Protein AF-A0A348B4D7-F1 (afdb_monomer)

Sequence (375 aa):
MSKKGNLAVFSLVVVVVVASLAYVELQSSSLSSGPIYTKVAPSVELQLRTLASTGYSIYDRSYDSFANFIGNGSELTYDGRPVVIFVGAEWCPYCGAEMWPLILALSRFGNISGLEYMLSSSTDVYPNVPTFTLVNVSYTSPYISLLEYEYQDRNHNPLQAVPSNVYALWEKYTSGGIPFIDVANVYIDAGSTVNPALLSGKNWTYVLNTLSNDPNSTLSREIYYTANLLTAEICRVDGNSPSSVCYQSGVQTMEAYLSHFQATNVTTYVSSTQLISNAVSIPNSAQFAIYRYLTTLHDVELASNPLAMREPTSILGQFHPTPTSIRRPISSLRFQTARGVRYSTIPTETPLLRNKRLQPPVLLSYLNIFLELTQ

Solvent-accessible surface area (backbone atoms only — not comparable to full-atom values): 22182 Å² total; per-residue (Å²): 141,74,66,70,60,57,53,51,53,50,51,50,51,50,52,52,50,52,51,49,49,50,51,48,51,62,63,72,68,61,74,62,61,71,62,65,82,33,67,58,55,72,68,53,56,51,47,48,43,53,54,34,76,45,55,45,84,42,72,61,78,92,65,62,89,52,70,40,79,70,56,93,51,77,72,37,61,42,97,89,21,41,23,38,38,41,38,36,31,43,29,37,25,38,28,20,35,36,41,55,19,50,52,26,28,51,36,66,55,31,48,72,41,63,42,19,32,31,46,12,15,76,82,48,100,34,27,29,10,44,32,62,50,66,91,69,47,49,77,50,42,97,49,45,31,81,47,78,35,40,39,22,34,46,84,68,46,81,64,40,86,70,53,70,72,57,45,52,51,42,39,71,77,44,71,69,50,58,18,30,38,33,44,20,61,39,35,39,36,68,46,45,85,27,64,30,74,82,36,36,73,49,47,46,48,57,52,53,49,38,52,73,75,35,60,82,39,71,66,26,40,37,34,30,29,47,15,27,42,55,39,17,56,49,18,69,68,46,76,40,52,57,54,89,56,37,70,30,69,21,19,45,51,34,41,55,55,58,50,53,61,58,50,57,62,47,50,56,54,50,51,58,55,56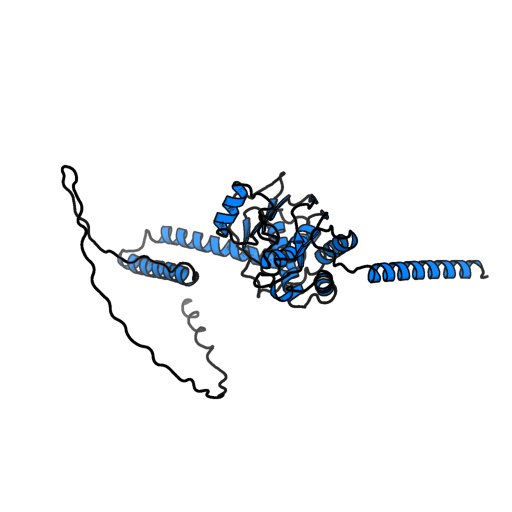,50,59,72,60,56,80,78,61,65,81,83,56,55,62,58,54,54,54,53,55,55,54,54,56,56,54,62,58,68,76,45,90,84,74,85,75,83,83,82,84,84,91,81,83,91,83,83,87,83,87,85,87,83,86,88,86,84,91,82,86,90,83,89,81,86,88,86,88,84,88,89,87,87,88,85,87,82,91,85,82,89,79,91,81,86,86,88,89,90,87,84,88,85,82,89,85,85,85,85,87,130

Secondary structure (DSSP, 8-state):
--SHHHHHHHHHHHHHHHHHHHHHHHHHT----PPTTSBPPHHHHHHHHHHHTS-TT---GGGGGGEEE--SSPPPEETTEEEEEEEE-TT-HHHHHHHHHHHHHHHHHSEEE--EEEE--TTSSSTT-EEEE-TT-EEE-SS-EEEEEE-B-TTS-B-SPPPHHHHHHHHHHHTT-SSEEEETTTEEEES-SS-GGGTTT--HHHHHHHHHH-TTSHHHHHHHHHHHHHHHHHHHHTTT-SHHHHTSHHHHHHHHHHHHHHHHHHHHHHHHHHHHHHGGGS-TTTHHHHHHHHHHHHHHHHHT-TT---PPP---------------------------------------------------SSSSSSSSS--

Mean predicted aligned error: 17.48 Å

Structure (mmCIF, N/CA/C/O backbone):
data_AF-A0A348B4D7-F1
#
_entry.id   AF-A0A348B4D7-F1
#
loop_
_atom_site.group_PDB
_atom_site.id
_atom_site.type_symbol
_atom_site.label_atom_id
_atom_site.label_alt_id
_atom_site.label_comp_id
_atom_site.label_asym_id
_atom_site.label_entity_id
_atom_site.label_seq_id
_atom_site.pdbx_PDB_ins_code
_atom_site.Cartn_x
_atom_site.Cartn_y
_atom_site.Cartn_z
_atom_site.occupancy
_atom_site.B_iso_or_equiv
_atom_site.auth_seq_id
_atom_site.auth_comp_id
_atom_site.auth_asym_id
_atom_site.auth_atom_id
_atom_site.pdbx_PDB_model_num
ATOM 1 N N . MET A 1 1 ? 48.973 6.574 38.614 1.00 54.38 1 MET A N 1
ATOM 2 C CA . MET A 1 1 ? 47.858 6.973 37.720 1.00 54.38 1 MET A CA 1
ATOM 3 C C . MET A 1 1 ? 48.473 7.113 36.329 1.00 54.38 1 MET A C 1
ATOM 5 O O . MET A 1 1 ? 49.374 7.909 36.193 1.00 54.38 1 MET A O 1
ATOM 9 N N . SER A 1 2 ? 48.321 6.225 35.348 1.00 58.28 2 SER A N 1
ATOM 10 C CA . SER A 1 2 ? 47.172 6.141 34.443 1.00 58.28 2 SER A CA 1
ATOM 11 C C . SER A 1 2 ? 47.479 5.054 33.386 1.00 58.28 2 SER A C 1
ATOM 13 O O . SER A 1 2 ? 47.938 5.348 32.290 1.00 58.28 2 SER A O 1
ATOM 15 N N . LYS A 1 3 ? 47.345 3.765 33.725 1.00 55.72 3 LYS A N 1
ATOM 16 C CA . LYS A 1 3 ? 47.375 2.672 32.720 1.00 55.72 3 LYS A CA 1
ATOM 17 C C . LYS A 1 3 ? 45.977 2.108 32.454 1.00 55.72 3 LYS A C 1
ATOM 19 O O . LYS A 1 3 ? 45.656 1.776 31.322 1.00 55.72 3 LYS A O 1
ATOM 24 N N . LYS A 1 4 ? 45.115 2.091 33.480 1.00 56.50 4 LYS A N 1
ATOM 25 C CA . LYS A 1 4 ? 43.706 1.679 33.361 1.00 56.50 4 LYS A CA 1
ATOM 26 C C . LYS A 1 4 ? 42.855 2.669 32.550 1.00 56.50 4 LYS A C 1
ATOM 28 O O . LYS A 1 4 ? 42.000 2.229 31.797 1.00 56.50 4 LYS A O 1
ATOM 33 N N . GLY A 1 5 ? 43.128 3.976 32.647 1.00 58.03 5 GLY A N 1
ATOM 34 C CA . GLY A 1 5 ? 42.426 5.001 31.860 1.00 58.03 5 GLY A CA 1
ATOM 35 C C . GLY A 1 5 ? 42.687 4.871 30.358 1.00 58.03 5 GLY A C 1
ATOM 36 O O . GLY A 1 5 ? 41.753 4.893 29.565 1.00 58.03 5 GLY A O 1
ATOM 37 N N . ASN A 1 6 ? 43.940 4.618 29.971 1.00 63.56 6 ASN A N 1
ATOM 38 C CA . ASN A 1 6 ? 44.321 4.504 28.561 1.00 63.56 6 ASN A CA 1
ATOM 39 C C . ASN A 1 6 ? 43.735 3.248 27.893 1.00 63.56 6 ASN A C 1
ATOM 41 O O . ASN A 1 6 ? 43.378 3.296 26.721 1.00 63.56 6 ASN A O 1
ATOM 45 N N . LEU A 1 7 ? 43.577 2.145 28.636 1.00 69.12 7 LEU A N 1
ATOM 46 C CA . LEU A 1 7 ? 42.969 0.916 28.112 1.00 69.12 7 LEU A CA 1
ATOM 47 C C . LEU A 1 7 ? 41.449 1.056 27.903 1.00 69.12 7 LEU A C 1
ATOM 49 O O . LEU A 1 7 ? 40.910 0.538 26.925 1.00 69.12 7 LEU A O 1
ATOM 53 N N . ALA A 1 8 ? 40.765 1.788 28.790 1.00 70.94 8 ALA A N 1
ATOM 54 C CA . ALA A 1 8 ? 39.336 2.071 28.660 1.00 70.94 8 ALA A CA 1
ATOM 55 C C . ALA A 1 8 ? 39.042 3.002 27.472 1.00 70.94 8 ALA A C 1
ATOM 57 O O . ALA A 1 8 ? 38.132 2.733 26.692 1.00 70.94 8 ALA A O 1
ATOM 58 N N . VAL A 1 9 ? 39.857 4.047 27.286 1.00 77.62 9 VAL A N 1
ATOM 59 C CA . VAL A 1 9 ? 39.738 4.962 26.138 1.00 77.62 9 VAL A CA 1
ATOM 60 C C . VAL A 1 9 ? 40.013 4.230 24.824 1.00 77.62 9 VAL A C 1
ATOM 62 O O . VAL A 1 9 ? 39.255 4.385 23.872 1.00 77.62 9 VAL A O 1
ATOM 65 N N . PHE A 1 10 ? 41.039 3.374 24.779 1.00 79.88 10 PHE A N 1
ATOM 66 C CA . PHE A 1 10 ? 41.340 2.580 23.587 1.00 79.88 10 PHE A CA 1
ATOM 67 C C . PHE A 1 10 ? 40.197 1.617 23.231 1.00 79.88 10 PHE A C 1
ATOM 69 O O . PHE A 1 10 ? 39.803 1.534 22.072 1.00 79.88 10 PHE A O 1
ATOM 76 N N . SER A 1 11 ? 39.605 0.951 24.228 1.00 80.31 11 SER A N 1
ATOM 77 C CA . SER A 1 11 ? 38.470 0.041 24.012 1.00 80.31 11 SER A CA 1
ATOM 78 C C . SER A 1 11 ? 37.231 0.776 23.493 1.00 80.31 11 SER A C 1
ATOM 80 O O . SER A 1 11 ? 36.577 0.292 22.575 1.00 80.31 11 SER A O 1
ATOM 82 N N . LEU A 1 12 ? 36.933 1.969 24.023 1.00 85.94 12 LEU A N 1
ATOM 83 C CA . LEU A 1 12 ? 35.816 2.791 23.550 1.00 85.94 12 LEU A CA 1
ATOM 84 C C . LEU A 1 12 ? 36.019 3.238 22.096 1.00 85.94 12 LEU A C 1
ATOM 86 O O . LEU A 1 12 ? 35.095 3.141 21.295 1.00 85.94 12 LEU A O 1
ATOM 90 N N . VAL A 1 13 ? 37.227 3.685 21.741 1.00 87.00 13 VAL A N 1
ATOM 91 C CA . VAL A 1 13 ? 37.548 4.096 20.365 1.00 87.00 13 VAL A CA 1
ATOM 92 C C . VAL A 1 13 ? 37.418 2.919 19.404 1.00 87.00 13 VAL A C 1
ATOM 94 O O . VAL A 1 13 ? 36.818 3.078 18.349 1.00 87.00 13 VAL A O 1
ATOM 97 N N . VAL A 1 14 ? 37.903 1.730 19.773 1.00 88.44 14 VAL A N 1
ATOM 98 C CA . VAL A 1 14 ? 37.740 0.526 18.945 1.00 88.44 14 VAL A CA 1
ATOM 99 C C . VAL A 1 14 ? 36.263 0.178 18.766 1.00 88.44 14 VAL A C 1
ATOM 101 O O . VAL A 1 14 ? 35.853 -0.087 17.644 1.00 88.44 14 VAL A O 1
ATOM 104 N N . VAL A 1 15 ? 35.441 0.242 19.819 1.00 89.12 15 VAL A N 1
ATOM 105 C CA . VAL A 1 15 ? 33.991 -0.008 19.704 1.00 89.12 15 VAL A CA 1
ATOM 106 C C . VAL A 1 15 ? 33.318 1.016 18.793 1.00 89.12 15 VAL A C 1
ATOM 108 O O . VAL A 1 15 ? 32.529 0.628 17.941 1.00 89.12 15 VAL A O 1
ATOM 111 N N . VAL A 1 16 ? 33.649 2.303 18.917 1.00 87.88 16 VAL A N 1
ATOM 112 C CA . VAL A 1 16 ? 33.084 3.359 18.061 1.00 87.88 16 VAL A CA 1
ATOM 113 C C . VAL A 1 16 ? 33.538 3.202 16.612 1.00 87.88 16 VAL A C 1
ATOM 115 O O . VAL A 1 16 ? 32.719 3.365 15.717 1.00 87.88 16 VAL A O 1
ATOM 118 N N . VAL A 1 17 ? 34.803 2.852 16.369 1.00 86.69 17 VAL A N 1
ATOM 119 C CA . VAL A 1 17 ? 35.342 2.621 15.020 1.00 86.69 17 VAL A CA 1
ATOM 120 C C . VAL A 1 17 ? 34.746 1.361 14.400 1.00 86.69 17 VAL A C 1
ATOM 122 O O . VAL A 1 17 ? 34.385 1.371 13.234 1.00 86.69 17 VAL A O 1
ATOM 125 N N . VAL A 1 18 ? 34.584 0.279 15.161 1.00 84.25 18 VAL A N 1
ATOM 126 C CA . VAL A 1 18 ? 33.924 -0.937 14.667 1.00 84.25 18 VAL A CA 1
ATOM 127 C C . VAL A 1 18 ? 32.437 -0.679 14.422 1.00 84.25 18 VAL A C 1
ATOM 129 O O . VAL A 1 18 ? 31.918 -1.123 13.407 1.00 84.25 18 VAL A O 1
ATOM 132 N N . ALA A 1 19 ? 31.757 0.078 15.287 1.00 77.50 19 ALA A N 1
ATOM 133 C CA . ALA A 1 19 ? 30.361 0.460 15.089 1.00 77.50 19 ALA A CA 1
ATOM 134 C C . ALA A 1 19 ? 30.183 1.406 13.894 1.00 77.50 19 ALA A C 1
ATOM 136 O O . ALA A 1 19 ? 29.217 1.262 13.154 1.00 77.50 19 ALA A O 1
ATOM 137 N N . SER A 1 20 ? 31.110 2.342 13.669 1.00 71.94 20 SER A N 1
ATOM 138 C CA . SER A 1 20 ? 31.064 3.252 12.525 1.00 71.94 20 SER A CA 1
ATOM 139 C C . SER A 1 20 ? 31.455 2.560 11.224 1.00 71.94 20 SER A C 1
ATOM 141 O O . SER A 1 20 ? 30.824 2.819 10.210 1.00 71.94 20 SER A O 1
ATOM 143 N N . LEU A 1 21 ? 32.416 1.635 11.239 1.00 73.19 21 LEU A N 1
ATOM 144 C CA . LEU A 1 21 ? 32.734 0.793 10.085 1.00 73.19 21 LEU A CA 1
ATOM 145 C C . LEU A 1 21 ? 31.596 -0.182 9.783 1.00 73.19 21 LEU A C 1
ATOM 147 O O . LEU A 1 21 ? 31.239 -0.319 8.625 1.00 73.19 21 LEU A O 1
ATOM 151 N N . ALA A 1 22 ? 30.961 -0.784 10.792 1.00 68.31 22 ALA A N 1
ATOM 152 C CA . ALA A 1 22 ? 29.752 -1.584 10.600 1.00 68.31 22 ALA A CA 1
ATOM 153 C C . ALA A 1 22 ? 28.599 -0.730 10.053 1.00 68.31 22 ALA A C 1
ATOM 155 O O . ALA A 1 22 ? 27.892 -1.167 9.157 1.00 68.31 22 ALA A O 1
ATOM 156 N N . TYR A 1 23 ? 28.436 0.504 10.536 1.00 70.44 23 TYR A N 1
ATOM 157 C CA . TYR A 1 23 ? 27.456 1.457 10.015 1.00 70.44 23 TYR A CA 1
ATOM 158 C C . TYR A 1 23 ? 27.747 1.847 8.558 1.00 70.44 23 TYR A C 1
ATOM 160 O O . TYR A 1 23 ? 26.831 1.879 7.743 1.00 70.44 23 TYR A O 1
ATOM 168 N N . VAL A 1 24 ? 29.012 2.096 8.209 1.00 62.06 24 VAL A N 1
ATOM 169 C CA . VAL A 1 24 ? 29.430 2.413 6.836 1.00 62.06 24 VAL A CA 1
ATOM 170 C C . VAL A 1 24 ? 29.267 1.196 5.926 1.00 62.06 24 VAL A C 1
ATOM 172 O O . VAL A 1 24 ? 28.695 1.353 4.858 1.00 62.06 24 VAL A O 1
ATOM 175 N N . GLU A 1 25 ? 29.646 -0.008 6.359 1.00 53.41 25 GLU A N 1
ATOM 176 C CA . GLU A 1 25 ? 29.479 -1.263 5.606 1.00 53.41 25 GLU A CA 1
ATOM 177 C C . GLU A 1 25 ? 27.992 -1.610 5.390 1.00 53.41 25 GLU A C 1
ATOM 179 O O . GLU A 1 25 ? 27.598 -2.070 4.315 1.00 53.41 25 GLU A O 1
ATOM 184 N N . LEU A 1 26 ? 27.139 -1.315 6.381 1.00 55.00 26 LEU A N 1
ATOM 185 C CA . LEU A 1 26 ? 25.677 -1.386 6.265 1.00 55.00 26 LEU A CA 1
ATOM 186 C C . LEU A 1 26 ? 25.121 -0.359 5.266 1.00 55.00 26 LEU A C 1
ATOM 188 O O . LEU A 1 26 ? 24.104 -0.630 4.627 1.00 55.00 26 LEU A O 1
ATOM 192 N N . GLN A 1 27 ? 25.777 0.794 5.101 1.00 56.84 27 GLN A N 1
ATOM 193 C CA . GLN A 1 27 ? 25.411 1.786 4.087 1.00 56.84 27 GLN A CA 1
ATOM 194 C C . GLN A 1 27 ? 25.987 1.481 2.696 1.00 56.84 27 GLN A C 1
ATOM 196 O O . GLN A 1 27 ? 25.351 1.824 1.703 1.00 56.84 27 GLN A O 1
ATOM 201 N N . SER A 1 28 ? 27.149 0.829 2.590 1.00 45.66 28 SER A N 1
ATOM 202 C CA . SER A 1 28 ? 27.803 0.537 1.305 1.00 45.66 28 SER A CA 1
ATOM 203 C C . SER A 1 28 ? 27.383 -0.790 0.662 1.00 45.66 28 SER A C 1
ATOM 205 O O . SER A 1 28 ? 27.691 -1.009 -0.508 1.00 45.66 28 SER A O 1
ATOM 207 N N . SER A 1 29 ? 26.625 -1.640 1.366 1.00 43.88 29 SER A N 1
ATOM 208 C CA . SER A 1 29 ? 26.125 -2.930 0.849 1.00 43.88 29 SER A CA 1
ATOM 209 C C . SER A 1 29 ? 24.683 -2.898 0.309 1.00 43.88 29 SER A C 1
ATOM 211 O O . SER A 1 29 ? 24.148 -3.934 -0.080 1.00 43.88 29 SER A O 1
ATOM 213 N N . SER A 1 30 ? 24.014 -1.743 0.276 1.00 46.91 30 SER A N 1
ATOM 214 C CA . SER A 1 30 ? 22.579 -1.635 -0.028 1.00 46.91 30 SER A CA 1
ATOM 215 C C . SER A 1 30 ? 22.291 -1.138 -1.450 1.00 46.91 30 SER A C 1
ATOM 217 O O . SER A 1 30 ? 21.608 -0.137 -1.670 1.00 46.91 30 SER A O 1
ATOM 219 N N . LEU A 1 31 ? 22.715 -1.894 -2.466 1.00 50.81 31 LEU A N 1
ATOM 220 C CA . LEU A 1 31 ? 21.942 -1.868 -3.709 1.00 50.81 31 LEU A CA 1
ATOM 221 C C . LEU A 1 31 ? 20.611 -2.566 -3.408 1.00 50.81 31 LEU A C 1
ATOM 223 O O . LEU A 1 31 ? 20.490 -3.775 -3.558 1.00 50.81 31 LEU A O 1
ATOM 227 N N . SER A 1 32 ? 19.601 -1.807 -2.971 1.00 60.94 32 SER A N 1
ATOM 228 C CA . SER A 1 32 ? 18.231 -2.303 -2.741 1.00 60.94 32 SER A CA 1
ATOM 229 C C . SER A 1 32 ? 17.505 -2.710 -4.036 1.00 60.94 32 SER A C 1
ATOM 231 O O . SER A 1 32 ? 16.285 -2.788 -4.070 1.00 60.94 32 SER A O 1
ATOM 233 N N . SER A 1 33 ? 18.253 -2.956 -5.111 1.00 67.88 33 SER A N 1
ATOM 234 C CA . SER A 1 33 ? 17.785 -3.429 -6.404 1.00 67.88 33 SER A CA 1
ATOM 235 C C . SER A 1 33 ? 18.226 -4.878 -6.601 1.00 67.88 33 SER A C 1
ATOM 237 O O . SER A 1 33 ? 19.407 -5.132 -6.850 1.00 67.88 33 SER A O 1
ATOM 239 N N . GLY A 1 34 ? 17.282 -5.811 -6.501 1.00 73.06 34 GLY A N 1
ATOM 240 C CA . GLY A 1 34 ? 17.459 -7.206 -6.903 1.00 73.06 34 GLY A CA 1
ATOM 241 C C . GLY A 1 34 ? 16.815 -7.497 -8.265 1.00 73.06 34 GLY A C 1
ATOM 242 O O . GLY A 1 34 ? 16.095 -6.649 -8.802 1.00 73.06 34 GLY A O 1
ATOM 243 N N . PRO A 1 35 ? 17.056 -8.684 -8.850 1.00 87.69 35 PRO A N 1
ATOM 244 C CA . PRO A 1 35 ? 16.221 -9.196 -9.932 1.00 87.69 35 PRO A CA 1
ATOM 245 C C . PRO A 1 35 ? 14.753 -9.268 -9.490 1.00 87.69 35 PRO A C 1
ATOM 247 O O . PRO A 1 35 ? 14.470 -9.501 -8.315 1.00 87.69 35 PRO A O 1
ATOM 250 N N . ILE A 1 36 ? 13.817 -9.107 -10.423 1.00 93.81 36 ILE A N 1
ATOM 251 C CA . ILE A 1 36 ? 12.397 -9.334 -10.121 1.00 93.81 36 ILE A CA 1
ATOM 252 C C . ILE A 1 36 ? 12.155 -10.792 -9.681 1.00 93.81 36 ILE A C 1
ATOM 254 O O . ILE A 1 36 ? 12.926 -11.676 -10.062 1.00 93.81 36 ILE A O 1
ATOM 258 N N . TYR A 1 37 ? 11.112 -11.031 -8.882 1.00 94.00 37 TYR A N 1
ATOM 259 C CA . TYR A 1 37 ? 10.787 -12.319 -8.240 1.00 94.00 37 TYR A CA 1
ATOM 260 C C . TYR A 1 37 ? 11.867 -12.835 -7.280 1.00 94.00 37 TYR A C 1
ATOM 26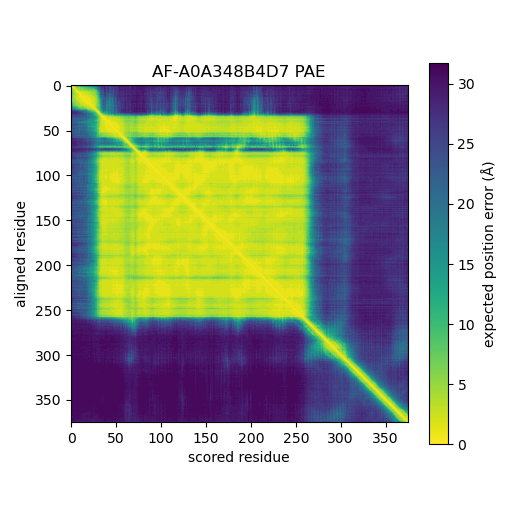2 O O . TYR A 1 37 ? 12.029 -14.038 -7.072 1.00 94.00 37 TYR A O 1
ATOM 270 N N . THR A 1 38 ? 12.672 -11.932 -6.718 1.00 94.81 38 THR A N 1
ATOM 271 C CA . THR A 1 38 ? 13.603 -12.282 -5.642 1.00 94.81 38 THR A CA 1
ATOM 272 C C . THR A 1 38 ? 13.178 -11.605 -4.356 1.00 94.81 38 THR A C 1
ATOM 274 O O . THR A 1 38 ? 12.817 -10.426 -4.356 1.00 94.81 38 THR A O 1
ATOM 277 N N . LYS A 1 39 ? 13.225 -12.360 -3.253 1.00 95.31 39 LYS A N 1
ATOM 278 C CA . LYS A 1 39 ? 12.904 -11.841 -1.923 1.00 95.31 39 LYS A CA 1
ATOM 279 C C . LYS A 1 39 ? 13.781 -10.647 -1.589 1.00 95.31 39 LYS A C 1
ATOM 281 O O . LYS A 1 39 ? 15.001 -10.687 -1.770 1.00 95.31 39 LYS A O 1
ATOM 286 N N . VAL A 1 40 ? 13.152 -9.606 -1.062 1.00 94.00 40 VAL A N 1
ATOM 287 C CA . VAL A 1 40 ? 13.863 -8.441 -0.552 1.00 94.00 40 VAL A CA 1
ATOM 288 C C . VAL A 1 40 ? 14.744 -8.856 0.627 1.00 94.00 40 VAL A C 1
ATOM 290 O O . VAL A 1 40 ? 14.420 -9.765 1.396 1.00 94.00 40 VAL A O 1
ATOM 293 N N . ALA A 1 41 ? 15.882 -8.187 0.790 1.00 92.38 41 ALA A N 1
ATOM 294 C CA . ALA A 1 41 ? 16.729 -8.427 1.951 1.00 92.38 41 ALA A CA 1
ATOM 295 C C . ALA A 1 41 ? 16.017 -7.970 3.246 1.00 92.38 41 ALA A C 1
ATOM 297 O O . ALA A 1 41 ? 15.304 -6.963 3.221 1.00 92.38 41 ALA A O 1
ATOM 298 N N . PRO A 1 42 ? 16.277 -8.602 4.409 1.00 91.44 42 PRO A N 1
ATOM 299 C CA . PRO A 1 42 ? 15.706 -8.166 5.690 1.00 91.44 42 PRO A CA 1
ATOM 300 C C . PRO A 1 42 ? 15.982 -6.694 6.040 1.00 91.44 42 PRO A C 1
ATOM 302 O O . PRO A 1 42 ? 15.188 -6.056 6.731 1.00 91.44 42 PRO A O 1
ATOM 305 N N . SER A 1 43 ? 17.095 -6.132 5.555 1.00 91.25 43 SER A N 1
ATOM 306 C CA . SER A 1 43 ? 17.421 -4.709 5.699 1.00 91.25 43 SER A CA 1
ATOM 307 C C . SER A 1 43 ? 16.444 -3.799 4.953 1.00 91.25 43 SER A C 1
ATOM 309 O O . SER A 1 43 ? 16.113 -2.729 5.457 1.00 91.25 43 SER A O 1
ATOM 311 N N . VAL A 1 44 ? 15.939 -4.229 3.795 1.00 93.50 44 VAL A N 1
ATOM 312 C CA . VAL A 1 44 ? 14.941 -3.489 3.012 1.00 93.50 44 VAL A CA 1
ATOM 313 C C . VAL A 1 44 ? 13.571 -3.576 3.676 1.00 93.50 44 VAL A C 1
ATOM 315 O O . VAL A 1 44 ? 12.909 -2.551 3.807 1.00 93.50 44 VAL A O 1
ATOM 318 N N . GLU A 1 45 ? 13.176 -4.741 4.205 1.00 93.00 45 GLU A N 1
ATOM 319 C CA . GLU A 1 45 ? 11.952 -4.843 5.022 1.00 93.00 45 GLU A CA 1
ATOM 320 C C . GLU A 1 45 ? 12.023 -3.934 6.260 1.00 93.00 45 GLU A C 1
ATOM 322 O O . GLU A 1 45 ? 11.056 -3.256 6.607 1.00 93.00 45 GLU A O 1
ATOM 327 N N . LEU A 1 46 ? 13.181 -3.878 6.932 1.00 93.69 46 LEU A N 1
ATOM 328 C CA . LEU A 1 46 ? 13.391 -2.975 8.065 1.00 93.69 46 LEU A CA 1
ATOM 329 C C . LEU A 1 46 ? 13.337 -1.501 7.643 1.00 93.69 46 LEU A C 1
ATOM 331 O O . LEU A 1 46 ? 12.776 -0.680 8.373 1.00 93.69 46 LEU A O 1
ATOM 335 N N . GLN A 1 47 ? 13.893 -1.159 6.480 1.00 95.50 47 GLN A N 1
ATOM 336 C CA . GLN A 1 47 ? 13.821 0.194 5.941 1.00 95.50 47 GLN A CA 1
ATOM 337 C C . GLN A 1 47 ? 12.371 0.590 5.641 1.00 95.50 47 GLN A C 1
ATOM 339 O O . GLN A 1 47 ? 11.957 1.666 6.058 1.00 95.50 47 GLN A O 1
ATOM 344 N N . LEU A 1 48 ? 11.577 -0.287 5.018 1.00 96.25 48 LEU A N 1
ATOM 345 C CA . LEU A 1 48 ? 10.146 -0.061 4.780 1.00 96.25 48 LEU A CA 1
ATOM 346 C C . LEU A 1 48 ? 9.379 0.150 6.092 1.00 96.25 48 LEU A C 1
ATOM 348 O O . LEU A 1 48 ? 8.633 1.119 6.207 1.00 96.25 48 LEU A O 1
ATOM 352 N N . ARG A 1 49 ? 9.628 -0.673 7.122 1.00 95.44 49 ARG A N 1
ATOM 353 C CA . ARG A 1 49 ? 9.042 -0.467 8.462 1.00 95.44 49 ARG A CA 1
ATOM 354 C C . ARG A 1 49 ? 9.464 0.863 9.093 1.00 95.44 49 ARG A C 1
ATOM 356 O O . ARG A 1 49 ? 8.656 1.532 9.728 1.00 95.44 49 ARG A O 1
ATOM 363 N N . THR A 1 50 ? 10.717 1.271 8.900 1.00 96.12 50 THR A N 1
ATOM 364 C CA . THR A 1 50 ? 11.210 2.566 9.391 1.00 96.12 50 THR A CA 1
ATOM 365 C C . THR A 1 50 ? 10.495 3.715 8.683 1.00 96.12 50 THR A C 1
ATOM 367 O O . THR A 1 50 ? 9.988 4.612 9.351 1.00 96.12 50 THR A O 1
ATOM 370 N N . LEU A 1 51 ? 10.373 3.659 7.354 1.00 96.50 51 LEU A N 1
ATOM 371 C CA . LEU A 1 51 ? 9.630 4.639 6.556 1.00 96.50 51 LEU A CA 1
ATOM 372 C C . LEU A 1 51 ? 8.140 4.676 6.927 1.00 96.50 51 LEU A C 1
ATOM 374 O O . LEU A 1 51 ? 7.544 5.743 6.994 1.00 96.50 51 LEU A O 1
ATOM 378 N N . ALA A 1 52 ? 7.535 3.532 7.251 1.00 97.06 52 ALA A N 1
ATOM 379 C CA . ALA A 1 52 ? 6.147 3.474 7.704 1.00 97.06 52 ALA A CA 1
ATOM 380 C C . ALA A 1 52 ? 5.924 4.256 9.013 1.00 97.06 52 ALA A C 1
ATOM 382 O O . ALA A 1 52 ? 4.837 4.784 9.244 1.00 97.06 52 ALA A O 1
ATOM 383 N N . SER A 1 53 ? 6.959 4.369 9.853 1.00 94.44 53 SER A N 1
ATOM 384 C CA . SER A 1 53 ? 6.931 5.154 11.094 1.00 94.44 53 SER A CA 1
ATOM 385 C C . SER A 1 53 ? 7.237 6.650 10.909 1.00 94.44 53 SER A C 1
ATOM 387 O O . SER A 1 53 ? 7.199 7.406 11.881 1.00 94.44 53 SER A O 1
ATOM 389 N N . THR A 1 54 ? 7.519 7.097 9.683 1.00 92.69 54 THR A N 1
ATOM 390 C CA . THR A 1 54 ? 7.750 8.506 9.335 1.00 92.69 54 THR A CA 1
ATOM 391 C C . THR A 1 54 ? 6.634 9.033 8.422 1.00 92.69 54 THR A C 1
ATOM 393 O O . THR A 1 54 ? 5.632 8.362 8.171 1.00 92.69 54 THR A O 1
ATOM 396 N N . GLY A 1 55 ? 6.738 10.295 7.987 1.00 90.00 55 GLY A N 1
ATOM 397 C CA . GLY A 1 55 ? 5.813 10.880 7.006 1.00 90.00 55 GLY A CA 1
ATOM 398 C C . GLY A 1 55 ? 4.393 11.161 7.512 1.00 90.00 55 GLY A C 1
ATOM 399 O O . GLY A 1 55 ? 3.579 11.707 6.772 1.00 90.00 55 GLY A O 1
ATOM 400 N N . TYR A 1 56 ? 4.090 10.878 8.782 1.00 91.75 56 TYR A N 1
ATOM 401 C CA . TYR A 1 56 ? 2.789 11.173 9.391 1.00 91.75 56 TYR A CA 1
ATOM 402 C C . TYR A 1 56 ? 2.403 12.654 9.363 1.00 91.75 56 TYR A C 1
ATOM 404 O O . TYR A 1 56 ? 1.232 12.968 9.476 1.00 91.75 56 TYR A O 1
ATOM 412 N N . SER A 1 57 ? 3.349 13.585 9.227 1.00 88.75 57 SER A N 1
ATOM 413 C CA . SER A 1 57 ? 3.039 15.017 9.126 1.00 88.75 57 SER A CA 1
ATOM 414 C C . SER A 1 57 ? 2.631 15.457 7.718 1.00 88.75 57 SER A C 1
ATOM 416 O O . SER A 1 57 ? 2.326 16.631 7.521 1.00 88.75 57 SER A O 1
ATOM 418 N N . ILE A 1 58 ? 2.680 14.563 6.727 1.00 86.31 58 ILE A N 1
ATOM 419 C CA . ILE A 1 58 ? 2.328 14.881 5.346 1.00 86.31 58 ILE A CA 1
ATOM 420 C C . ILE A 1 58 ? 0.817 14.752 5.170 1.00 86.31 58 ILE A C 1
ATOM 422 O O . ILE A 1 58 ? 0.249 13.662 5.219 1.00 86.31 58 ILE A O 1
ATOM 426 N N . TYR A 1 59 ? 0.183 15.890 4.931 1.00 77.50 59 TYR A N 1
ATOM 427 C CA . TYR A 1 59 ? -1.199 15.998 4.497 1.00 77.50 59 TYR A CA 1
ATOM 428 C C . TYR A 1 59 ? -1.250 17.072 3.404 1.00 77.50 59 TYR A C 1
ATOM 430 O O . TYR A 1 59 ? -0.758 18.186 3.582 1.00 77.50 59 TYR A O 1
ATOM 438 N N . ASP A 1 60 ? -1.780 16.728 2.235 1.00 73.50 60 ASP A N 1
ATOM 439 C CA . ASP A 1 60 ? -1.957 17.643 1.114 1.00 73.50 60 ASP A CA 1
ATOM 440 C C . ASP A 1 60 ? -3.339 17.416 0.524 1.00 73.50 60 ASP A C 1
ATOM 442 O O . ASP A 1 60 ? -3.585 16.430 -0.161 1.00 73.50 60 ASP A O 1
ATOM 446 N N . ARG A 1 61 ? -4.228 18.374 0.780 1.00 68.81 61 ARG A N 1
ATOM 447 C CA . ARG A 1 61 ? -5.616 18.305 0.333 1.00 68.81 61 ARG A CA 1
ATOM 448 C C . ARG A 1 61 ? -5.795 18.338 -1.184 1.00 68.81 61 ARG A C 1
ATOM 450 O O . ARG A 1 61 ? -6.900 18.145 -1.674 1.00 68.81 61 ARG A O 1
ATOM 457 N N . SER A 1 62 ? -4.734 18.581 -1.956 1.00 68.06 62 SER A N 1
ATOM 458 C CA . SER A 1 62 ? -4.810 18.470 -3.416 1.00 68.06 62 SER A CA 1
ATOM 459 C C . SER A 1 62 ? -5.056 17.038 -3.914 1.00 68.06 62 SER A C 1
ATOM 461 O O . SER A 1 62 ? -5.454 16.883 -5.066 1.00 68.06 62 SER A O 1
ATOM 463 N N . TYR A 1 63 ? -4.910 16.023 -3.052 1.00 63.06 63 TYR A N 1
ATOM 464 C CA . TYR A 1 63 ? -5.157 14.607 -3.364 1.00 63.06 63 TYR A CA 1
ATOM 465 C C . TYR A 1 63 ? -6.437 14.043 -2.724 1.00 63.06 63 TYR A C 1
ATOM 467 O O . TYR A 1 63 ? -6.641 12.837 -2.703 1.00 63.06 63 TYR A O 1
ATOM 475 N N . ASP A 1 64 ? -7.319 14.902 -2.217 1.00 64.75 64 ASP A N 1
ATOM 476 C CA . ASP A 1 64 ? -8.500 14.514 -1.438 1.00 64.75 64 ASP A CA 1
ATOM 477 C C . ASP A 1 64 ? -9.496 13.611 -2.221 1.00 64.75 64 ASP A C 1
ATOM 479 O O . ASP A 1 64 ? -10.206 12.795 -1.638 1.00 64.75 64 ASP A O 1
ATOM 483 N N . SER A 1 65 ? -9.523 13.640 -3.554 1.00 59.44 65 SER A N 1
ATOM 484 C CA . SER A 1 65 ? -10.585 13.017 -4.366 1.00 59.44 65 SER A CA 1
ATOM 485 C C . SER A 1 65 ? -10.548 11.488 -4.562 1.00 59.44 65 SER A C 1
ATOM 487 O O . SER A 1 65 ? -11.284 11.003 -5.419 1.00 59.44 65 SER A O 1
ATOM 489 N N . PHE A 1 66 ? -9.695 10.730 -3.867 1.00 62.81 66 PHE A N 1
ATOM 490 C CA . PHE A 1 66 ? -9.452 9.317 -4.216 1.00 62.81 66 PHE A CA 1
ATOM 491 C C . PHE A 1 66 ? -10.167 8.277 -3.342 1.00 62.81 66 PHE A C 1
ATOM 493 O O . PHE A 1 66 ? -10.545 7.233 -3.872 1.00 62.81 66 PHE A O 1
ATOM 500 N N . ALA A 1 67 ? -10.423 8.575 -2.067 1.00 65.44 67 ALA A N 1
ATOM 501 C CA . ALA A 1 67 ? -11.142 7.661 -1.181 1.00 65.44 67 ALA A CA 1
ATOM 502 C C . ALA A 1 67 ? -12.656 7.833 -1.294 1.00 65.44 67 ALA A C 1
ATOM 504 O O . ALA A 1 67 ? -13.194 8.926 -1.078 1.00 65.44 67 ALA A O 1
ATOM 505 N N . ASN A 1 68 ? -13.358 6.734 -1.572 1.00 76.06 68 ASN A N 1
ATOM 506 C CA . ASN A 1 68 ? -14.815 6.711 -1.588 1.00 76.06 68 ASN A CA 1
ATOM 507 C C . ASN A 1 68 ? -15.350 6.026 -0.332 1.00 76.06 68 ASN A C 1
ATOM 509 O O . ASN A 1 68 ? -15.275 4.806 -0.173 1.00 76.06 68 ASN A O 1
ATOM 513 N N . PHE A 1 69 ? -15.969 6.815 0.547 1.00 81.19 69 PHE A N 1
ATOM 514 C CA . PHE A 1 69 ? -16.773 6.267 1.633 1.00 81.19 69 PHE A CA 1
ATOM 515 C C . PHE A 1 69 ? -18.070 5.679 1.067 1.00 81.19 69 PHE A C 1
ATOM 517 O O . PHE A 1 69 ? -18.938 6.417 0.595 1.00 81.19 69 PHE A O 1
ATOM 524 N N . ILE A 1 70 ? -18.219 4.357 1.144 1.00 79.94 70 ILE A N 1
ATOM 525 C CA . ILE A 1 70 ? -19.384 3.649 0.587 1.00 79.94 70 ILE A CA 1
ATOM 526 C C . ILE A 1 70 ? -20.481 3.359 1.622 1.00 79.94 70 ILE A C 1
ATOM 528 O O . ILE A 1 70 ? -21.623 3.124 1.238 1.00 79.94 70 ILE A O 1
ATOM 532 N N . GLY A 1 71 ? -20.172 3.476 2.918 1.00 64.12 71 GLY A N 1
ATOM 533 C CA . GLY A 1 71 ? -21.140 3.525 4.021 1.00 64.12 71 GLY A CA 1
ATOM 534 C C . GLY A 1 71 ? -21.959 2.255 4.329 1.00 64.12 71 GLY A C 1
ATOM 535 O O . GLY A 1 71 ? -22.308 1.470 3.458 1.00 64.12 71 GLY A O 1
ATOM 536 N N . ASN A 1 72 ? -22.276 2.097 5.627 1.00 54.34 72 ASN A N 1
ATOM 537 C CA . ASN A 1 72 ? -23.250 1.230 6.334 1.00 54.34 72 ASN A CA 1
ATOM 538 C C . ASN A 1 72 ? -23.498 -0.230 5.886 1.00 54.34 72 ASN A C 1
ATOM 540 O O . ASN A 1 72 ? -24.432 -0.863 6.389 1.00 54.34 72 ASN A O 1
ATOM 544 N N . GLY A 1 73 ? -22.681 -0.805 5.005 1.00 60.09 73 GLY A N 1
ATOM 545 C CA . GLY A 1 73 ? -22.578 -2.259 4.880 1.00 60.09 73 GLY A CA 1
ATOM 546 C C . GLY A 1 73 ? -22.100 -2.880 6.196 1.00 60.09 73 GLY A C 1
ATOM 547 O O . GLY A 1 73 ? -21.453 -2.215 7.003 1.00 60.09 73 GLY A O 1
ATOM 548 N N . SER A 1 74 ? -22.424 -4.154 6.440 1.00 74.94 74 SER A N 1
ATOM 549 C CA . SER A 1 74 ? -21.765 -4.887 7.524 1.00 74.94 74 SER A CA 1
ATOM 550 C C . SER A 1 74 ? -20.265 -4.873 7.263 1.00 74.94 74 SER A C 1
ATOM 552 O O . SER A 1 74 ? -19.839 -5.267 6.176 1.00 74.94 74 SER A O 1
ATOM 554 N N . GLU A 1 75 ? -19.507 -4.397 8.249 1.00 87.19 75 GLU A N 1
ATOM 555 C CA . GLU A 1 75 ? -18.053 -4.366 8.197 1.00 87.19 75 GLU A CA 1
ATOM 556 C C . GLU A 1 75 ? -17.530 -5.757 7.836 1.00 87.19 75 GLU A C 1
ATOM 558 O O . GLU A 1 75 ? -17.871 -6.763 8.474 1.00 87.19 75 GLU A O 1
ATOM 563 N N . LEU A 1 76 ? -16.759 -5.819 6.756 1.00 93.88 76 LEU A N 1
ATOM 564 C CA . LEU A 1 76 ? -16.198 -7.066 6.286 1.00 93.88 76 LEU A CA 1
ATOM 565 C C . LEU A 1 76 ? -15.024 -7.436 7.187 1.00 93.88 76 LEU A C 1
ATOM 567 O O . LEU A 1 76 ? -14.057 -6.689 7.327 1.00 93.88 76 LEU A O 1
ATOM 571 N N . THR A 1 77 ? -15.115 -8.623 7.776 1.00 95.19 77 THR A N 1
ATOM 572 C CA . THR A 1 77 ? -14.079 -9.166 8.649 1.00 95.19 77 THR A CA 1
ATOM 573 C C . THR A 1 77 ? -13.556 -10.490 8.113 1.00 95.19 77 THR A C 1
ATOM 575 O O . THR A 1 77 ? -14.268 -11.252 7.454 1.00 95.19 77 THR A O 1
ATOM 578 N N . TYR A 1 78 ? -12.295 -10.775 8.418 1.00 96.12 78 TYR A N 1
ATOM 579 C CA . TYR A 1 78 ? -11.643 -12.052 8.158 1.00 96.12 78 TYR A CA 1
ATOM 580 C C . TYR A 1 78 ? -10.837 -12.433 9.400 1.00 96.12 78 TYR A C 1
ATOM 582 O O . TYR A 1 78 ? -10.125 -11.596 9.956 1.00 96.12 78 TYR A O 1
ATOM 590 N N . ASP A 1 79 ? -10.988 -13.667 9.883 1.00 93.81 79 ASP A N 1
ATOM 591 C CA . ASP A 1 79 ? -10.418 -14.129 11.160 1.00 93.81 79 ASP A CA 1
ATOM 592 C C . ASP A 1 79 ? -10.741 -13.214 12.362 1.00 93.81 79 ASP A C 1
ATOM 594 O O . ASP A 1 79 ? -9.930 -13.034 13.270 1.00 93.81 79 ASP A O 1
ATOM 598 N N . GLY A 1 80 ? -11.941 -12.621 12.369 1.00 94.75 80 GLY A N 1
ATOM 599 C CA . GLY A 1 80 ? -12.434 -11.781 13.468 1.00 94.75 80 GLY A CA 1
ATOM 600 C C . GLY A 1 80 ? -11.867 -10.360 13.518 1.00 94.75 80 GLY A C 1
ATOM 601 O O . GLY A 1 80 ? -12.075 -9.679 14.518 1.00 94.75 80 GLY A O 1
ATOM 602 N N . ARG A 1 81 ? -11.171 -9.916 12.466 1.00 96.25 81 ARG A N 1
ATOM 603 C CA . ARG A 1 81 ? -10.613 -8.561 12.324 1.00 96.25 81 ARG A CA 1
ATOM 604 C C . ARG A 1 81 ? -11.131 -7.889 11.049 1.00 96.25 81 ARG A C 1
ATOM 606 O O . ARG A 1 81 ? -11.400 -8.628 10.094 1.00 96.25 81 ARG A O 1
ATOM 613 N N . PRO A 1 82 ? -11.217 -6.548 10.986 1.00 97.12 82 PRO A N 1
ATOM 614 C CA . PRO A 1 82 ? -11.447 -5.834 9.732 1.00 97.12 82 PRO A CA 1
ATOM 615 C C . PRO A 1 82 ? -10.461 -6.305 8.655 1.00 97.12 82 PRO A C 1
ATOM 617 O O . PRO A 1 82 ? -9.272 -6.502 8.932 1.00 97.12 82 PRO A O 1
ATOM 620 N N . VAL A 1 83 ? -10.947 -6.543 7.436 1.00 97.88 83 VAL A N 1
ATOM 621 C CA . VAL A 1 83 ? -10.101 -7.019 6.331 1.00 97.88 83 VAL A CA 1
ATOM 622 C C . VAL A 1 83 ? -9.737 -5.882 5.383 1.00 97.88 83 VAL A C 1
ATOM 624 O O . VAL A 1 83 ? -10.599 -5.111 4.979 1.00 97.88 83 VAL A O 1
ATOM 627 N N . VAL A 1 84 ? -8.464 -5.810 5.004 1.00 98.38 84 VAL A N 1
ATOM 628 C CA . VAL A 1 84 ? -7.995 -5.040 3.850 1.00 98.38 84 VAL A CA 1
ATOM 629 C C . VAL A 1 84 ? -7.863 -6.005 2.680 1.00 98.38 84 VAL A C 1
ATOM 631 O O . VAL A 1 84 ? -7.167 -7.018 2.790 1.00 98.38 84 VAL A O 1
ATOM 634 N N . ILE A 1 85 ? -8.544 -5.716 1.577 1.00 98.38 85 ILE A N 1
ATOM 635 C CA . ILE A 1 85 ? -8.485 -6.510 0.352 1.00 98.38 85 ILE A CA 1
ATOM 636 C C . ILE A 1 85 ? -7.771 -5.701 -0.719 1.00 98.38 85 ILE A C 1
ATOM 638 O O . ILE A 1 85 ? -8.186 -4.589 -1.017 1.00 98.38 85 ILE A O 1
ATOM 642 N N . PHE A 1 86 ? -6.740 -6.276 -1.328 1.00 98.69 86 PHE A N 1
ATOM 643 C CA . PHE A 1 86 ? -6.082 -5.730 -2.509 1.00 98.69 86 PHE A CA 1
ATOM 644 C C . PHE A 1 86 ? -6.355 -6.623 -3.721 1.00 98.69 86 PHE A C 1
ATOM 646 O O . PHE A 1 86 ? -6.153 -7.837 -3.658 1.00 98.69 86 PHE A O 1
ATOM 653 N N . VAL A 1 87 ? -6.772 -6.024 -4.836 1.00 98.81 87 VAL A N 1
ATOM 654 C CA . VAL A 1 87 ? -6.800 -6.674 -6.150 1.00 98.81 87 VAL A CA 1
ATOM 655 C C . VAL A 1 87 ? -5.986 -5.844 -7.135 1.00 98.81 87 VAL A C 1
ATOM 657 O O . VAL A 1 87 ? -6.229 -4.650 -7.333 1.00 98.81 87 VAL A O 1
ATOM 660 N N . GLY A 1 88 ? -5.024 -6.492 -7.782 1.00 98.56 88 GLY A N 1
ATOM 661 C CA . GLY A 1 88 ? -4.117 -5.854 -8.726 1.00 98.56 88 GLY A CA 1
ATOM 662 C C . GLY A 1 88 ? -3.591 -6.826 -9.771 1.00 98.56 88 GLY A C 1
ATOM 663 O O . GLY A 1 88 ? -4.064 -7.952 -9.907 1.00 98.56 88 GLY A O 1
ATOM 664 N N . ALA A 1 89 ? -2.605 -6.376 -10.534 1.00 98.62 89 ALA A N 1
ATOM 665 C CA . ALA A 1 89 ? -1.848 -7.227 -11.436 1.00 98.62 89 ALA A CA 1
ATOM 666 C C . ALA A 1 89 ? -0.423 -6.698 -11.557 1.00 98.62 89 ALA A C 1
ATOM 668 O O . ALA A 1 89 ? -0.214 -5.484 -11.615 1.00 98.62 89 ALA A O 1
ATOM 669 N N . GLU A 1 90 ? 0.548 -7.594 -11.675 1.00 98.62 90 GLU A N 1
ATOM 670 C CA . GLU A 1 90 ? 1.959 -7.212 -11.721 1.00 98.62 90 GLU A CA 1
ATOM 671 C C . GLU A 1 90 ? 2.295 -6.401 -12.979 1.00 98.62 90 GLU A C 1
ATOM 673 O O . GLU A 1 90 ? 3.241 -5.624 -12.976 1.00 98.62 90 GLU A O 1
ATOM 678 N N . TRP A 1 91 ? 1.534 -6.534 -14.073 1.00 98.56 91 TRP A N 1
ATOM 679 C CA . TRP A 1 91 ? 1.753 -5.740 -15.288 1.00 98.56 91 TRP A CA 1
ATOM 680 C C . TRP A 1 91 ? 1.361 -4.264 -15.126 1.00 98.56 91 TRP A C 1
ATOM 682 O O . TRP A 1 91 ? 1.903 -3.415 -15.838 1.00 98.56 91 TRP A O 1
ATOM 692 N N . CYS A 1 92 ? 0.458 -3.955 -14.193 1.00 98.62 92 CYS A N 1
ATOM 693 C CA . CYS A 1 92 ? -0.224 -2.670 -14.064 1.00 98.62 92 CYS A CA 1
ATOM 694 C C . CYS A 1 92 ? 0.666 -1.618 -13.369 1.00 98.62 92 CYS A C 1
ATOM 696 O O . CYS A 1 92 ? 0.966 -1.742 -12.179 1.00 98.62 92 CYS A O 1
ATOM 698 N N . PRO A 1 93 ? 1.082 -0.535 -14.057 1.00 98.62 93 PRO A N 1
ATOM 699 C CA . PRO A 1 93 ? 1.973 0.463 -13.464 1.00 98.62 93 PRO A CA 1
ATOM 700 C C . PRO A 1 93 ? 1.328 1.280 -12.342 1.00 98.62 93 PRO A C 1
ATOM 702 O O . PRO A 1 93 ? 2.019 1.664 -11.403 1.00 98.62 93 PRO A O 1
ATOM 705 N N . TYR A 1 94 ? 0.019 1.522 -12.414 1.00 98.56 94 TYR A N 1
ATOM 706 C CA . TYR A 1 94 ? -0.736 2.181 -11.345 1.00 98.56 94 TYR A CA 1
ATOM 707 C C . TYR A 1 94 ? -0.756 1.316 -10.079 1.00 98.56 94 TYR A C 1
ATOM 709 O O . TYR A 1 94 ? -0.475 1.803 -8.994 1.00 98.56 94 TYR A O 1
ATOM 717 N N . CYS A 1 95 ? -0.967 0.009 -10.232 1.00 98.69 95 CYS A N 1
ATOM 718 C CA . CYS A 1 95 ? -0.896 -0.967 -9.149 1.00 98.69 95 CYS A CA 1
ATOM 719 C C . CYS A 1 95 ? 0.506 -0.988 -8.533 1.00 98.69 95 CYS A C 1
ATOM 721 O O . CYS A 1 95 ? 0.658 -0.970 -7.315 1.00 98.69 95 CYS A O 1
ATOM 723 N N . GLY A 1 96 ? 1.536 -0.931 -9.384 1.00 98.44 96 GLY A N 1
ATOM 724 C CA . GLY A 1 96 ? 2.918 -0.848 -8.936 1.00 98.44 96 GLY A CA 1
ATOM 725 C C . GLY A 1 96 ? 3.231 0.413 -8.119 1.00 98.44 96 GLY A C 1
ATOM 726 O O . GLY A 1 96 ? 3.994 0.336 -7.155 1.00 98.44 96 GLY A O 1
ATOM 727 N N . ALA A 1 97 ? 2.644 1.557 -8.478 1.00 98.69 97 ALA A N 1
ATOM 728 C CA . ALA A 1 97 ? 2.815 2.816 -7.758 1.00 98.69 97 ALA A CA 1
ATOM 729 C C . ALA A 1 97 ? 2.084 2.813 -6.403 1.00 98.69 97 ALA A C 1
ATOM 731 O O . ALA A 1 97 ? 2.692 3.151 -5.385 1.00 98.69 97 ALA A O 1
ATOM 732 N N . GLU A 1 98 ? 0.833 2.353 -6.389 1.00 98.25 98 GLU A N 1
ATOM 733 C CA . GLU A 1 98 ? -0.033 2.264 -5.205 1.00 98.25 98 GLU A CA 1
ATOM 734 C C . GLU A 1 98 ? 0.458 1.237 -4.165 1.00 98.25 98 GLU A C 1
ATOM 736 O O . GLU A 1 98 ? 0.194 1.343 -2.968 1.00 98.25 98 GLU A O 1
ATOM 741 N N . MET A 1 99 ? 1.264 0.263 -4.589 1.00 98.50 99 MET A N 1
ATOM 742 C CA . MET A 1 99 ? 1.848 -0.734 -3.688 1.00 98.50 99 MET A CA 1
ATOM 743 C C . MET A 1 99 ? 2.733 -0.116 -2.593 1.00 98.50 99 MET A C 1
ATOM 745 O O . MET A 1 99 ? 2.796 -0.626 -1.473 1.00 98.50 99 MET A O 1
ATOM 749 N N . TRP A 1 100 ? 3.432 0.986 -2.890 1.00 98.56 100 TRP A N 1
ATOM 750 C CA . TRP A 1 100 ? 4.303 1.653 -1.919 1.00 98.56 100 TRP A CA 1
ATOM 751 C C . TRP A 1 100 ? 3.527 2.173 -0.701 1.00 98.56 100 TRP A C 1
ATOM 753 O O . TRP A 1 100 ? 3.862 1.760 0.413 1.00 98.56 100 TRP A O 1
ATOM 763 N N . PRO A 1 101 ? 2.503 3.038 -0.853 1.00 98.25 101 PRO A N 1
ATOM 764 C CA . PRO A 1 101 ? 1.707 3.477 0.285 1.00 98.25 101 PRO A CA 1
ATOM 765 C C . PRO A 1 101 ? 0.959 2.333 0.971 1.00 98.25 101 PRO A C 1
ATOM 767 O O . PRO A 1 101 ? 0.899 2.340 2.203 1.00 98.25 101 PRO A O 1
ATOM 770 N N . LEU A 1 102 ? 0.477 1.327 0.228 1.00 98.69 102 LEU A N 1
ATOM 771 C CA . LEU A 1 102 ? -0.172 0.149 0.812 1.00 98.69 102 LEU A CA 1
ATOM 772 C C . LEU A 1 102 ? 0.766 -0.603 1.767 1.00 98.69 102 LEU A C 1
ATOM 774 O O . LEU A 1 102 ? 0.407 -0.855 2.917 1.00 98.69 102 LEU A O 1
ATOM 778 N N . ILE A 1 103 ? 1.999 -0.900 1.346 1.00 98.62 103 ILE A N 1
ATOM 779 C CA . ILE A 1 103 ? 2.991 -1.570 2.202 1.00 98.62 103 ILE A CA 1
ATOM 780 C C . ILE A 1 103 ? 3.329 -0.724 3.431 1.00 98.62 103 ILE A C 1
ATOM 782 O O . ILE A 1 103 ? 3.464 -1.275 4.530 1.00 98.62 103 ILE A O 1
ATOM 786 N N . LEU A 1 104 ? 3.461 0.599 3.278 1.00 98.62 104 LEU A N 1
ATOM 787 C CA . LEU A 1 104 ? 3.707 1.483 4.419 1.00 98.62 104 LEU A CA 1
ATOM 788 C C . LEU A 1 104 ? 2.533 1.452 5.403 1.00 98.62 104 LEU A C 1
ATOM 790 O O . LEU A 1 104 ? 2.770 1.288 6.597 1.00 98.62 104 LEU A O 1
ATOM 794 N N . ALA A 1 105 ? 1.289 1.543 4.927 1.00 98.50 105 ALA A N 1
ATOM 795 C CA . ALA A 1 105 ? 0.098 1.463 5.770 1.00 98.50 105 ALA A CA 1
ATOM 796 C C . ALA A 1 105 ? 0.013 0.111 6.500 1.00 98.50 105 ALA A C 1
ATOM 798 O O . ALA A 1 105 ? -0.053 0.080 7.728 1.00 98.50 105 ALA A O 1
ATOM 799 N N . LEU A 1 106 ? 0.139 -1.011 5.784 1.00 98.62 106 LEU A N 1
ATOM 800 C CA . LEU A 1 106 ? 0.120 -2.359 6.371 1.00 98.62 106 LEU A CA 1
ATOM 801 C C . LEU A 1 106 ? 1.210 -2.551 7.436 1.00 98.62 106 LEU A C 1
ATOM 803 O O . LEU A 1 106 ? 0.960 -3.172 8.475 1.00 98.62 106 LEU A O 1
ATOM 807 N N . SER A 1 107 ? 2.399 -1.981 7.208 1.00 98.38 107 SER A N 1
ATOM 808 C CA . SER A 1 107 ? 3.535 -2.030 8.141 1.00 98.38 107 SER A CA 1
ATOM 809 C C . SER A 1 107 ? 3.305 -1.236 9.432 1.00 98.38 107 SER A C 1
ATOM 811 O O . SER A 1 107 ? 4.029 -1.443 10.405 1.00 98.38 107 SER A O 1
ATOM 813 N N . ARG A 1 108 ? 2.313 -0.337 9.477 1.00 98.25 108 ARG A N 1
ATOM 814 C CA . ARG A 1 108 ? 1.920 0.373 10.708 1.00 98.25 108 ARG A CA 1
ATOM 815 C C . ARG A 1 108 ? 1.083 -0.511 11.632 1.00 98.25 108 ARG A C 1
ATOM 817 O O . ARG A 1 108 ? 1.183 -0.380 12.849 1.00 98.25 108 ARG A O 1
ATOM 824 N N . PHE A 1 109 ? 0.308 -1.436 11.067 1.00 98.38 109 PHE A N 1
ATOM 825 C CA . PHE A 1 109 ? -0.586 -2.326 11.817 1.00 98.38 109 PHE A CA 1
ATOM 826 C C . PHE A 1 109 ? -0.024 -3.736 12.008 1.00 98.38 109 PHE A C 1
ATOM 828 O O . PHE A 1 109 ? -0.584 -4.538 12.751 1.00 98.38 109 PHE A O 1
ATOM 835 N N . GLY A 1 110 ? 1.077 -4.096 11.364 1.00 97.19 110 GLY A N 1
ATOM 836 C CA . GLY A 1 110 ? 1.567 -5.462 11.448 1.00 97.19 110 GLY A CA 1
ATOM 837 C C . GLY A 1 110 ? 2.944 -5.649 10.860 1.00 97.19 110 GLY A C 1
ATOM 838 O O . GLY A 1 110 ? 3.670 -4.701 10.569 1.00 97.19 110 GLY A O 1
ATOM 839 N N . ASN A 1 111 ? 3.301 -6.914 10.691 1.00 97.31 111 ASN A N 1
ATOM 840 C CA . ASN A 1 111 ? 4.529 -7.299 10.032 1.00 97.31 111 ASN A CA 1
ATOM 841 C C . ASN A 1 111 ? 4.208 -7.995 8.715 1.00 97.31 111 ASN A C 1
ATOM 843 O O . ASN A 1 111 ? 3.607 -9.070 8.712 1.00 97.31 111 ASN A O 1
ATOM 847 N N . ILE A 1 112 ? 4.665 -7.390 7.624 1.00 96.50 112 ILE A N 1
ATOM 848 C CA . ILE A 1 112 ? 4.758 -8.020 6.314 1.00 96.50 112 ILE A CA 1
ATOM 849 C C . ILE A 1 112 ? 6.167 -8.594 6.137 1.00 96.50 112 ILE A C 1
ATOM 851 O O . ILE A 1 112 ? 7.157 -7.949 6.500 1.00 96.50 112 ILE A O 1
ATOM 855 N N . SER A 1 113 ? 6.266 -9.812 5.618 1.00 95.75 113 SER A N 1
ATOM 856 C CA . SER A 1 113 ? 7.540 -10.433 5.255 1.00 95.75 113 SER A CA 1
ATOM 857 C C . SER A 1 113 ? 7.415 -11.273 3.994 1.00 95.75 113 SER A C 1
ATOM 859 O O . SER A 1 113 ? 6.321 -11.690 3.611 1.00 95.75 113 SER A O 1
ATOM 861 N N . GLY A 1 114 ? 8.552 -11.532 3.350 1.00 94.88 114 GLY A N 1
ATOM 862 C CA . GLY A 1 114 ? 8.580 -12.318 2.116 1.00 94.88 114 GLY A CA 1
ATOM 863 C C . GLY A 1 114 ? 8.193 -11.518 0.875 1.00 94.88 114 GLY A C 1
ATOM 864 O O . GLY A 1 114 ? 7.894 -12.125 -0.145 1.00 94.88 114 GLY A O 1
ATOM 865 N N . LEU A 1 115 ? 8.238 -10.184 0.958 1.00 96.31 115 LEU A N 1
ATOM 866 C CA . LEU A 1 115 ? 8.117 -9.309 -0.207 1.00 96.31 115 LEU A CA 1
ATOM 867 C C . LEU A 1 115 ? 9.168 -9.690 -1.249 1.00 96.31 115 LEU A C 1
ATOM 869 O O . LEU A 1 115 ? 10.327 -9.948 -0.909 1.00 96.31 115 LEU A O 1
ATOM 873 N N . GLU A 1 116 ? 8.781 -9.668 -2.517 1.00 97.38 116 GLU A N 1
ATOM 874 C CA . GLU A 1 116 ? 9.696 -9.870 -3.637 1.00 97.38 116 GLU A CA 1
ATOM 875 C C . GLU A 1 116 ? 9.746 -8.619 -4.505 1.00 97.38 116 GLU A C 1
ATOM 877 O O . GLU A 1 116 ? 8.750 -7.915 -4.674 1.00 97.38 116 GLU A O 1
ATOM 882 N N . TYR A 1 117 ? 10.923 -8.327 -5.051 1.00 97.62 117 TYR A N 1
ATOM 883 C CA . TYR A 1 117 ? 11.088 -7.244 -6.010 1.00 97.62 117 TYR A CA 1
ATOM 884 C C . TYR A 1 117 ? 10.236 -7.504 -7.256 1.00 97.62 117 TYR A C 1
ATOM 886 O O . TYR A 1 117 ? 10.297 -8.587 -7.834 1.00 97.62 117 TYR A O 1
ATOM 894 N N . MET A 1 118 ? 9.495 -6.497 -7.712 1.00 97.94 118 MET A N 1
ATOM 895 C CA . MET A 1 118 ? 8.687 -6.557 -8.928 1.00 97.94 118 MET A CA 1
ATOM 896 C C . MET A 1 118 ? 8.798 -5.282 -9.776 1.00 97.94 118 MET A C 1
ATOM 898 O O . MET A 1 118 ? 8.980 -4.179 -9.268 1.00 97.94 118 MET A O 1
ATOM 902 N N . LEU A 1 119 ? 8.666 -5.410 -11.092 1.00 98.12 119 LEU A N 1
ATOM 903 C CA . LEU A 1 119 ? 8.500 -4.269 -11.991 1.00 98.12 119 LEU A CA 1
ATOM 904 C C . LEU A 1 119 ? 7.178 -4.412 -12.724 1.00 98.12 119 LEU A C 1
ATOM 906 O O . LEU A 1 119 ? 6.877 -5.507 -13.191 1.00 98.12 119 LEU A O 1
ATOM 910 N N . SER A 1 120 ? 6.478 -3.299 -12.946 1.00 98.44 120 SER A N 1
ATOM 911 C CA . SER A 1 120 ? 5.368 -3.294 -13.898 1.00 98.44 120 SER A CA 1
ATOM 912 C C . SER A 1 120 ? 5.812 -3.707 -15.307 1.00 98.44 120 SER A C 1
ATOM 914 O O . SER A 1 120 ? 7.016 -3.818 -15.607 1.00 98.44 120 SER A O 1
ATOM 916 N N . SER A 1 121 ? 4.842 -3.934 -16.196 1.00 98.00 121 SER A N 1
ATOM 917 C CA . SER A 1 121 ? 5.123 -4.278 -17.587 1.00 98.00 121 SER A CA 1
ATOM 918 C C . SER A 1 121 ? 6.079 -3.266 -18.228 1.00 98.00 121 SER A C 1
ATOM 920 O O . SER A 1 121 ? 6.007 -2.055 -18.013 1.00 98.00 121 SER A O 1
ATOM 922 N N . SER A 1 122 ? 7.007 -3.765 -19.044 1.00 97.12 122 SER A N 1
ATOM 923 C CA . SER A 1 122 ? 7.939 -2.922 -19.800 1.00 97.12 122 SER A CA 1
ATOM 924 C C . SER A 1 122 ? 7.293 -2.208 -20.987 1.00 97.12 122 SER A C 1
ATOM 926 O O . SER A 1 122 ? 7.966 -1.406 -21.629 1.00 97.12 122 SER A O 1
ATOM 928 N N . THR A 1 123 ? 6.042 -2.529 -21.321 1.00 96.19 123 THR A N 1
ATOM 929 C CA . THR A 1 123 ? 5.366 -2.046 -22.537 1.00 96.19 123 THR A CA 1
ATOM 930 C C . THR A 1 123 ? 4.083 -1.265 -22.260 1.00 96.19 123 THR A C 1
ATOM 932 O O . THR A 1 123 ? 3.394 -0.902 -23.209 1.00 96.19 123 THR A O 1
ATOM 935 N N . ASP A 1 124 ? 3.750 -1.020 -20.993 1.00 95.19 124 ASP A N 1
ATOM 936 C CA . ASP A 1 124 ? 2.619 -0.168 -20.612 1.00 95.19 124 ASP A CA 1
ATOM 937 C C . ASP A 1 124 ? 2.991 1.331 -20.699 1.00 95.19 124 ASP A C 1
ATOM 939 O O . ASP A 1 124 ? 4.152 1.686 -20.927 1.00 95.19 124 ASP A O 1
ATOM 943 N N . VAL A 1 125 ? 2.013 2.222 -20.506 1.00 96.25 125 VAL A N 1
ATOM 944 C CA . VAL A 1 125 ? 2.143 3.687 -20.595 1.00 96.25 125 VAL A CA 1
ATOM 945 C C . VAL A 1 125 ? 3.236 4.251 -19.678 1.00 96.25 125 VAL A C 1
ATOM 947 O O . VAL A 1 125 ? 3.907 5.217 -20.040 1.00 96.25 125 VAL A O 1
ATOM 950 N N . TYR A 1 126 ? 3.465 3.609 -18.531 1.00 97.94 126 TYR A N 1
ATOM 951 C CA . TYR A 1 126 ? 4.574 3.892 -17.624 1.00 97.94 126 TYR A CA 1
ATOM 952 C C . TYR A 1 126 ? 5.406 2.622 -17.450 1.00 97.94 126 TYR A C 1
ATOM 954 O O . TYR A 1 126 ? 5.117 1.804 -16.573 1.00 97.94 126 TYR A O 1
ATOM 962 N N . PRO A 1 127 ? 6.425 2.410 -18.296 1.00 96.81 127 PRO A N 1
ATOM 963 C CA . PRO A 1 127 ? 7.161 1.160 -18.293 1.00 96.81 127 PRO A CA 1
ATOM 964 C C . PRO A 1 127 ? 7.994 1.006 -17.021 1.00 96.81 127 PRO A C 1
ATOM 966 O O . PRO A 1 127 ? 8.574 1.979 -16.522 1.00 96.81 127 PRO A O 1
ATOM 969 N N . ASN A 1 128 ? 8.124 -0.240 -16.560 1.00 97.69 128 ASN A N 1
ATOM 970 C CA . ASN A 1 128 ? 9.053 -0.641 -15.500 1.00 97.69 128 ASN A CA 1
ATOM 971 C C . ASN A 1 128 ? 8.940 0.225 -14.230 1.00 97.69 128 ASN A C 1
ATOM 973 O O . ASN A 1 128 ? 9.941 0.767 -13.758 1.00 97.69 128 ASN A O 1
ATOM 977 N N . VAL A 1 129 ? 7.730 0.393 -13.699 1.00 98.56 129 VAL A N 1
ATOM 978 C CA . VAL A 1 129 ? 7.520 0.997 -12.375 1.00 98.56 129 VAL A CA 1
ATOM 979 C C . VAL A 1 129 ? 8.040 0.016 -11.312 1.00 98.56 129 VAL A C 1
ATOM 981 O O . VAL A 1 129 ? 7.538 -1.109 -11.266 1.00 98.56 129 VAL A O 1
ATOM 984 N N . PRO A 1 130 ? 9.044 0.381 -10.485 1.00 98.25 130 PRO A N 1
ATOM 985 C CA . PRO A 1 130 ? 9.535 -0.461 -9.395 1.00 98.25 130 PRO A CA 1
ATOM 986 C C . PRO A 1 130 ? 8.478 -0.606 -8.307 1.00 98.25 130 PRO A C 1
ATOM 988 O O . PRO A 1 130 ? 7.928 0.386 -7.831 1.00 98.25 130 PRO A O 1
ATOM 991 N N . THR A 1 131 ? 8.219 -1.845 -7.910 1.00 98.06 131 THR A N 1
ATOM 992 C CA . THR A 1 131 ? 7.185 -2.223 -6.948 1.00 98.06 131 THR A CA 1
ATOM 993 C C . THR A 1 131 ? 7.531 -3.545 -6.252 1.00 98.06 131 THR A C 1
ATOM 995 O O . THR A 1 131 ? 8.653 -4.048 -6.371 1.00 98.06 131 THR A O 1
ATOM 998 N N . PHE A 1 132 ? 6.598 -4.107 -5.498 1.00 98.12 132 PHE A N 1
ATOM 999 C CA . PHE A 1 132 ? 6.711 -5.427 -4.891 1.00 98.12 132 PHE A CA 1
ATOM 1000 C C . PHE A 1 132 ? 5.481 -6.253 -5.261 1.00 98.12 132 PHE A C 1
ATOM 1002 O O . PHE A 1 132 ? 4.431 -5.681 -5.528 1.00 98.12 132 PHE A O 1
ATOM 1009 N N . THR A 1 133 ? 5.614 -7.575 -5.275 1.00 97.75 133 THR A N 1
ATOM 1010 C CA . THR A 1 133 ? 4.459 -8.483 -5.364 1.00 97.75 133 THR A CA 1
ATOM 1011 C C . THR A 1 133 ? 4.038 -8.935 -3.967 1.00 97.75 133 THR A C 1
ATOM 1013 O O . THR A 1 133 ? 4.883 -9.063 -3.067 1.00 97.75 133 THR A O 1
ATOM 1016 N N . LEU A 1 134 ? 2.736 -9.162 -3.790 1.00 97.44 134 LEU A N 1
ATOM 1017 C CA . LEU A 1 134 ? 2.140 -9.679 -2.562 1.00 97.44 134 LEU A CA 1
ATOM 1018 C C . LEU A 1 134 ? 1.882 -11.199 -2.600 1.00 97.44 134 LEU A C 1
ATOM 1020 O O . LEU A 1 134 ? 1.744 -11.785 -1.532 1.00 97.44 134 LEU A O 1
ATOM 1024 N N . VAL A 1 135 ? 1.960 -11.859 -3.764 1.00 95.38 135 VAL A N 1
ATOM 1025 C CA . VAL A 1 135 ? 1.536 -13.264 -4.009 1.00 95.38 135 VAL A CA 1
ATOM 1026 C C . VAL A 1 135 ? 2.043 -14.298 -2.990 1.00 95.38 135 VAL A C 1
ATOM 1028 O O . VAL A 1 135 ? 1.403 -15.324 -2.756 1.00 95.38 135 VAL A O 1
ATOM 1031 N N . ASN A 1 136 ? 3.226 -14.072 -2.410 1.00 93.50 136 ASN A N 1
ATOM 1032 C CA . ASN A 1 136 ? 3.889 -14.995 -1.481 1.00 93.50 136 ASN A CA 1
ATOM 1033 C C . ASN A 1 136 ? 4.216 -14.361 -0.119 1.00 93.50 136 ASN A C 1
ATOM 1035 O O . ASN A 1 136 ? 5.078 -14.870 0.613 1.00 93.50 136 ASN A O 1
ATOM 1039 N N . VAL A 1 137 ? 3.577 -13.242 0.224 1.00 96.75 137 VAL A N 1
ATOM 1040 C CA . VAL A 1 137 ? 3.852 -12.554 1.488 1.00 96.75 137 VAL A CA 1
ATOM 1041 C C . VAL A 1 137 ? 3.194 -13.264 2.662 1.00 96.75 137 VAL A C 1
ATOM 1043 O O . VAL A 1 137 ? 2.126 -13.864 2.564 1.00 96.75 137 VAL A O 1
ATOM 1046 N N . SER A 1 138 ? 3.832 -13.154 3.822 1.00 97.56 138 SER A N 1
ATOM 1047 C CA . SER A 1 138 ? 3.198 -13.443 5.101 1.00 97.56 138 SER A CA 1
ATOM 1048 C C . SER A 1 138 ? 2.863 -12.119 5.768 1.00 97.56 138 SER A C 1
ATOM 1050 O O . SER A 1 138 ? 3.759 -11.310 6.018 1.00 97.56 138 SER A O 1
ATOM 1052 N N . TYR A 1 139 ? 1.591 -11.918 6.105 1.00 98.25 139 TYR A N 1
ATOM 1053 C CA . TYR A 1 139 ? 1.148 -10.763 6.875 1.00 98.25 139 TYR A CA 1
ATOM 1054 C C . TYR A 1 139 ? 0.567 -11.190 8.221 1.00 98.25 139 TYR A C 1
ATOM 1056 O O . TYR A 1 139 ? -0.346 -12.013 8.285 1.00 98.25 139 TYR A O 1
ATOM 1064 N N . THR A 1 140 ? 1.092 -10.608 9.299 1.00 98.12 140 THR A N 1
ATOM 1065 C CA . THR A 1 140 ? 0.615 -10.856 10.664 1.00 98.12 140 THR A CA 1
ATOM 1066 C C . THR A 1 140 ? 0.292 -9.535 11.342 1.00 98.12 140 THR A C 1
ATOM 1068 O O . THR A 1 140 ? 1.167 -8.680 11.491 1.00 98.12 140 THR A O 1
ATOM 1071 N N . SER A 1 141 ? -0.943 -9.392 11.818 1.00 98.19 141 SER A N 1
ATOM 1072 C CA . SER A 1 141 ? -1.402 -8.217 12.554 1.00 98.19 141 SER A CA 1
ATOM 1073 C C . SER A 1 141 ? -2.426 -8.605 13.628 1.00 98.19 141 SER A C 1
ATOM 1075 O O . SER A 1 141 ? -3.242 -9.506 13.408 1.00 98.19 141 SER A O 1
ATOM 1077 N N . PRO A 1 142 ? -2.402 -7.963 14.810 1.00 97.25 142 PRO A N 1
ATOM 1078 C CA . PRO A 1 142 ? -3.478 -8.091 15.786 1.00 97.25 142 PRO A CA 1
ATOM 1079 C C . PRO A 1 142 ? -4.688 -7.189 15.471 1.00 97.25 142 PRO A C 1
ATOM 1081 O O . PRO A 1 142 ? -5.697 -7.330 16.148 1.00 97.25 142 PRO A O 1
ATOM 1084 N N . TYR A 1 143 ? -4.586 -6.301 14.476 1.00 98.06 143 TYR A N 1
ATOM 1085 C CA . TYR A 1 143 ? -5.554 -5.236 14.176 1.00 98.06 143 TYR A CA 1
ATOM 1086 C C . TYR A 1 143 ? -6.376 -5.549 12.925 1.00 98.06 143 TYR A C 1
ATOM 1088 O O . TYR A 1 143 ? -7.596 -5.528 12.952 1.00 98.06 143 TYR A O 1
ATOM 1096 N N . ILE A 1 144 ? -5.714 -5.941 11.835 1.00 98.38 144 ILE A N 1
ATOM 1097 C CA . ILE A 1 144 ? -6.372 -6.199 10.549 1.00 98.38 144 ILE A CA 1
ATOM 1098 C C . ILE A 1 144 ? -5.978 -7.547 9.957 1.00 98.38 144 ILE A C 1
ATOM 1100 O O . ILE A 1 144 ? -4.950 -8.134 10.298 1.00 98.38 144 ILE A O 1
ATOM 1104 N N . SER A 1 145 ? -6.798 -8.031 9.035 1.00 98.44 145 SER A N 1
ATOM 1105 C CA . SER A 1 145 ? -6.458 -9.140 8.145 1.00 98.44 145 SER A CA 1
ATOM 1106 C C . SER A 1 145 ? -6.164 -8.603 6.741 1.00 98.44 145 SER A C 1
ATOM 1108 O O . SER A 1 145 ? -6.714 -7.580 6.347 1.00 98.44 145 SER A O 1
ATOM 1110 N N . LEU A 1 146 ? -5.312 -9.291 5.981 1.00 98.44 146 LEU A N 1
ATOM 1111 C CA . LEU A 1 146 ? -4.990 -8.947 4.593 1.00 98.44 146 LEU A CA 1
ATOM 1112 C C . LEU A 1 146 ? -5.433 -10.086 3.676 1.00 98.44 146 LEU A C 1
ATOM 1114 O O . LEU A 1 146 ? -5.057 -11.235 3.908 1.00 98.44 146 LEU A O 1
ATOM 1118 N N . LEU A 1 147 ? -6.190 -9.755 2.633 1.00 98.31 147 LEU A N 1
ATOM 1119 C CA . LEU A 1 147 ? -6.401 -10.616 1.473 1.00 98.31 147 LEU A CA 1
ATOM 1120 C C . LEU A 1 147 ? -5.837 -9.899 0.249 1.00 98.31 147 LEU A C 1
ATOM 1122 O O . LEU A 1 147 ? -6.160 -8.744 -0.001 1.00 98.31 147 LEU A O 1
ATOM 1126 N N . GLU A 1 148 ? -4.990 -10.568 -0.511 1.00 97.88 148 GLU A N 1
ATOM 1127 C CA . GLU A 1 148 ? -4.308 -9.978 -1.659 1.00 97.88 148 GLU A CA 1
ATOM 1128 C C . GLU A 1 148 ? -4.465 -10.897 -2.869 1.00 97.88 148 GLU A C 1
ATOM 1130 O O . GLU A 1 148 ? -4.423 -12.122 -2.728 1.00 97.88 148 GLU A O 1
ATOM 1135 N N . TYR A 1 149 ? -4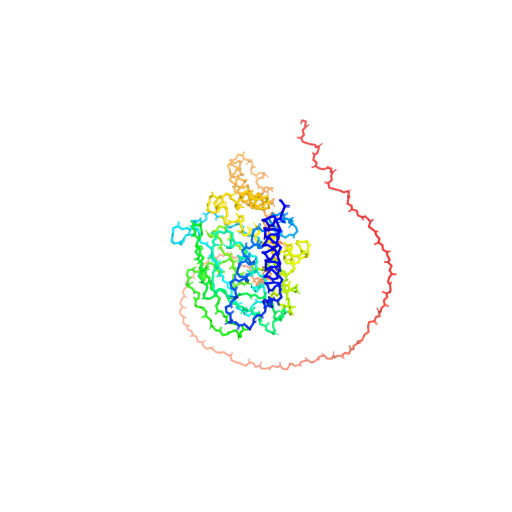.748 -10.301 -4.027 1.00 98.62 149 TYR A N 1
ATOM 1136 C CA . TYR A 1 149 ? -4.943 -11.025 -5.274 1.00 98.62 149 TYR A CA 1
ATOM 1137 C C . TYR A 1 149 ? -4.348 -10.253 -6.454 1.00 98.62 149 TYR A C 1
ATOM 1139 O O . TYR A 1 149 ? -4.965 -9.342 -7.012 1.00 98.62 149 TYR A O 1
ATOM 1147 N N . GLU A 1 150 ? -3.169 -10.667 -6.893 1.00 98.56 150 GLU A N 1
ATOM 1148 C CA . GLU A 1 150 ? -2.575 -10.289 -8.168 1.00 98.56 150 GLU A CA 1
ATOM 1149 C C . GLU A 1 150 ? -3.008 -11.282 -9.253 1.00 98.56 150 GLU A C 1
ATOM 1151 O O . GLU A 1 150 ? -2.468 -12.381 -9.395 1.00 98.56 150 GLU A O 1
ATOM 1156 N N . TYR A 1 151 ? -4.041 -10.927 -10.024 1.00 98.62 151 TYR A N 1
ATOM 1157 C CA . TYR A 1 151 ? -4.705 -11.894 -10.911 1.00 98.62 151 TYR A CA 1
ATOM 1158 C C . TYR A 1 151 ? -3.926 -12.197 -12.198 1.00 98.62 151 TYR A C 1
ATOM 1160 O O . TYR A 1 151 ? -4.190 -13.200 -12.869 1.00 98.62 151 TYR A O 1
ATOM 1168 N N . GLN A 1 152 ? -2.949 -11.355 -12.538 1.00 98.56 152 GLN A N 1
ATOM 1169 C CA . GLN A 1 152 ? -2.064 -11.539 -13.681 1.00 98.56 152 GLN A CA 1
ATOM 1170 C C . GLN A 1 152 ? -0.624 -11.155 -13.357 1.00 98.56 152 GLN A C 1
ATOM 1172 O O . GLN A 1 152 ? -0.376 -10.195 -12.626 1.00 98.56 152 GLN A O 1
ATOM 1177 N N . ASP A 1 153 ? 0.299 -11.878 -13.983 1.00 98.31 153 ASP A N 1
ATOM 1178 C CA . ASP A 1 153 ? 1.728 -11.617 -13.915 1.00 98.31 153 ASP A CA 1
ATOM 1179 C C . ASP A 1 153 ? 2.138 -10.421 -14.785 1.00 98.31 153 ASP A C 1
ATOM 1181 O O . ASP A 1 153 ? 1.352 -9.855 -15.558 1.00 98.31 153 ASP A O 1
ATOM 1185 N N . ARG A 1 154 ? 3.417 -10.058 -14.696 1.00 97.88 154 ARG A N 1
ATOM 1186 C CA . ARG A 1 154 ? 4.017 -8.959 -15.466 1.00 97.88 154 ARG A CA 1
ATOM 1187 C C . ARG A 1 154 ? 3.818 -9.062 -16.989 1.00 97.88 154 ARG A C 1
ATOM 1189 O O . ARG A 1 154 ? 3.905 -8.051 -17.688 1.00 97.88 154 ARG A O 1
ATOM 1196 N N . ASN A 1 155 ? 3.587 -10.265 -17.511 1.00 97.44 155 ASN A N 1
ATOM 1197 C CA . ASN A 1 155 ? 3.406 -10.565 -18.931 1.00 97.44 155 ASN A CA 1
ATOM 1198 C C . ASN A 1 155 ? 1.935 -10.847 -19.296 1.00 97.44 155 ASN A C 1
ATOM 1200 O O . ASN A 1 155 ? 1.674 -11.351 -20.389 1.00 97.44 155 ASN A O 1
ATOM 1204 N N . HIS A 1 156 ? 0.986 -10.507 -18.416 1.00 97.81 156 HIS A N 1
ATOM 1205 C CA . HIS A 1 156 ? -0.453 -10.753 -18.559 1.00 97.81 156 HIS A CA 1
ATOM 1206 C C . HIS A 1 156 ? -0.879 -12.232 -18.520 1.00 97.81 156 HIS A C 1
ATOM 1208 O O . HIS A 1 156 ? -2.030 -12.549 -18.847 1.00 97.81 156 HIS A O 1
ATOM 1214 N N . ASN A 1 157 ? -0.010 -13.152 -18.098 1.00 98.38 157 ASN A N 1
ATOM 1215 C CA . ASN A 1 157 ? -0.434 -14.525 -17.833 1.00 98.38 157 ASN A CA 1
ATOM 1216 C C . ASN A 1 157 ? -1.247 -14.568 -16.529 1.00 98.38 157 ASN A C 1
ATOM 1218 O O . ASN A 1 157 ? -0.947 -13.802 -15.617 1.00 98.38 157 ASN A O 1
ATOM 1222 N N . PRO A 1 158 ? -2.254 -15.448 -16.398 1.00 98.44 158 PRO A N 1
ATOM 1223 C CA . PRO A 1 158 ? -2.958 -15.637 -15.129 1.00 98.44 158 PRO A CA 1
ATOM 1224 C C . PRO A 1 158 ? -1.999 -16.002 -13.986 1.00 98.44 158 PRO A C 1
ATOM 1226 O O . PRO A 1 158 ? -1.119 -16.841 -14.185 1.00 98.44 158 PRO A O 1
ATOM 1229 N N . LEU A 1 159 ? -2.197 -15.407 -12.804 1.00 98.00 159 LEU A N 1
ATOM 1230 C CA . LEU A 1 159 ? -1.321 -15.587 -11.638 1.00 98.00 159 LEU A CA 1
ATOM 1231 C C . LEU A 1 159 ? -2.083 -16.134 -10.420 1.00 98.00 159 LEU A C 1
ATOM 1233 O O . LEU A 1 159 ? -1.966 -17.323 -10.123 1.00 98.00 159 LEU A O 1
ATOM 1237 N N . GLN A 1 160 ? -2.918 -15.325 -9.760 1.00 98.38 160 GLN A N 1
ATOM 1238 C CA . GLN A 1 160 ? -3.846 -15.787 -8.717 1.00 98.38 160 GLN A CA 1
ATOM 1239 C C . GLN A 1 160 ? -5.302 -15.788 -9.213 1.00 98.38 160 GLN A C 1
ATOM 1241 O O . GLN A 1 160 ? -5.729 -14.939 -9.994 1.00 98.38 160 GLN A O 1
ATOM 1246 N N . ALA A 1 161 ? -6.104 -16.745 -8.743 1.00 98.00 161 ALA A N 1
ATOM 1247 C CA . ALA A 1 161 ? -7.545 -16.732 -8.979 1.00 98.00 161 ALA A CA 1
ATOM 1248 C C . ALA A 1 161 ? -8.233 -15.842 -7.935 1.00 98.00 161 ALA A C 1
ATOM 1250 O O . ALA A 1 161 ? -8.114 -16.104 -6.739 1.00 98.00 161 ALA A O 1
ATOM 1251 N N . VAL A 1 162 ? -8.990 -14.835 -8.379 1.00 98.25 162 VAL A N 1
ATOM 1252 C CA . VAL A 1 162 ? -9.792 -13.986 -7.485 1.00 98.25 162 VAL A CA 1
ATOM 1253 C C . VAL A 1 162 ? -11.061 -14.747 -7.066 1.00 98.25 162 VAL A C 1
ATOM 1255 O O . VAL A 1 162 ? -11.846 -15.134 -7.939 1.00 98.25 162 VAL A O 1
ATOM 1258 N N . PRO A 1 163 ? -11.306 -14.980 -5.763 1.00 98.12 163 PRO A N 1
ATOM 1259 C CA . PRO A 1 163 ? -12.523 -15.638 -5.292 1.00 98.12 163 PRO A CA 1
ATOM 1260 C C . PRO A 1 163 ? -13.792 -14.876 -5.692 1.00 98.12 163 PRO A C 1
ATOM 1262 O O . PRO A 1 163 ? -13.804 -13.647 -5.731 1.00 98.12 163 PRO A O 1
ATOM 1265 N N . SER A 1 164 ? -14.896 -15.586 -5.941 1.00 97.69 164 SER A N 1
ATOM 1266 C CA . SER A 1 164 ? -16.126 -14.989 -6.489 1.00 97.69 164 SER A CA 1
ATOM 1267 C C . SER A 1 164 ? -16.737 -13.886 -5.618 1.00 97.69 164 SER A C 1
ATOM 1269 O O . SER A 1 164 ? -17.337 -12.955 -6.146 1.00 97.69 164 SER A O 1
ATOM 1271 N N . ASN A 1 165 ? -16.598 -13.977 -4.292 1.00 95.00 165 ASN A N 1
ATOM 1272 C CA . ASN A 1 165 ? -17.056 -12.943 -3.361 1.00 95.00 165 ASN A CA 1
ATOM 1273 C C . ASN A 1 165 ? -16.217 -11.660 -3.466 1.00 95.00 165 ASN A C 1
ATOM 1275 O O . ASN A 1 165 ? -16.784 -10.575 -3.428 1.00 95.00 165 ASN A O 1
ATOM 1279 N N . VAL A 1 166 ? -14.899 -11.783 -3.648 1.00 97.31 166 VAL A N 1
ATOM 1280 C CA . VAL A 1 166 ? -14.001 -10.637 -3.858 1.00 97.31 166 VAL A CA 1
ATOM 1281 C C . VAL A 1 166 ? -14.217 -10.043 -5.248 1.00 97.31 166 VAL A C 1
ATOM 1283 O O . VAL A 1 166 ? -14.368 -8.833 -5.382 1.00 97.31 166 VAL A O 1
ATOM 1286 N N . TYR A 1 167 ? -14.340 -10.892 -6.272 1.00 97.69 167 TYR A N 1
ATOM 1287 C CA . TYR A 1 167 ? -14.641 -10.461 -7.637 1.00 97.69 167 TYR A CA 1
ATOM 1288 C C . TYR A 1 167 ? -15.957 -9.672 -7.718 1.00 97.69 167 TYR A C 1
ATOM 1290 O O . TYR A 1 167 ? -16.027 -8.670 -8.417 1.00 97.69 167 TYR A O 1
ATOM 1298 N N . ALA A 1 168 ? -16.991 -10.075 -6.971 1.00 96.00 168 ALA A N 1
ATOM 1299 C CA . ALA A 1 168 ? -18.258 -9.346 -6.933 1.00 96.00 168 ALA A CA 1
ATOM 1300 C C . ALA A 1 168 ? -18.123 -7.929 -6.344 1.00 96.00 168 ALA A C 1
ATOM 1302 O O . ALA A 1 168 ? -18.797 -7.020 -6.823 1.00 96.00 168 ALA A O 1
ATOM 1303 N N . LEU A 1 169 ? -17.271 -7.729 -5.329 1.00 94.31 169 LEU A N 1
ATOM 1304 C CA . LEU A 1 169 ? -16.982 -6.400 -4.771 1.00 94.31 169 LEU A CA 1
ATOM 1305 C C . LEU A 1 169 ? -16.185 -5.556 -5.767 1.00 94.31 169 LEU A C 1
ATOM 1307 O O . LEU A 1 169 ? -16.565 -4.423 -6.060 1.00 94.31 169 LEU A O 1
ATOM 1311 N N . TRP A 1 170 ? -15.134 -6.149 -6.331 1.00 96.06 170 TRP A N 1
ATOM 1312 C CA . TRP A 1 170 ? -14.286 -5.525 -7.340 1.00 96.06 170 TRP A CA 1
ATOM 1313 C C . TRP A 1 170 ? -15.103 -5.046 -8.554 1.00 96.06 170 TRP A C 1
ATOM 1315 O O . TRP A 1 170 ? -15.062 -3.871 -8.912 1.00 96.06 170 TRP A O 1
ATOM 1325 N N . GLU A 1 171 ? -15.944 -5.909 -9.127 1.00 96.38 171 GLU A N 1
ATOM 1326 C CA . GLU A 1 171 ? -16.821 -5.556 -10.250 1.00 96.38 171 GLU A CA 1
ATOM 1327 C C . GLU A 1 171 ? -17.849 -4.484 -9.865 1.00 96.38 171 GLU A C 1
ATOM 1329 O O . GLU A 1 171 ? -18.072 -3.532 -10.616 1.00 96.38 171 GLU A O 1
ATOM 1334 N N . LYS A 1 172 ? -18.460 -4.603 -8.679 1.00 93.69 172 LYS A N 1
ATOM 1335 C CA . LYS A 1 172 ? -19.487 -3.666 -8.206 1.00 93.69 172 LYS A CA 1
ATOM 1336 C C . LYS A 1 172 ? -18.964 -2.236 -8.099 1.00 93.69 172 LYS A C 1
ATOM 1338 O O . LYS A 1 172 ? -19.695 -1.314 -8.458 1.00 93.69 172 LYS A O 1
ATOM 1343 N N . TYR A 1 173 ? -17.763 -2.047 -7.556 1.00 91.62 173 TYR A N 1
ATOM 1344 C CA . TYR A 1 173 ? -17.270 -0.710 -7.227 1.00 91.62 173 TYR A CA 1
ATOM 1345 C C . TYR A 1 173 ? -16.343 -0.117 -8.285 1.00 91.62 173 TYR A C 1
ATOM 1347 O O . TYR A 1 173 ? -16.283 1.105 -8.394 1.00 91.62 173 TYR A O 1
ATOM 1355 N N . THR A 1 174 ? -15.649 -0.940 -9.075 1.00 92.56 174 THR A N 1
ATOM 1356 C CA . THR A 1 174 ? -14.686 -0.431 -10.067 1.00 92.56 174 THR A CA 1
ATOM 1357 C C . THR A 1 174 ? -14.889 -0.978 -11.473 1.00 92.56 174 THR A C 1
ATOM 1359 O O . THR A 1 174 ? -14.132 -0.603 -12.368 1.00 92.56 174 THR A O 1
ATOM 1362 N N . SER A 1 175 ? -15.882 -1.850 -11.695 1.00 95.19 175 SER A N 1
ATOM 1363 C CA . SER A 1 175 ? -16.111 -2.514 -12.990 1.00 95.19 175 SER A CA 1
ATOM 1364 C C . SER A 1 175 ? -14.839 -3.178 -13.537 1.00 95.19 175 SER A C 1
ATOM 1366 O O . SER A 1 175 ? -14.497 -3.034 -14.713 1.00 95.19 175 SER A O 1
ATOM 1368 N N . GLY A 1 176 ? -14.081 -3.826 -12.646 1.00 94.06 176 GLY A N 1
ATOM 1369 C CA . GLY A 1 176 ? -12.820 -4.487 -12.982 1.00 94.06 176 GLY A CA 1
ATOM 1370 C C . GLY A 1 176 ? -11.598 -3.558 -13.039 1.00 94.06 176 GLY A C 1
ATOM 1371 O O . GLY A 1 176 ? -10.519 -3.990 -13.445 1.00 94.06 176 GLY A O 1
ATOM 1372 N N . GLY A 1 177 ? -11.724 -2.288 -12.646 1.00 96.62 177 GLY A N 1
ATOM 1373 C CA . GLY A 1 177 ? -10.602 -1.348 -12.560 1.00 96.62 177 GLY A CA 1
ATOM 1374 C C . GLY A 1 177 ? -9.595 -1.726 -11.468 1.00 96.62 177 GLY A C 1
ATOM 1375 O O . GLY A 1 177 ? -9.992 -2.201 -10.404 1.00 96.62 177 GLY A O 1
ATOM 1376 N N . ILE A 1 178 ? -8.301 -1.505 -11.728 1.00 97.94 178 ILE A N 1
ATOM 1377 C CA . ILE A 1 178 ? -7.188 -1.783 -10.802 1.00 97.94 178 ILE A CA 1
ATOM 1378 C C . ILE A 1 178 ? -6.215 -0.590 -10.692 1.00 97.94 178 ILE A C 1
ATOM 1380 O O . ILE A 1 178 ? -6.077 0.159 -11.665 1.00 97.94 178 ILE A O 1
ATOM 1384 N N . PRO A 1 179 ? -5.496 -0.431 -9.562 1.00 97.94 179 PRO A N 1
ATOM 1385 C CA . PRO A 1 179 ? -5.627 -1.222 -8.332 1.00 97.94 179 PRO A CA 1
ATOM 1386 C C . PRO A 1 179 ? -6.978 -0.992 -7.644 1.00 97.94 179 PRO A C 1
ATOM 1388 O O . PRO A 1 179 ? -7.605 0.052 -7.816 1.00 97.94 179 PRO A O 1
ATOM 1391 N N . PHE A 1 180 ? -7.441 -2.008 -6.922 1.00 97.56 180 PHE A N 1
ATOM 1392 C CA . PHE A 1 180 ? -8.637 -1.959 -6.088 1.00 97.56 180 PHE A CA 1
ATOM 1393 C C . PHE A 1 180 ? -8.225 -2.286 -4.658 1.00 97.56 180 PHE A C 1
ATOM 1395 O O . PHE A 1 180 ? -7.697 -3.375 -4.411 1.00 97.56 180 PHE A O 1
ATOM 1402 N N . ILE A 1 181 ? -8.452 -1.349 -3.740 1.00 97.81 181 ILE A N 1
ATOM 1403 C CA . ILE A 1 181 ? -8.279 -1.564 -2.306 1.00 97.81 181 ILE A CA 1
ATOM 1404 C C . ILE A 1 181 ? -9.637 -1.380 -1.637 1.00 97.81 181 ILE A C 1
ATOM 1406 O O . ILE A 1 181 ? -10.315 -0.373 -1.827 1.00 97.81 181 ILE A O 1
ATOM 1410 N N . ASP A 1 182 ? -10.038 -2.380 -0.867 1.00 96.19 182 ASP A N 1
ATOM 1411 C CA . ASP A 1 182 ? -11.234 -2.357 -0.036 1.00 96.19 182 ASP A CA 1
ATOM 1412 C C . ASP A 1 182 ? -10.800 -2.455 1.428 1.00 96.19 182 ASP A C 1
ATOM 1414 O O . ASP A 1 182 ? -10.119 -3.406 1.823 1.00 96.19 182 ASP A O 1
ATOM 1418 N N . VAL A 1 183 ? -11.191 -1.464 2.231 1.00 96.88 183 VAL A N 1
ATOM 1419 C CA . VAL A 1 183 ? -10.995 -1.460 3.681 1.00 96.88 183 VAL A CA 1
ATOM 1420 C C . VAL A 1 183 ? -12.329 -1.762 4.357 1.00 96.88 183 VAL A C 1
ATOM 1422 O O . VAL A 1 183 ? -13.203 -0.899 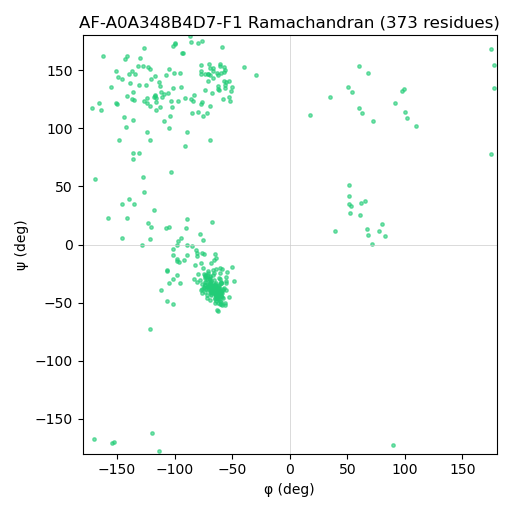4.513 1.00 96.88 183 VAL A O 1
ATOM 1425 N N . ALA A 1 184 ? -12.467 -3.023 4.763 1.00 95.75 184 ALA A N 1
ATOM 1426 C CA . ALA A 1 184 ? -13.581 -3.599 5.509 1.00 95.75 184 ALA A CA 1
ATOM 1427 C C . ALA A 1 184 ? -14.977 -3.356 4.897 1.00 95.75 184 ALA A C 1
ATOM 1429 O O . ALA A 1 184 ? -15.987 -3.351 5.602 1.00 95.75 184 ALA A O 1
ATOM 1430 N N . ASN A 1 185 ? -15.053 -3.170 3.580 1.00 93.75 185 ASN A N 1
ATOM 1431 C CA . ASN A 1 185 ? -16.227 -2.778 2.798 1.00 93.75 185 ASN A CA 1
ATOM 1432 C C . ASN A 1 185 ? -16.892 -1.498 3.348 1.00 93.75 185 ASN A C 1
ATOM 1434 O O . ASN A 1 185 ? -18.113 -1.324 3.296 1.00 93.75 185 ASN A O 1
ATOM 1438 N N . VAL A 1 186 ? -16.068 -0.596 3.891 1.00 92.19 186 VAL A N 1
ATOM 1439 C CA . VAL A 1 186 ? -16.452 0.739 4.376 1.00 92.19 186 VAL A CA 1
ATOM 1440 C C . VAL A 1 186 ? -15.839 1.826 3.494 1.00 92.19 186 VAL A C 1
ATOM 1442 O O . VAL A 1 186 ? -16.516 2.814 3.179 1.00 92.19 186 VAL A O 1
ATOM 1445 N N . TYR A 1 187 ? -14.593 1.616 3.070 1.00 92.44 187 TYR A N 1
ATOM 1446 C CA . TYR A 1 187 ? -13.850 2.500 2.179 1.00 92.44 187 TYR A CA 1
ATOM 1447 C C . TYR A 1 187 ? -13.363 1.723 0.961 1.00 92.44 187 TYR A C 1
ATOM 1449 O O . TYR A 1 187 ? -12.922 0.580 1.094 1.00 92.44 187 TYR A O 1
ATOM 1457 N N . ILE A 1 188 ? -13.492 2.338 -0.214 1.00 92.12 188 ILE A N 1
ATOM 1458 C CA . ILE A 1 188 ? -12.993 1.798 -1.478 1.00 92.12 188 ILE A CA 1
ATOM 1459 C C . ILE A 1 188 ? -12.063 2.824 -2.115 1.00 92.12 188 ILE A C 1
ATOM 1461 O O . ILE A 1 188 ? -12.512 3.919 -2.478 1.00 92.12 188 ILE A O 1
ATOM 1465 N N . ASP A 1 189 ? -10.825 2.405 -2.349 1.00 92.06 189 ASP A N 1
ATOM 1466 C CA . ASP A 1 189 ? -9.862 3.125 -3.170 1.00 92.06 189 ASP A CA 1
ATOM 1467 C C . ASP A 1 189 ? -9.767 2.451 -4.538 1.00 92.06 189 ASP A C 1
ATOM 1469 O O . ASP A 1 189 ? -9.418 1.273 -4.681 1.00 92.06 189 ASP A O 1
ATOM 1473 N N . ALA A 1 190 ? -10.128 3.216 -5.565 1.00 90.81 190 ALA A N 1
ATOM 1474 C CA . ALA A 1 190 ? -10.158 2.764 -6.945 1.00 90.81 190 ALA A CA 1
ATOM 1475 C C . ALA A 1 190 ? -9.136 3.546 -7.772 1.00 90.81 190 ALA A C 1
ATOM 1477 O O . ALA A 1 190 ? -9.283 4.751 -7.990 1.00 90.81 190 ALA A O 1
ATOM 1478 N N . GLY A 1 191 ? -8.131 2.845 -8.290 1.00 91.69 191 GLY A N 1
ATOM 1479 C CA . GLY A 1 191 ? -7.017 3.463 -9.000 1.00 91.69 191 GLY A CA 1
ATOM 1480 C C . GLY A 1 191 ? -5.866 3.844 -8.070 1.00 91.69 191 GLY A C 1
ATOM 1481 O O . GLY A 1 191 ? -5.837 3.473 -6.905 1.00 91.69 191 GLY A O 1
ATOM 1482 N N . SER A 1 192 ? -4.883 4.553 -8.623 1.00 93.19 192 SER A N 1
ATOM 1483 C CA . SER A 1 192 ? -3.671 4.955 -7.904 1.00 93.19 192 SER A CA 1
ATOM 1484 C C . SER A 1 192 ? -3.684 6.455 -7.650 1.00 93.19 192 SER A C 1
ATOM 1486 O O . SER A 1 192 ? -3.865 7.238 -8.590 1.00 93.19 192 SER A O 1
ATOM 1488 N N . THR A 1 193 ? -3.446 6.851 -6.407 1.00 91.50 193 THR A N 1
ATOM 1489 C CA . THR A 1 193 ? -3.207 8.250 -6.006 1.00 91.50 193 THR A CA 1
ATOM 1490 C C . THR A 1 193 ? -1.767 8.668 -6.297 1.00 91.50 193 THR A C 1
ATOM 1492 O O . THR A 1 193 ? -1.481 9.851 -6.487 1.00 91.50 193 THR A O 1
ATOM 1495 N N . VAL A 1 194 ? -0.851 7.696 -6.343 1.00 95.19 194 VAL A N 1
ATOM 1496 C CA . VAL A 1 194 ? 0.554 7.910 -6.686 1.00 95.19 194 VAL A CA 1
ATOM 1497 C C . VAL A 1 194 ? 0.697 7.925 -8.200 1.00 95.19 194 VAL A C 1
ATOM 1499 O O . VAL A 1 194 ? 0.252 7.006 -8.889 1.00 95.19 194 VAL A O 1
ATOM 1502 N N . ASN A 1 195 ? 1.344 8.952 -8.743 1.00 95.88 195 ASN A N 1
ATOM 1503 C CA . ASN A 1 195 ? 1.569 9.078 -10.171 1.00 95.88 195 ASN A CA 1
ATOM 1504 C C . ASN A 1 195 ? 2.692 8.123 -10.633 1.00 95.88 195 ASN A C 1
ATOM 1506 O O . ASN A 1 195 ? 3.874 8.389 -10.372 1.00 95.88 195 ASN A O 1
ATOM 1510 N N . PRO A 1 196 ? 2.388 7.056 -11.401 1.00 97.81 196 PRO A N 1
ATOM 1511 C CA . PRO A 1 196 ? 3.400 6.109 -11.880 1.00 97.81 196 PRO A CA 1
ATOM 1512 C C . PRO A 1 196 ? 4.486 6.744 -12.766 1.00 97.81 196 PRO A C 1
ATOM 1514 O O . PRO A 1 196 ? 5.587 6.198 -12.868 1.00 97.81 196 PRO A O 1
ATOM 1517 N N . ALA A 1 197 ? 4.249 7.920 -13.362 1.00 97.88 197 ALA A N 1
ATOM 1518 C CA . ALA A 1 197 ? 5.266 8.647 -14.126 1.00 97.88 197 ALA A CA 1
ATOM 1519 C C . ALA A 1 197 ? 6.490 9.036 -13.279 1.00 97.88 197 ALA A C 1
ATOM 1521 O O . ALA A 1 197 ? 7.600 9.121 -13.804 1.00 97.88 197 ALA A O 1
ATOM 1522 N N . LEU A 1 198 ? 6.302 9.258 -11.973 1.00 97.75 198 LEU A N 1
ATOM 1523 C CA . LEU A 1 198 ? 7.385 9.590 -11.041 1.00 97.75 198 LEU A CA 1
ATOM 1524 C C . LEU A 1 198 ? 8.310 8.391 -10.775 1.00 97.75 198 LEU A C 1
ATOM 1526 O O . LEU A 1 198 ? 9.468 8.568 -10.392 1.00 97.75 198 LEU A O 1
ATOM 1530 N N . LEU A 1 199 ? 7.802 7.178 -11.001 1.00 98.31 199 LEU A N 1
ATOM 1531 C CA . LEU A 1 199 ? 8.471 5.911 -10.722 1.00 98.31 199 LEU A CA 1
ATOM 1532 C C . LEU A 1 199 ? 8.964 5.199 -11.990 1.00 98.31 199 LEU A C 1
ATOM 1534 O O . LEU A 1 199 ? 9.883 4.386 -11.914 1.00 98.31 199 LEU A O 1
ATOM 1538 N N . SER A 1 200 ? 8.385 5.496 -13.154 1.00 97.69 200 SER A N 1
ATOM 1539 C CA . SER A 1 200 ? 8.714 4.824 -14.414 1.00 97.69 200 SER A CA 1
ATOM 1540 C C . SER A 1 200 ? 10.217 4.842 -14.719 1.00 97.69 200 SER A C 1
ATOM 1542 O O . SER A 1 200 ? 10.879 5.886 -14.701 1.00 97.69 200 SER A O 1
ATOM 1544 N N . GLY A 1 201 ? 10.769 3.652 -14.978 1.00 93.12 201 GLY A N 1
ATOM 1545 C CA . GLY A 1 201 ? 12.188 3.454 -15.278 1.00 93.12 201 GLY A CA 1
ATOM 1546 C C . GLY A 1 201 ? 13.142 3.727 -14.107 1.00 93.12 201 GLY A C 1
ATOM 1547 O O . GLY A 1 201 ? 14.358 3.764 -14.313 1.00 93.12 201 GLY A O 1
ATOM 1548 N N . LYS A 1 202 ? 12.628 3.945 -12.892 1.00 96.19 202 LYS A N 1
ATOM 1549 C CA . LYS A 1 202 ? 13.429 4.045 -11.665 1.00 96.19 202 LYS A CA 1
ATOM 1550 C C . LYS A 1 202 ? 13.660 2.658 -11.060 1.00 96.19 202 LYS A C 1
ATOM 1552 O O . LYS A 1 202 ? 13.218 1.642 -11.583 1.00 96.19 202 LYS A O 1
ATOM 1557 N N . ASN A 1 203 ? 14.384 2.615 -9.947 1.00 95.38 203 ASN A N 1
ATOM 1558 C CA . ASN A 1 203 ? 14.605 1.404 -9.161 1.00 95.38 203 ASN A CA 1
ATOM 1559 C C . ASN A 1 203 ? 14.218 1.640 -7.694 1.00 95.38 203 ASN A C 1
ATOM 1561 O O . ASN A 1 203 ? 14.011 2.777 -7.273 1.00 95.38 203 ASN A O 1
ATOM 1565 N N . TRP A 1 204 ? 14.149 0.575 -6.900 1.00 97.19 204 TRP A N 1
ATOM 1566 C CA . TRP A 1 204 ? 13.815 0.655 -5.474 1.00 97.19 204 TRP A CA 1
ATOM 1567 C C . TRP A 1 204 ? 14.755 1.560 -4.682 1.00 97.19 204 TRP A C 1
ATOM 1569 O O . TRP A 1 204 ? 14.286 2.303 -3.829 1.00 97.19 204 TRP A O 1
ATOM 1579 N N . THR A 1 205 ? 16.054 1.571 -5.005 1.00 94.50 205 THR A N 1
ATOM 1580 C CA . THR A 1 205 ? 17.031 2.449 -4.342 1.00 94.50 205 THR A CA 1
ATOM 1581 C C . THR A 1 205 ? 16.669 3.918 -4.511 1.00 94.50 205 THR A C 1
ATOM 1583 O O . THR A 1 205 ? 16.770 4.680 -3.554 1.00 94.50 205 THR A O 1
ATOM 1586 N N . TYR A 1 206 ? 16.218 4.324 -5.700 1.00 95.81 206 TYR A N 1
ATOM 1587 C CA . TYR A 1 206 ? 15.708 5.672 -5.926 1.00 95.81 206 TYR A CA 1
ATOM 1588 C C . TYR A 1 206 ? 14.518 5.965 -5.009 1.00 95.81 206 TYR A C 1
ATOM 1590 O O . TYR A 1 206 ? 14.566 6.945 -4.274 1.00 95.81 206 TYR A O 1
ATOM 1598 N N . VAL A 1 207 ? 13.502 5.096 -4.992 1.00 97.44 207 VAL A N 1
ATOM 1599 C CA . VAL A 1 207 ? 12.280 5.322 -4.202 1.00 97.44 207 VAL A CA 1
ATOM 1600 C C . VAL A 1 207 ? 12.588 5.385 -2.708 1.00 97.44 207 VAL A C 1
ATOM 1602 O O . VAL A 1 207 ? 12.227 6.353 -2.044 1.00 97.44 207 VAL A O 1
ATOM 1605 N N . LEU A 1 208 ? 13.321 4.400 -2.187 1.00 96.12 208 LEU A N 1
ATOM 1606 C CA . LEU A 1 208 ? 13.704 4.328 -0.778 1.00 96.12 208 LEU A CA 1
ATOM 1607 C C . LEU A 1 208 ? 14.531 5.550 -0.358 1.00 96.12 208 LEU A C 1
ATOM 1609 O O . LEU A 1 208 ? 14.245 6.154 0.674 1.00 96.12 208 LEU A O 1
ATOM 1613 N N . ASN A 1 209 ? 15.503 5.973 -1.175 1.00 95.25 209 ASN A N 1
ATOM 1614 C CA . ASN A 1 209 ? 16.293 7.171 -0.888 1.00 95.25 209 ASN A CA 1
ATOM 1615 C C . ASN A 1 209 ? 15.461 8.452 -0.963 1.00 95.25 209 ASN A C 1
ATOM 1617 O O . ASN A 1 209 ? 15.679 9.349 -0.151 1.00 95.25 209 ASN A O 1
ATOM 1621 N N . THR A 1 210 ? 14.526 8.559 -1.907 1.00 96.56 210 THR A N 1
ATOM 1622 C CA . THR A 1 210 ? 13.619 9.708 -2.002 1.00 96.56 210 THR A CA 1
ATOM 1623 C C . THR A 1 210 ? 12.732 9.800 -0.760 1.00 96.56 210 THR A C 1
ATOM 1625 O O . THR A 1 210 ? 12.674 10.861 -0.140 1.00 96.56 210 THR A O 1
ATOM 1628 N N . LEU A 1 211 ? 12.142 8.683 -0.325 1.00 96.25 211 LEU A N 1
ATOM 1629 C CA . LEU A 1 211 ? 11.310 8.627 0.879 1.00 96.25 211 LEU A CA 1
ATOM 1630 C C . LEU A 1 211 ? 12.092 8.922 2.166 1.00 96.25 211 LEU A C 1
ATOM 1632 O O . LEU A 1 211 ? 11.542 9.546 3.077 1.00 96.25 211 LEU A O 1
ATOM 1636 N N . SER A 1 212 ? 13.353 8.483 2.255 1.00 94.50 212 SER A N 1
ATOM 1637 C CA . SER A 1 212 ? 14.215 8.731 3.420 1.00 94.50 212 SER A CA 1
ATOM 1638 C C . SER A 1 212 ? 14.757 10.161 3.478 1.00 94.50 212 SER A C 1
ATOM 1640 O O . SER A 1 212 ? 14.820 10.740 4.560 1.00 94.50 212 SER A O 1
ATOM 1642 N N . ASN A 1 213 ? 15.180 10.723 2.342 1.00 94.81 213 ASN A N 1
ATOM 1643 C CA . ASN A 1 213 ? 16.006 11.935 2.324 1.00 94.81 213 ASN A CA 1
ATOM 1644 C C . ASN A 1 213 ? 15.256 13.192 1.874 1.00 94.81 213 ASN A C 1
ATOM 1646 O O . ASN A 1 213 ? 15.693 14.296 2.192 1.00 94.81 213 ASN A O 1
ATOM 1650 N N . ASP A 1 214 ? 14.151 13.046 1.143 1.00 93.62 214 ASP A N 1
ATOM 1651 C CA . ASP A 1 214 ? 13.359 14.173 0.651 1.00 93.62 214 ASP A CA 1
ATOM 1652 C C . ASP A 1 214 ? 11.854 13.921 0.851 1.00 93.62 214 ASP A C 1
ATOM 1654 O O . ASP A 1 214 ? 11.120 13.646 -0.108 1.00 93.62 214 ASP A O 1
ATOM 1658 N N . PRO A 1 215 ? 11.359 14.014 2.102 1.00 87.38 215 PRO A N 1
ATOM 1659 C CA . PRO A 1 215 ? 9.946 13.798 2.416 1.00 87.38 215 PRO A CA 1
ATOM 1660 C C . PRO A 1 215 ? 9.007 14.832 1.769 1.00 87.38 215 PRO A C 1
ATOM 1662 O O . PRO A 1 215 ? 7.797 14.623 1.761 1.00 87.38 215 PRO A O 1
ATOM 1665 N N . ASN A 1 216 ? 9.544 15.928 1.216 1.00 89.38 216 ASN A N 1
ATOM 1666 C CA . ASN A 1 216 ? 8.770 16.980 0.557 1.00 89.38 216 ASN A CA 1
ATOM 1667 C C . ASN A 1 216 ? 8.803 16.898 -0.976 1.00 89.38 216 ASN A C 1
ATOM 1669 O O . ASN A 1 216 ? 8.113 17.683 -1.630 1.00 89.38 216 ASN A O 1
ATOM 1673 N N . SER A 1 217 ? 9.557 15.963 -1.562 1.00 94.75 217 SER A N 1
ATOM 1674 C CA . SER A 1 217 ? 9.458 15.685 -2.997 1.00 94.75 217 SER A CA 1
ATOM 1675 C C . SER A 1 217 ? 8.023 15.307 -3.375 1.00 94.75 217 SER A C 1
ATOM 1677 O O . SER A 1 217 ? 7.288 14.749 -2.559 1.00 94.75 217 SER A O 1
ATOM 1679 N N . THR A 1 218 ? 7.617 15.563 -4.622 1.00 94.62 218 THR A N 1
ATOM 1680 C CA . THR A 1 218 ? 6.280 15.180 -5.106 1.00 94.62 218 THR A CA 1
ATOM 1681 C C . THR A 1 218 ? 5.993 13.699 -4.857 1.00 94.62 218 THR A C 1
ATOM 1683 O O . THR A 1 218 ? 4.951 13.375 -4.300 1.00 94.62 218 THR A O 1
ATOM 1686 N N . LEU A 1 219 ? 6.957 12.821 -5.160 1.00 95.69 219 LEU A N 1
ATOM 1687 C CA . LEU A 1 219 ? 6.826 11.380 -4.945 1.00 95.69 219 LEU A CA 1
ATOM 1688 C C . LEU A 1 219 ? 6.614 11.032 -3.465 1.00 95.69 219 LEU A C 1
ATOM 1690 O O . LEU A 1 219 ? 5.699 10.283 -3.134 1.00 95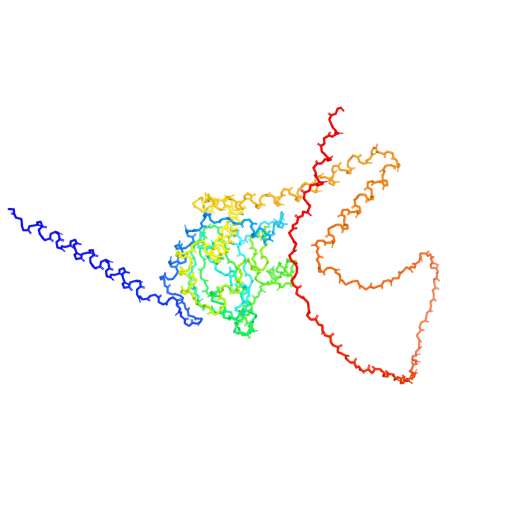.69 219 LEU A O 1
ATOM 1694 N N . SER A 1 220 ? 7.435 11.587 -2.568 1.00 96.06 220 SER A N 1
ATOM 1695 C CA . SER A 1 220 ? 7.282 11.340 -1.132 1.00 96.06 220 SER A CA 1
ATOM 1696 C C . SER A 1 220 ? 5.949 11.853 -0.607 1.00 96.06 220 SER A C 1
ATOM 1698 O O . SER A 1 220 ? 5.328 11.192 0.221 1.00 96.06 220 SER A O 1
ATOM 1700 N N . ARG A 1 221 ? 5.488 13.009 -1.094 1.00 94.12 221 ARG A N 1
ATOM 1701 C CA . ARG A 1 221 ? 4.206 13.579 -0.676 1.00 94.12 221 ARG A CA 1
ATOM 1702 C C . ARG A 1 221 ? 3.039 12.697 -1.097 1.00 94.12 221 ARG A C 1
ATOM 1704 O O . ARG A 1 221 ? 2.203 12.420 -0.249 1.00 94.12 221 ARG A O 1
ATOM 1711 N N . GLU A 1 222 ? 3.017 12.222 -2.340 1.00 94.44 222 GLU A N 1
ATOM 1712 C CA . GLU A 1 222 ? 1.974 11.311 -2.836 1.00 94.44 222 GLU A CA 1
ATOM 1713 C C . GLU A 1 222 ? 1.965 9.982 -2.062 1.00 94.44 222 GLU A C 1
ATOM 1715 O O . GLU A 1 222 ? 0.915 9.558 -1.579 1.00 94.44 222 GLU A O 1
ATOM 1720 N N . ILE A 1 223 ? 3.132 9.360 -1.854 1.00 96.56 223 ILE A N 1
ATOM 1721 C CA . ILE A 1 223 ? 3.233 8.093 -1.114 1.00 96.56 223 ILE A CA 1
ATOM 1722 C C . ILE A 1 223 ? 2.827 8.276 0.356 1.00 96.56 223 ILE A C 1
ATOM 1724 O O . ILE A 1 223 ? 2.002 7.521 0.863 1.00 96.56 223 ILE A O 1
ATOM 1728 N N . TYR A 1 224 ? 3.368 9.267 1.071 1.00 95.88 224 TYR A N 1
ATOM 1729 C CA . TYR A 1 224 ? 3.035 9.435 2.490 1.00 95.88 224 TYR A CA 1
ATOM 1730 C C . TYR A 1 224 ? 1.605 9.928 2.709 1.00 95.88 224 TYR A C 1
ATOM 1732 O O . TYR A 1 224 ? 0.978 9.493 3.674 1.00 95.88 224 TYR A O 1
ATOM 1740 N N . TYR A 1 225 ? 1.076 10.789 1.832 1.00 94.25 225 TYR A N 1
ATOM 1741 C CA . TYR A 1 225 ? -0.332 11.190 1.873 1.00 94.25 225 TYR A CA 1
ATOM 1742 C C . TYR A 1 225 ? -1.238 9.961 1.803 1.00 94.25 225 TYR A C 1
ATOM 1744 O O . TYR A 1 225 ? -2.069 9.753 2.682 1.00 94.25 225 TYR A O 1
ATOM 1752 N N . THR A 1 226 ? -1.007 9.111 0.807 1.00 94.81 226 THR A N 1
ATOM 1753 C CA . THR A 1 226 ? -1.824 7.922 0.555 1.00 94.81 226 THR A CA 1
ATOM 1754 C C . THR A 1 226 ? -1.671 6.887 1.659 1.00 94.81 226 THR A C 1
ATOM 1756 O O . THR A 1 226 ? -2.657 6.347 2.148 1.00 94.81 226 THR A O 1
ATOM 1759 N N . ALA A 1 227 ? -0.448 6.681 2.157 1.00 97.00 227 ALA A N 1
ATOM 1760 C CA . ALA A 1 227 ? -0.229 5.829 3.319 1.00 97.00 227 ALA A CA 1
ATOM 1761 C C . ALA A 1 227 ? -1.001 6.348 4.545 1.00 97.00 227 ALA A C 1
ATOM 1763 O O . ALA A 1 227 ? -1.558 5.554 5.300 1.00 97.00 227 ALA A O 1
ATOM 1764 N N . ASN A 1 228 ? -1.048 7.669 4.763 1.00 95.94 228 ASN A N 1
ATOM 1765 C CA . ASN A 1 228 ? -1.817 8.285 5.850 1.00 95.94 228 ASN A CA 1
ATOM 1766 C C . ASN A 1 228 ? -3.334 8.157 5.640 1.00 95.94 228 ASN A C 1
ATOM 1768 O O . ASN A 1 228 ? -4.035 7.939 6.627 1.00 95.94 228 ASN A O 1
ATOM 1772 N N . LEU A 1 229 ? -3.820 8.241 4.398 1.00 94.44 229 LEU A N 1
ATOM 1773 C CA . LEU A 1 229 ? -5.223 8.019 4.040 1.00 94.44 229 LEU A CA 1
ATOM 1774 C C . LEU A 1 229 ? -5.652 6.577 4.342 1.00 94.44 229 LEU A C 1
ATOM 1776 O O . LEU A 1 229 ? -6.504 6.385 5.205 1.00 94.44 229 LEU A O 1
ATOM 1780 N N . LEU A 1 230 ? -4.958 5.580 3.782 1.00 96.69 230 LEU A N 1
ATOM 1781 C CA . LEU A 1 230 ? -5.191 4.154 4.064 1.00 96.69 230 LEU A CA 1
ATOM 1782 C C . LEU A 1 230 ? -5.108 3.839 5.565 1.00 96.69 230 LEU A C 1
ATOM 1784 O O . LEU A 1 230 ? -5.890 3.067 6.115 1.00 96.69 230 LEU A O 1
ATOM 1788 N N . THR A 1 231 ? -4.162 4.469 6.269 1.00 97.88 231 THR A N 1
ATOM 1789 C CA . THR A 1 231 ? -4.036 4.307 7.725 1.00 97.88 231 THR A CA 1
ATOM 1790 C C . THR A 1 231 ? -5.251 4.856 8.464 1.00 97.88 231 THR A C 1
ATOM 1792 O O . THR A 1 231 ? -5.706 4.231 9.418 1.00 97.88 231 THR A O 1
ATOM 1795 N N . ALA A 1 232 ? -5.786 6.002 8.044 1.00 95.56 232 ALA A N 1
ATOM 1796 C CA . ALA A 1 232 ? -6.983 6.571 8.646 1.00 95.56 232 ALA A CA 1
ATOM 1797 C C . ALA A 1 232 ? -8.216 5.706 8.382 1.00 95.56 232 ALA A C 1
ATOM 1799 O O . ALA A 1 232 ? -8.987 5.473 9.306 1.00 95.56 232 ALA A O 1
ATOM 1800 N N . GLU A 1 233 ? -8.377 5.169 7.175 1.00 95.00 233 GLU A N 1
ATOM 1801 C CA . GLU A 1 233 ? -9.460 4.231 6.859 1.00 95.00 233 GLU A CA 1
ATOM 1802 C C . GLU A 1 233 ? -9.420 2.993 7.755 1.00 95.00 233 GLU A C 1
ATOM 1804 O O . GLU A 1 233 ? -10.434 2.633 8.356 1.00 95.00 233 GLU A O 1
ATOM 1809 N N . ILE A 1 234 ? -8.234 2.403 7.931 1.00 97.00 234 ILE A N 1
ATOM 1810 C CA . ILE A 1 234 ? -8.034 1.272 8.843 1.00 97.00 234 ILE A CA 1
ATOM 1811 C C . ILE A 1 234 ? -8.364 1.669 10.290 1.00 97.00 234 ILE A C 1
ATOM 1813 O O . ILE A 1 234 ? -9.108 0.963 10.970 1.00 97.00 234 ILE A O 1
ATOM 1817 N N . CYS A 1 235 ? -7.874 2.817 10.767 1.00 97.00 235 CYS A N 1
ATOM 1818 C CA . CYS A 1 235 ? -8.170 3.308 12.118 1.00 97.00 235 CYS A CA 1
ATOM 1819 C C . CYS A 1 235 ? -9.672 3.519 12.354 1.00 97.00 235 CYS A C 1
ATOM 1821 O O . CYS A 1 235 ? -10.160 3.294 13.463 1.00 97.00 235 CYS A O 1
ATOM 1823 N N . ARG A 1 236 ? -10.425 3.906 11.320 1.00 93.56 236 ARG A N 1
ATOM 1824 C CA . ARG A 1 236 ? -11.876 4.105 11.409 1.00 93.56 236 ARG A CA 1
ATOM 1825 C C . ARG A 1 236 ? -12.648 2.799 11.570 1.00 93.56 236 ARG A C 1
ATOM 1827 O O . ARG A 1 236 ? -13.702 2.833 12.203 1.00 93.56 236 ARG A O 1
ATOM 1834 N N . VAL A 1 237 ? -12.141 1.689 11.032 1.00 93.62 237 VAL A N 1
ATOM 1835 C CA . VAL A 1 237 ? -12.807 0.375 11.102 1.00 93.62 237 VAL A CA 1
ATOM 1836 C C . VAL A 1 237 ? -12.308 -0.478 12.272 1.00 93.62 237 VAL A C 1
ATOM 1838 O O . VAL A 1 237 ? -13.111 -1.129 12.923 1.00 93.62 237 VAL A O 1
ATOM 1841 N N . ASP A 1 238 ? -11.035 -0.378 12.670 1.00 92.94 238 ASP A N 1
ATOM 1842 C CA . ASP A 1 238 ? -10.491 -1.131 13.820 1.00 92.94 238 ASP A CA 1
ATOM 1843 C C . ASP A 1 238 ? -10.638 -0.398 15.174 1.00 92.94 238 ASP A C 1
ATOM 1845 O O . ASP A 1 238 ? -9.888 -0.604 16.132 1.00 92.94 238 ASP A O 1
ATOM 1849 N N . GLY A 1 239 ? -11.577 0.549 15.269 1.00 91.44 239 GLY A N 1
ATOM 1850 C CA . GLY A 1 239 ? -11.841 1.270 16.518 1.00 91.44 239 GLY A CA 1
ATOM 1851 C C . GLY A 1 239 ? -10.647 2.082 17.042 1.00 91.44 239 GLY A C 1
ATOM 1852 O O . GLY A 1 239 ? -10.465 2.197 18.256 1.00 91.44 239 GLY A O 1
ATOM 1853 N N . ASN A 1 240 ? -9.852 2.671 16.144 1.00 96.00 240 ASN A N 1
ATOM 1854 C CA . ASN A 1 240 ? -8.699 3.525 16.443 1.00 96.00 240 ASN A CA 1
ATOM 1855 C C . ASN A 1 240 ? -7.520 2.815 17.148 1.00 96.00 240 ASN A C 1
ATOM 1857 O O . ASN A 1 240 ? -6.834 3.396 17.999 1.00 96.00 240 ASN A O 1
ATOM 1861 N N . SER A 1 241 ? -7.252 1.561 16.770 1.00 95.19 241 SER A N 1
ATOM 1862 C CA . SER A 1 241 ? -6.129 0.765 17.281 1.00 95.19 241 SER A CA 1
ATOM 1863 C C . SER A 1 241 ? -5.071 0.466 16.203 1.00 95.19 241 SER A C 1
ATOM 1865 O O . SER A 1 241 ? -5.433 0.182 15.070 1.00 95.19 241 SER A O 1
ATOM 1867 N N . PRO A 1 242 ? -3.758 0.512 16.528 1.00 97.38 242 PRO A N 1
ATOM 1868 C CA . PRO A 1 242 ? -3.170 0.968 17.784 1.00 97.38 242 PRO A CA 1
ATOM 1869 C C . PRO A 1 242 ? -3.147 2.495 17.896 1.00 97.38 242 PRO A C 1
ATOM 1871 O O . PRO A 1 242 ? -2.860 3.215 16.940 1.00 97.38 242 PRO A O 1
ATOM 1874 N N . SER A 1 243 ? -3.308 2.990 19.122 1.00 96.69 243 SER A N 1
ATOM 1875 C CA . SER A 1 243 ? -3.272 4.422 19.442 1.00 96.69 243 SER A CA 1
ATOM 1876 C C . SER A 1 243 ? -1.985 5.122 18.978 1.00 96.69 243 SER A C 1
ATOM 1878 O O . SER A 1 243 ? -2.024 6.274 18.553 1.00 96.69 243 SER A O 1
ATOM 1880 N N . SER A 1 244 ? -0.843 4.425 18.995 1.00 96.19 244 SER A N 1
ATOM 1881 C CA . SER A 1 244 ? 0.446 4.949 18.522 1.00 96.19 244 SER A CA 1
ATOM 1882 C C . SER A 1 244 ? 0.480 5.272 17.026 1.00 96.19 244 SER A C 1
ATOM 1884 O O . SER A 1 244 ? 1.348 6.034 16.600 1.00 96.19 244 SER A O 1
ATOM 1886 N N . VAL A 1 245 ? -0.429 4.688 16.243 1.00 97.56 245 VAL A N 1
ATOM 1887 C CA . VAL A 1 245 ? -0.594 4.930 14.804 1.00 97.56 245 VAL A CA 1
ATOM 1888 C C . VAL A 1 245 ? -1.773 5.868 14.569 1.00 97.56 245 VAL A C 1
ATOM 1890 O O . VAL A 1 245 ? -1.612 6.897 13.919 1.00 97.56 245 VAL A O 1
ATOM 1893 N N . CYS A 1 246 ? -2.936 5.565 15.149 1.00 97.38 246 CYS A N 1
ATOM 1894 C CA . CYS A 1 246 ? -4.168 6.291 14.848 1.00 97.38 246 CYS A CA 1
ATOM 1895 C C . CYS A 1 246 ? -4.189 7.734 15.370 1.00 97.38 246 CYS A C 1
ATOM 1897 O O . CYS A 1 246 ? -4.765 8.614 14.738 1.00 97.38 246 CYS A O 1
ATOM 1899 N N . TYR A 1 247 ? -3.471 8.031 16.459 1.00 96.38 247 TYR A N 1
ATOM 1900 C CA . TYR A 1 247 ? -3.353 9.400 16.980 1.00 96.38 247 TYR A CA 1
ATOM 1901 C C . TYR A 1 247 ? -2.174 10.194 16.402 1.00 96.38 247 TYR A C 1
ATOM 1903 O O . TYR A 1 247 ? -1.801 11.237 16.941 1.00 96.38 247 TYR A O 1
ATOM 1911 N N . GLN A 1 248 ? -1.568 9.726 15.311 1.00 96.56 248 GLN A N 1
ATOM 1912 C CA . GLN A 1 248 ? -0.597 10.526 14.571 1.00 96.56 248 GLN A CA 1
ATOM 1913 C C . GLN A 1 248 ? -1.309 11.667 13.834 1.00 96.56 248 GLN A C 1
ATOM 1915 O O . GLN A 1 248 ? -2.392 11.489 13.281 1.00 96.56 248 GLN A O 1
ATOM 1920 N N . SER A 1 249 ? -0.696 12.851 13.796 1.00 91.06 249 SER A N 1
ATOM 1921 C CA . SER A 1 249 ? -1.374 14.083 13.364 1.00 91.06 249 SER A CA 1
ATOM 1922 C C . SER A 1 249 ? -1.943 14.031 11.940 1.00 91.06 249 SER A C 1
ATOM 1924 O O . SER A 1 249 ? -3.067 14.485 11.718 1.00 91.06 249 SER A O 1
ATOM 1926 N N . GLY A 1 250 ? -1.214 13.467 10.972 1.00 89.69 250 GLY A N 1
ATOM 1927 C CA . GLY A 1 250 ? -1.736 13.298 9.613 1.00 89.69 250 GLY A CA 1
ATOM 1928 C C . GLY A 1 250 ? -2.848 12.265 9.532 1.00 89.69 250 GLY A C 1
ATOM 1929 O O . GLY A 1 250 ? -3.799 12.495 8.798 1.00 89.69 250 GLY A O 1
ATOM 1930 N N . VAL A 1 251 ? -2.793 11.193 10.328 1.00 94.38 251 VAL A N 1
ATOM 1931 C CA . VAL A 1 251 ? -3.863 10.181 10.376 1.00 94.38 251 VAL A CA 1
ATOM 1932 C C . VAL A 1 251 ? -5.149 10.807 10.907 1.00 94.38 251 VAL A C 1
ATOM 1934 O O . VAL A 1 251 ? -6.169 10.744 10.234 1.00 94.38 251 VAL A O 1
ATOM 1937 N N . GLN A 1 252 ? -5.088 11.536 12.025 1.00 93.00 252 GLN A N 1
ATOM 1938 C CA . GLN A 1 252 ? -6.255 12.250 12.560 1.00 93.00 252 GLN A CA 1
ATOM 1939 C C . GLN A 1 252 ? -6.798 13.309 11.590 1.00 93.00 252 GLN A C 1
ATOM 1941 O O . GLN A 1 252 ? -8.006 13.532 11.510 1.00 93.00 252 GLN A O 1
ATOM 1946 N N . THR A 1 253 ? -5.908 13.969 10.841 1.00 90.31 253 THR A N 1
ATOM 1947 C CA . THR A 1 253 ? -6.311 14.923 9.799 1.00 90.31 253 THR A CA 1
ATOM 1948 C C . THR A 1 253 ? -7.104 14.220 8.694 1.00 90.31 253 THR A C 1
ATOM 1950 O O . THR A 1 253 ? -8.136 14.744 8.271 1.00 90.31 253 THR A O 1
ATOM 1953 N N . MET A 1 254 ? -6.670 13.029 8.268 1.00 90.56 254 MET A N 1
ATOM 1954 C CA . MET A 1 254 ? -7.392 12.220 7.280 1.00 90.56 254 MET A CA 1
ATOM 1955 C C . MET A 1 254 ? -8.682 11.618 7.849 1.00 90.56 254 MET A C 1
ATOM 1957 O O . MET A 1 254 ? -9.702 11.635 7.173 1.00 90.56 254 MET A O 1
ATOM 1961 N N . GLU A 1 255 ? -8.718 11.173 9.106 1.00 90.62 255 GLU A N 1
ATOM 1962 C CA . GLU A 1 255 ? -9.964 10.705 9.735 1.00 90.62 255 GLU A CA 1
ATOM 1963 C C . GLU A 1 255 ? -11.030 11.811 9.796 1.00 90.62 255 GLU A C 1
ATOM 1965 O O . GLU A 1 255 ? -12.217 11.568 9.540 1.00 90.62 255 GLU A O 1
ATOM 1970 N N . ALA A 1 256 ? -10.618 13.045 10.105 1.00 88.06 256 ALA A N 1
ATOM 1971 C CA .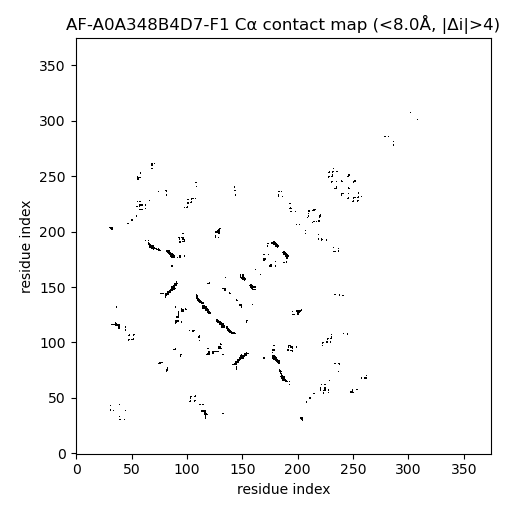 ALA A 1 256 ? -11.504 14.204 10.069 1.00 88.06 256 ALA A CA 1
ATOM 1972 C C . ALA A 1 256 ? -12.008 14.480 8.643 1.00 88.06 256 ALA A C 1
ATOM 1974 O O . ALA A 1 256 ? -13.193 14.756 8.453 1.00 88.06 256 ALA A O 1
ATOM 1975 N N . TYR A 1 257 ? -11.132 14.350 7.642 1.00 84.31 257 TYR A N 1
ATOM 1976 C CA . TYR A 1 257 ? -11.494 14.447 6.229 1.00 84.31 257 TYR A CA 1
ATOM 1977 C C . TYR A 1 257 ? -12.536 13.389 5.825 1.00 84.31 257 TYR A C 1
ATOM 1979 O O . TYR A 1 257 ? -13.608 13.743 5.332 1.00 84.31 257 TYR A O 1
ATOM 1987 N N . LEU A 1 258 ? -12.294 12.114 6.141 1.00 85.44 258 LEU A N 1
ATOM 1988 C CA . LEU A 1 258 ? -13.209 11.001 5.860 1.00 85.44 258 LEU A CA 1
ATOM 1989 C C . LEU A 1 258 ? -14.576 11.179 6.544 1.00 85.44 258 LEU A C 1
ATOM 1991 O O . LEU A 1 258 ? -15.611 10.805 5.992 1.00 85.44 258 LEU A O 1
ATOM 1995 N N . SER A 1 259 ? -14.609 11.798 7.728 1.00 77.88 259 SER A N 1
ATOM 1996 C CA . SER A 1 259 ? -15.851 12.079 8.464 1.00 77.88 259 SER A CA 1
ATOM 1997 C C . SER A 1 259 ? -16.756 13.099 7.759 1.00 77.88 259 SER A C 1
ATOM 1999 O O . SER A 1 259 ? -17.978 13.058 7.929 1.00 77.88 259 SER A O 1
ATOM 2001 N N . HIS A 1 260 ? -16.199 13.988 6.929 1.00 68.44 260 HIS A N 1
ATOM 2002 C CA . HIS A 1 260 ? -16.999 14.945 6.162 1.00 68.44 260 HIS A CA 1
ATOM 2003 C C . HIS A 1 260 ? -17.841 14.271 5.063 1.00 68.44 260 HIS A C 1
ATOM 2005 O O . HIS A 1 260 ? -18.979 14.692 4.853 1.00 68.44 260 HIS A O 1
ATOM 2011 N N . PHE A 1 261 ? -17.360 13.185 4.446 1.00 63.88 261 PHE A N 1
ATOM 2012 C CA . PHE A 1 261 ? -18.124 12.408 3.450 1.00 63.88 261 PHE A CA 1
ATOM 2013 C C . PHE A 1 261 ? -19.265 11.600 4.070 1.00 63.88 261 PHE A C 1
ATOM 2015 O O . PHE A 1 261 ? -20.306 11.399 3.445 1.00 63.88 261 PHE A O 1
ATOM 2022 N N . GLN A 1 262 ? -19.113 11.178 5.328 1.00 57.72 262 GLN A N 1
ATOM 2023 C CA . GLN A 1 262 ? -20.200 10.523 6.058 1.00 57.72 262 GLN A CA 1
ATOM 2024 C C . GLN A 1 262 ? -21.363 11.499 6.315 1.00 57.72 262 GLN A C 1
ATOM 2026 O O . GLN A 1 262 ? -22.530 11.118 6.245 1.00 57.72 262 GLN A O 1
ATOM 2031 N N . ALA A 1 263 ? -21.061 12.774 6.579 1.00 51.19 263 ALA A N 1
ATOM 2032 C CA . ALA A 1 263 ? -22.058 13.785 6.931 1.00 51.19 263 ALA A CA 1
ATOM 2033 C C . ALA A 1 263 ? -22.875 14.304 5.730 1.00 51.19 263 ALA A C 1
ATOM 2035 O O . ALA A 1 263 ? -24.065 14.603 5.883 1.00 51.19 263 ALA A O 1
ATOM 2036 N N . THR A 1 264 ? -22.279 14.398 4.538 1.00 51.44 264 THR A N 1
ATOM 2037 C CA . THR A 1 264 ? -22.960 14.865 3.312 1.00 51.44 264 THR A CA 1
ATOM 2038 C C . THR A 1 264 ? -23.993 13.864 2.787 1.00 51.44 264 THR A C 1
ATOM 2040 O O . THR A 1 264 ? -25.062 14.278 2.333 1.00 51.44 264 THR A O 1
ATOM 2043 N N . ASN A 1 265 ? -23.743 12.560 2.941 1.00 48.03 265 ASN A N 1
ATOM 2044 C CA . ASN A 1 265 ? -24.697 11.502 2.579 1.00 48.03 265 ASN A CA 1
ATOM 2045 C C . ASN A 1 265 ? -25.871 11.396 3.572 1.00 48.03 265 ASN A C 1
ATOM 2047 O O . ASN A 1 265 ? -26.987 11.035 3.199 1.00 48.03 265 ASN A O 1
ATOM 2051 N N . VAL A 1 266 ? -25.659 11.758 4.844 1.00 44.66 266 VAL A N 1
ATOM 2052 C CA . VAL A 1 266 ? -26.733 11.789 5.854 1.00 44.66 266 VAL A CA 1
ATOM 2053 C C . VAL A 1 266 ? -27.618 13.029 5.690 1.00 44.66 266 VAL A C 1
ATOM 2055 O O . VAL A 1 266 ? -28.839 12.936 5.801 1.00 44.66 266 VAL A O 1
ATOM 2058 N N . THR A 1 267 ? -27.048 14.195 5.374 1.00 39.03 267 THR A N 1
ATOM 2059 C CA . THR A 1 267 ? -27.829 15.440 5.217 1.00 39.03 267 THR A CA 1
ATOM 2060 C C . THR A 1 267 ? -28.731 15.446 3.979 1.00 39.03 267 THR A C 1
ATOM 2062 O O . THR A 1 267 ? -29.840 15.979 4.047 1.00 39.03 267 THR A O 1
ATOM 2065 N N . THR A 1 268 ? -28.346 14.789 2.882 1.00 43.09 268 THR A N 1
ATOM 2066 C CA . THR A 1 268 ? -29.226 14.569 1.713 1.00 43.09 268 THR A CA 1
ATOM 2067 C C . THR A 1 268 ? -30.405 13.638 2.035 1.00 43.09 268 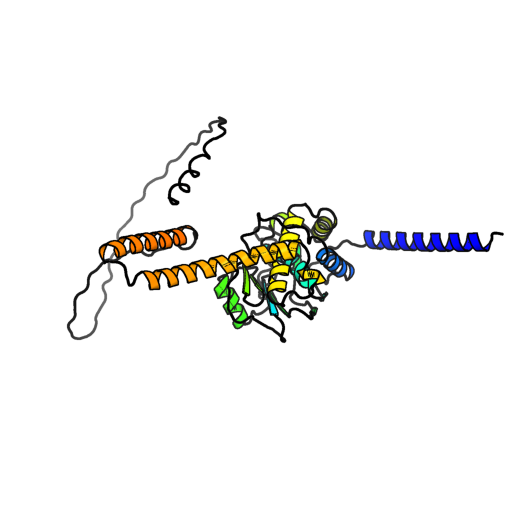THR A C 1
ATOM 2069 O O . THR A 1 268 ? -31.535 13.882 1.595 1.00 43.09 268 THR A O 1
ATOM 2072 N N . TYR A 1 269 ? -30.196 12.626 2.881 1.00 33.75 269 TYR A N 1
ATOM 2073 C CA . TYR A 1 269 ? -31.254 11.706 3.322 1.00 33.75 269 TYR A CA 1
ATOM 2074 C C . TYR A 1 269 ? -32.224 12.341 4.340 1.00 33.75 269 TYR A C 1
ATOM 2076 O O . TYR A 1 269 ? -33.438 12.124 4.290 1.00 33.75 269 TYR A O 1
ATOM 2084 N N . VAL A 1 270 ? -31.712 13.176 5.250 1.00 41.16 270 VAL A N 1
ATOM 2085 C CA . VAL A 1 270 ? -32.542 13.907 6.226 1.00 41.16 270 VAL A CA 1
ATOM 2086 C C . VAL A 1 270 ? -33.332 15.032 5.547 1.00 41.16 270 VAL A C 1
ATOM 2088 O O . VAL A 1 270 ? -34.510 15.210 5.845 1.00 41.16 270 VAL A O 1
ATOM 2091 N N . SER A 1 271 ? -32.745 15.734 4.570 1.00 44.88 271 SER A N 1
ATOM 2092 C CA . SER A 1 271 ? -33.444 16.775 3.801 1.00 44.88 271 SER A CA 1
ATOM 2093 C C . SER A 1 271 ? -34.601 16.204 2.968 1.00 44.88 271 SER A C 1
ATOM 2095 O O . SER A 1 271 ? -35.714 16.726 3.009 1.00 44.88 271 SER A O 1
ATOM 2097 N N . SER A 1 272 ? -34.398 15.074 2.282 1.00 42.66 272 SER A N 1
ATOM 2098 C CA . SER A 1 272 ? -35.463 14.431 1.494 1.00 42.66 272 SER A CA 1
ATOM 2099 C C . SER A 1 272 ? -36.612 13.897 2.361 1.00 42.66 272 SER A C 1
ATOM 2101 O O . SER A 1 272 ? -37.773 14.006 1.971 1.00 42.66 272 SER A O 1
ATOM 2103 N N . THR A 1 273 ? -36.338 13.405 3.572 1.00 43.25 273 THR A N 1
ATOM 2104 C CA . THR A 1 273 ? -37.382 12.916 4.492 1.00 43.25 273 THR A CA 1
ATOM 2105 C C . THR A 1 273 ? -38.095 14.033 5.270 1.00 43.25 273 THR A C 1
ATOM 2107 O O . THR A 1 273 ? -39.305 13.930 5.488 1.00 43.25 273 THR A O 1
ATOM 2110 N N . GLN A 1 274 ? -37.421 15.140 5.612 1.00 42.84 274 GLN A N 1
ATOM 2111 C CA . GLN A 1 274 ? -38.067 16.332 6.196 1.00 42.84 274 GLN A CA 1
ATOM 2112 C C . GLN A 1 274 ? -38.876 17.153 5.182 1.00 42.84 274 GLN A C 1
ATOM 2114 O O . GLN A 1 274 ? -39.838 17.823 5.565 1.00 42.84 274 GLN A O 1
ATOM 2119 N N . LEU A 1 275 ? -38.536 17.106 3.893 1.00 43.19 275 LEU A N 1
ATOM 2120 C CA . LEU A 1 275 ? -39.341 17.752 2.852 1.00 43.19 275 LEU A CA 1
ATOM 2121 C C . LEU A 1 275 ? -40.651 16.991 2.588 1.00 43.19 275 LEU A C 1
ATOM 2123 O O . LEU A 1 2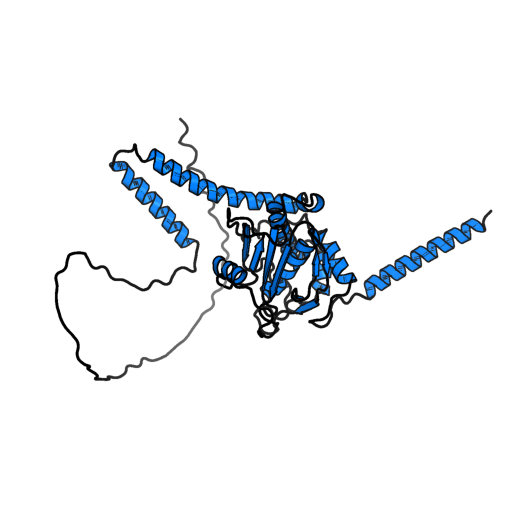75 ? -41.673 17.623 2.327 1.00 43.19 275 LEU A O 1
ATOM 2127 N N . ILE A 1 276 ? -40.669 15.660 2.731 1.00 45.53 276 ILE A N 1
ATOM 2128 C CA . ILE A 1 276 ? -41.884 14.850 2.527 1.00 45.53 276 ILE A CA 1
ATOM 2129 C C . ILE A 1 276 ? -42.878 15.009 3.690 1.00 45.53 276 ILE A C 1
ATOM 2131 O O . ILE A 1 276 ? -44.084 15.054 3.449 1.00 45.53 276 ILE A O 1
ATOM 2135 N N . SER A 1 277 ? -42.417 15.171 4.935 1.00 42.34 277 SER A N 1
ATOM 2136 C CA . SER A 1 277 ? -43.321 15.404 6.075 1.00 42.34 277 SER A CA 1
ATOM 2137 C C . SER A 1 277 ? -43.937 16.811 6.082 1.00 42.34 277 SER A C 1
ATOM 2139 O O . SER A 1 277 ? -45.065 16.979 6.543 1.00 42.34 277 SER A O 1
ATOM 2141 N N . ASN A 1 278 ? -43.250 17.801 5.502 1.00 42.47 278 ASN A N 1
ATOM 2142 C CA . ASN A 1 278 ? -43.739 19.180 5.395 1.00 42.47 278 ASN A CA 1
ATOM 2143 C C . ASN A 1 278 ? -44.515 19.477 4.094 1.00 42.47 278 ASN A C 1
ATOM 2145 O O . ASN A 1 278 ? -45.199 20.494 4.013 1.00 42.47 278 ASN A O 1
ATOM 2149 N N . ALA A 1 279 ? -44.465 18.603 3.080 1.00 43.12 279 ALA A N 1
ATOM 2150 C CA . ALA A 1 279 ? -45.204 18.781 1.822 1.00 43.12 279 ALA A CA 1
ATOM 2151 C C . ALA A 1 279 ? -46.689 18.361 1.893 1.00 43.12 279 ALA A C 1
ATOM 2153 O O . ALA A 1 279 ? -47.456 18.662 0.976 1.00 43.12 279 ALA A O 1
ATOM 2154 N N . VAL A 1 280 ? -47.118 17.700 2.976 1.00 42.03 280 VAL A N 1
ATOM 2155 C CA . VAL A 1 280 ? -48.511 17.245 3.172 1.00 42.03 280 VAL A CA 1
ATOM 2156 C C . VAL A 1 280 ? -49.459 18.396 3.566 1.00 42.03 280 VAL A C 1
ATOM 2158 O O . VAL A 1 280 ? -50.675 18.223 3.561 1.00 42.03 280 VAL A O 1
ATOM 2161 N N . SER A 1 281 ? -48.945 19.600 3.837 1.00 46.75 281 SER A N 1
ATOM 2162 C CA . SER A 1 281 ? -49.743 20.757 4.279 1.00 46.75 281 SER A CA 1
ATOM 2163 C C . SER A 1 281 ? -49.680 21.987 3.359 1.00 46.75 281 SER A C 1
AT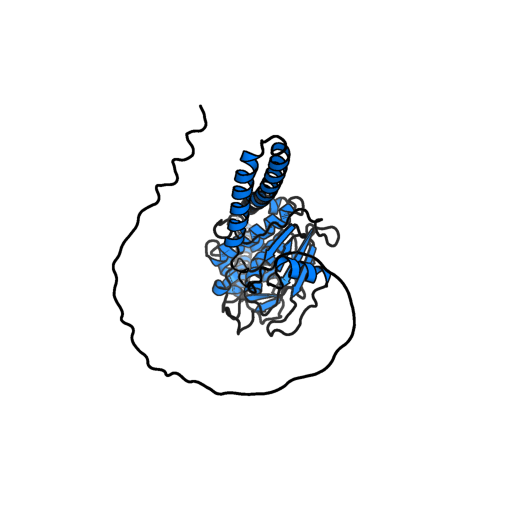OM 2165 O O . SER A 1 281 ? -50.116 23.066 3.759 1.00 46.75 281 SER A O 1
ATOM 2167 N N . ILE A 1 282 ? -49.187 21.855 2.120 1.00 47.22 282 ILE A N 1
ATOM 2168 C CA . ILE A 1 282 ? -49.032 22.991 1.195 1.00 47.22 282 ILE A CA 1
ATOM 2169 C C . ILE A 1 282 ? -50.111 22.955 0.090 1.00 47.22 282 ILE A C 1
ATOM 2171 O O . ILE A 1 282 ? -50.278 21.918 -0.554 1.00 47.22 282 ILE A O 1
ATOM 2175 N N . PRO A 1 283 ? -50.841 24.059 -0.178 1.00 49.09 283 PRO A N 1
ATOM 2176 C CA . PRO A 1 283 ? -51.859 24.103 -1.229 1.00 49.09 283 PRO A CA 1
ATOM 2177 C C . PRO A 1 283 ? -51.282 23.859 -2.637 1.00 49.09 283 PRO A C 1
ATOM 2179 O O . PRO A 1 283 ? -50.169 24.281 -2.960 1.00 49.09 283 PRO A O 1
ATOM 2182 N N . ASN A 1 284 ? -52.083 23.206 -3.491 1.00 46.00 284 ASN A N 1
ATOM 2183 C CA . ASN A 1 284 ? -51.716 22.618 -4.794 1.00 46.00 284 ASN A CA 1
ATOM 2184 C C . ASN A 1 284 ? -50.947 23.530 -5.775 1.00 46.00 284 ASN A C 1
ATOM 2186 O O . ASN A 1 284 ? -50.299 23.030 -6.692 1.00 46.00 284 ASN A O 1
ATOM 2190 N N . SER A 1 285 ? -50.985 24.854 -5.612 1.00 45.09 285 SER A N 1
ATOM 2191 C CA . SER A 1 285 ? -50.262 25.799 -6.473 1.00 45.09 285 SER A CA 1
ATOM 2192 C C . SER A 1 285 ? -48.752 25.867 -6.201 1.00 45.09 285 SER A C 1
ATOM 2194 O O . SER A 1 285 ? -48.007 26.267 -7.092 1.00 45.09 285 SER A O 1
ATOM 2196 N N . ALA A 1 286 ? -48.278 25.445 -5.023 1.00 43.84 286 ALA A N 1
ATOM 2197 C CA . ALA A 1 286 ? -46.854 25.485 -4.662 1.00 43.84 286 ALA A CA 1
ATOM 2198 C C . ALA A 1 286 ? -46.118 24.142 -4.859 1.00 43.84 286 ALA A C 1
ATOM 2200 O O . ALA A 1 286 ? -44.888 24.120 -4.919 1.00 43.84 286 ALA A O 1
ATOM 2201 N N . GLN A 1 287 ? -46.839 23.029 -5.048 1.00 44.88 287 GLN A N 1
ATOM 2202 C CA . GLN A 1 287 ? -46.229 21.718 -5.330 1.00 44.88 287 GLN A CA 1
ATOM 2203 C C . GLN A 1 287 ? -45.476 21.688 -6.674 1.00 44.88 287 GLN A C 1
ATOM 2205 O O . GLN A 1 287 ? -44.433 21.046 -6.785 1.00 44.88 287 GLN A O 1
ATOM 2210 N N . PHE A 1 288 ? -45.946 22.435 -7.680 1.00 43.59 288 PHE A N 1
ATOM 2211 C CA . PHE A 1 288 ? -45.313 22.490 -9.006 1.00 43.59 288 PHE A CA 1
ATOM 2212 C C . PHE A 1 288 ? -43.951 23.204 -9.019 1.00 43.59 288 PHE A C 1
ATOM 2214 O O . PHE A 1 288 ? -43.104 22.887 -9.855 1.00 43.59 288 PHE A O 1
ATOM 2221 N N . ALA A 1 289 ? -43.716 24.144 -8.098 1.00 45.47 289 ALA A N 1
ATOM 2222 C CA . ALA A 1 289 ? -42.439 24.851 -7.993 1.00 45.47 289 ALA A CA 1
ATOM 2223 C C . ALA A 1 289 ? -41.359 23.975 -7.334 1.00 45.47 289 ALA A C 1
ATOM 2225 O O . ALA A 1 289 ? -40.217 23.955 -7.790 1.00 45.47 289 ALA A O 1
ATOM 2226 N N . ILE A 1 290 ? -41.744 23.189 -6.323 1.00 46.06 290 ILE A N 1
ATOM 2227 C CA . ILE A 1 290 ? -40.851 22.251 -5.629 1.00 46.06 290 ILE A CA 1
ATOM 2228 C C . ILE A 1 290 ? -40.460 21.092 -6.558 1.00 46.06 290 ILE A C 1
ATOM 2230 O O . ILE A 1 290 ? -39.285 20.737 -6.625 1.00 46.06 290 ILE A O 1
ATOM 2234 N N . TYR A 1 291 ? -41.402 20.570 -7.355 1.00 39.50 291 TYR A N 1
ATOM 2235 C CA . TYR A 1 291 ? -41.104 19.525 -8.344 1.00 39.50 291 TYR A CA 1
ATOM 2236 C C . TYR A 1 291 ? -40.088 19.983 -9.402 1.00 39.50 291 TYR A C 1
ATOM 2238 O O . TYR A 1 291 ? -39.187 19.222 -9.740 1.00 39.50 291 TYR A O 1
ATOM 2246 N N . ARG A 1 292 ? -40.180 21.236 -9.880 1.00 42.25 292 ARG A N 1
ATOM 2247 C CA . ARG A 1 292 ? -39.201 21.796 -10.831 1.00 42.25 292 ARG A CA 1
ATOM 2248 C C . ARG A 1 292 ? -37.821 22.005 -10.210 1.00 42.25 292 ARG A C 1
ATOM 2250 O O . ARG A 1 292 ? -36.818 21.808 -10.888 1.00 42.25 292 ARG A O 1
ATOM 2257 N N . TYR A 1 293 ? -37.754 22.387 -8.937 1.00 39.78 293 TYR A N 1
ATOM 2258 C CA . TYR A 1 293 ? -36.478 22.562 -8.241 1.00 39.78 293 TYR A CA 1
ATOM 2259 C C . TYR A 1 293 ? -35.758 21.218 -8.028 1.00 39.78 293 TYR A C 1
ATOM 2261 O O . TYR A 1 293 ? -34.558 21.118 -8.270 1.00 39.78 293 TYR A O 1
ATOM 2269 N N . LEU A 1 294 ? -36.503 20.162 -7.683 1.00 40.84 294 LEU A N 1
ATOM 2270 C CA . LEU A 1 294 ? -35.956 18.815 -7.486 1.00 40.84 294 LEU A CA 1
ATOM 2271 C C . LEU A 1 294 ? -35.495 18.149 -8.794 1.00 40.84 294 LEU A C 1
ATOM 2273 O O . LEU A 1 294 ? -34.448 17.508 -8.797 1.00 40.84 294 LEU A O 1
ATOM 2277 N N . THR A 1 295 ? -36.192 18.351 -9.920 1.00 41.81 295 THR A N 1
ATOM 2278 C CA . THR A 1 295 ? -35.707 17.868 -11.230 1.00 41.81 295 THR A CA 1
ATOM 2279 C C . THR A 1 295 ? -34.418 18.567 -11.663 1.00 41.81 295 THR A C 1
ATOM 2281 O O . THR A 1 295 ? -33.532 17.927 -12.212 1.00 41.81 295 THR A O 1
ATOM 2284 N N . THR A 1 296 ? -34.259 19.852 -11.326 1.00 40.41 296 THR A N 1
ATOM 2285 C CA . THR A 1 296 ? -33.038 20.607 -11.662 1.00 40.41 296 THR A CA 1
ATOM 2286 C C . THR A 1 296 ? -31.819 20.116 -10.865 1.00 40.41 296 THR A C 1
ATOM 2288 O O . THR A 1 296 ? -30.702 20.173 -11.365 1.00 40.41 296 THR A O 1
ATOM 2291 N N . LEU A 1 297 ? -32.014 19.601 -9.644 1.00 38.53 297 LEU A N 1
ATOM 2292 C CA . LEU A 1 297 ? -30.937 18.990 -8.851 1.00 38.53 297 LEU A CA 1
ATOM 2293 C C . LEU A 1 297 ? -30.521 17.613 -9.393 1.00 38.53 297 LEU A C 1
ATOM 2295 O O . LEU A 1 297 ? -29.333 17.306 -9.392 1.00 38.53 297 LEU A O 1
ATOM 2299 N N . HIS A 1 298 ? -31.466 16.827 -9.920 1.00 37.56 298 HIS A N 1
ATOM 2300 C CA . HIS A 1 298 ? -31.165 15.544 -10.566 1.00 37.56 298 HIS A CA 1
ATOM 2301 C C . HIS A 1 298 ? -30.347 15.722 -11.861 1.00 37.56 298 HIS A C 1
ATOM 2303 O O . HIS A 1 298 ? -29.432 14.948 -12.135 1.00 37.56 298 HIS A O 1
ATOM 2309 N N . ASP A 1 299 ? -30.606 16.795 -12.616 1.00 34.41 299 ASP A N 1
ATOM 2310 C CA . ASP A 1 299 ? -29.868 17.113 -13.847 1.00 34.41 299 ASP A CA 1
ATOM 2311 C C . ASP A 1 299 ? -28.426 17.602 -13.585 1.00 34.41 299 ASP A C 1
ATOM 2313 O O . ASP A 1 299 ? -27.543 17.419 -14.425 1.00 34.41 299 ASP A O 1
ATOM 2317 N N . VAL A 1 300 ? -28.153 18.189 -12.412 1.00 38.88 300 VAL A N 1
ATOM 2318 C CA . VAL A 1 300 ? -26.794 18.611 -12.011 1.00 38.88 300 VAL A CA 1
ATOM 2319 C C . VAL A 1 300 ? -25.920 17.408 -11.636 1.00 38.88 300 VAL A C 1
ATOM 2321 O O . VAL A 1 300 ? -24.724 17.418 -11.919 1.00 38.88 300 VAL A O 1
ATOM 2324 N N . GLU A 1 301 ? -26.509 16.350 -11.077 1.00 38.28 301 GLU A N 1
ATOM 2325 C CA . GLU A 1 301 ? -25.810 15.110 -10.702 1.00 38.28 301 GLU A CA 1
ATOM 2326 C C . GLU A 1 301 ? -25.435 14.246 -11.925 1.00 38.28 301 GLU A C 1
ATOM 2328 O O . GLU A 1 301 ? -24.417 13.554 -11.925 1.00 38.28 301 GLU A O 1
ATOM 2333 N N . LEU A 1 302 ? -26.192 14.358 -13.022 1.00 33.31 302 LEU A N 1
ATOM 2334 C CA . LEU A 1 302 ? -25.852 13.753 -14.318 1.00 33.31 302 LEU A CA 1
ATOM 2335 C C . LEU A 1 302 ? -24.714 14.491 -15.050 1.00 33.31 302 LEU A C 1
ATOM 2337 O O . LEU A 1 302 ? -24.003 13.885 -15.850 1.00 33.31 302 LEU A O 1
ATOM 2341 N N . ALA A 1 303 ? -24.509 15.784 -14.778 1.00 34.25 303 ALA A N 1
ATOM 2342 C CA . ALA A 1 303 ? -23.482 16.596 -15.437 1.00 34.25 303 ALA A CA 1
ATOM 2343 C C . ALA A 1 303 ? -22.074 16.441 -14.824 1.00 34.25 303 ALA A C 1
ATOM 2345 O O . ALA A 1 303 ? -21.083 16.769 -15.478 1.00 34.25 303 ALA A O 1
ATOM 2346 N N . SER A 1 304 ? -21.965 15.925 -13.597 1.00 35.94 304 SER A N 1
ATOM 2347 C CA . SER A 1 304 ? -20.692 15.688 -12.898 1.00 35.94 304 SER A CA 1
ATOM 2348 C C . SER A 1 304 ? -20.076 14.304 -13.160 1.00 35.94 304 SER A C 1
ATOM 2350 O O . SER A 1 304 ? -18.983 14.034 -12.666 1.00 35.94 304 SER A O 1
ATOM 2352 N N . ASN A 1 305 ? -20.716 13.449 -13.971 1.00 34.78 305 ASN A N 1
ATOM 2353 C CA . ASN A 1 305 ? -20.228 12.110 -14.320 1.00 34.78 305 ASN A CA 1
ATOM 2354 C C . ASN A 1 305 ? -20.102 11.933 -15.857 1.00 34.78 305 ASN A C 1
ATOM 2356 O O . ASN A 1 305 ? -21.090 11.624 -16.527 1.00 34.78 305 ASN A O 1
ATOM 2360 N N . PRO A 1 306 ? -18.910 12.108 -16.468 1.00 31.45 306 PRO A N 1
ATOM 2361 C CA . PRO A 1 306 ? -18.780 12.159 -17.928 1.00 31.45 306 PRO A CA 1
ATOM 2362 C C . PRO A 1 306 ? -18.883 10.804 -18.654 1.00 31.45 306 PRO A C 1
ATOM 2364 O O . PRO A 1 306 ? -18.723 10.769 -19.874 1.00 31.45 306 PRO A O 1
ATOM 2367 N N . LEU A 1 307 ? -19.149 9.688 -17.966 1.00 32.06 307 LEU A N 1
ATOM 2368 C CA . LEU A 1 307 ? -19.184 8.353 -18.589 1.00 32.06 307 LEU A CA 1
ATOM 2369 C C . LEU A 1 307 ? -20.590 7.840 -18.951 1.00 32.06 307 LEU A C 1
ATOM 2371 O O . LEU A 1 307 ? -20.706 6.770 -19.545 1.00 32.06 307 LEU A O 1
ATOM 2375 N N . ALA A 1 308 ? -21.657 8.600 -18.686 1.00 32.88 308 ALA A N 1
ATOM 2376 C CA . ALA A 1 308 ? -23.034 8.154 -18.943 1.00 32.88 308 ALA A CA 1
ATOM 2377 C C . ALA A 1 308 ? -23.634 8.588 -20.302 1.00 32.88 308 ALA A C 1
ATOM 2379 O O . ALA A 1 308 ? -24.805 8.320 -20.567 1.00 32.88 308 ALA A O 1
ATOM 2380 N N . MET A 1 309 ? -22.874 9.218 -21.208 1.00 28.30 309 MET A N 1
ATOM 2381 C CA . MET A 1 309 ? -23.387 9.579 -22.542 1.00 28.30 309 MET A CA 1
ATOM 2382 C C . MET A 1 309 ? -23.136 8.486 -23.587 1.00 28.30 309 MET A C 1
ATOM 2384 O O . MET A 1 309 ? -22.208 8.566 -24.391 1.00 28.30 309 MET A O 1
ATOM 2388 N N . ARG A 1 310 ? -24.040 7.506 -23.640 1.00 29.81 310 ARG A N 1
ATOM 2389 C CA . ARG A 1 310 ? -24.448 6.848 -24.894 1.00 29.81 310 ARG A CA 1
ATOM 2390 C C . ARG A 1 310 ? -25.912 6.423 -24.782 1.00 29.81 310 ARG A C 1
ATOM 2392 O O . ARG A 1 310 ? -26.217 5.310 -24.372 1.00 29.81 310 ARG A O 1
ATOM 2399 N N . GLU A 1 311 ? -26.820 7.313 -25.171 1.00 31.52 311 GLU A N 1
ATOM 2400 C CA . GLU A 1 311 ? -28.202 6.924 -25.466 1.00 31.52 311 GLU A CA 1
ATOM 2401 C C . GLU A 1 311 ? -28.279 6.117 -26.774 1.00 31.52 311 GLU A C 1
ATOM 2403 O O . GLU A 1 311 ? -27.589 6.448 -27.746 1.00 31.52 311 GLU A O 1
ATOM 2408 N N . PRO A 1 312 ? -29.201 5.145 -26.877 1.00 29.78 312 PRO A N 1
ATOM 2409 C CA . PRO A 1 312 ? -29.890 4.855 -28.116 1.00 29.78 312 PRO A CA 1
ATOM 2410 C C . PRO A 1 312 ? -31.188 5.677 -28.199 1.00 29.78 312 PRO A C 1
ATOM 2412 O O . PRO A 1 312 ? -32.060 5.637 -27.335 1.00 29.78 312 PRO A O 1
ATOM 2415 N N . THR A 1 313 ? -31.300 6.406 -29.299 1.00 28.72 313 THR A N 1
ATOM 2416 C CA . THR A 1 313 ? -32.411 7.257 -29.728 1.00 28.72 313 THR A CA 1
ATOM 2417 C C . THR A 1 313 ? -33.799 6.596 -29.717 1.00 28.72 313 THR A C 1
ATOM 2419 O O . THR A 1 313 ? -33.994 5.564 -30.352 1.00 28.72 313 THR A O 1
ATOM 2422 N N . SER A 1 314 ? -34.758 7.327 -29.130 1.00 27.27 314 SER A N 1
ATOM 2423 C CA . SER A 1 314 ? -36.165 7.560 -29.533 1.00 27.27 314 SER A CA 1
ATOM 2424 C C . SER A 1 314 ? -37.112 6.379 -29.811 1.00 27.27 314 SER A C 1
ATOM 2426 O O . SER A 1 314 ? -36.853 5.575 -30.697 1.00 27.27 314 SER A O 1
ATOM 2428 N N . ILE A 1 315 ? -38.313 6.420 -29.211 1.00 26.44 315 ILE A N 1
ATOM 2429 C CA . ILE A 1 315 ? -39.609 6.566 -29.919 1.00 26.44 315 ILE A CA 1
ATOM 2430 C C . ILE A 1 315 ? -40.715 6.920 -28.900 1.00 26.44 315 ILE A C 1
ATOM 2432 O O . ILE A 1 315 ? -40.989 6.188 -27.954 1.00 26.44 315 ILE A O 1
ATOM 2436 N N . LEU A 1 316 ? -41.363 8.064 -29.138 1.00 26.89 316 LEU A N 1
ATOM 2437 C CA . LEU A 1 316 ? -42.667 8.465 -28.601 1.00 26.89 316 LEU A CA 1
ATOM 2438 C C . LEU A 1 316 ? -43.777 7.659 -29.299 1.00 26.89 316 LEU A C 1
ATOM 2440 O O . LEU A 1 316 ? -43.816 7.622 -30.527 1.00 26.89 316 LEU A O 1
ATOM 2444 N N . GLY A 1 317 ? -44.723 7.093 -28.546 1.00 27.05 317 GLY A N 1
ATOM 2445 C CA . GLY A 1 317 ? -45.941 6.499 -29.109 1.00 27.05 317 GLY A CA 1
ATOM 2446 C C . GLY A 1 317 ? -46.952 6.090 -28.037 1.00 27.05 317 GLY A C 1
ATOM 2447 O O . GLY A 1 317 ? -46.657 5.272 -27.180 1.00 27.05 317 GLY A O 1
ATOM 2448 N N . GLN A 1 318 ? -48.125 6.713 -28.080 1.00 28.25 318 GLN A N 1
ATOM 2449 C CA . GLN A 1 318 ? -49.171 6.767 -27.055 1.00 28.25 318 GLN A CA 1
ATOM 2450 C C . GLN A 1 318 ? -49.941 5.450 -26.815 1.00 28.25 318 GLN A C 1
ATOM 2452 O O . GLN A 1 318 ? -50.091 4.613 -27.700 1.00 28.25 318 GLN A O 1
ATOM 2457 N N . PHE A 1 319 ? -50.501 5.334 -25.605 1.00 24.73 319 PHE A N 1
ATOM 2458 C CA . PHE A 1 319 ? -51.502 4.351 -25.170 1.00 24.73 319 PHE A CA 1
ATOM 2459 C C . PHE A 1 319 ? -52.833 4.468 -25.941 1.00 24.73 319 PHE A C 1
ATOM 2461 O O . PHE A 1 319 ? -53.367 5.573 -26.008 1.00 24.73 319 PHE A O 1
ATOM 2468 N N . HIS A 1 320 ? -53.407 3.343 -26.416 1.00 27.67 320 HIS A N 1
ATOM 2469 C CA . HIS A 1 320 ? -54.701 2.747 -25.980 1.00 27.67 320 HIS A CA 1
ATOM 2470 C C . HIS A 1 320 ? -55.121 1.504 -26.833 1.00 27.67 320 HIS A C 1
ATOM 2472 O O . HIS A 1 320 ? -54.414 1.186 -27.783 1.00 27.67 320 HIS A O 1
ATOM 2478 N N . PRO A 1 321 ? -56.139 0.692 -26.441 1.00 35.53 321 PRO A N 1
ATOM 2479 C CA . PRO A 1 321 ? -55.969 -0.722 -26.086 1.00 35.53 321 PRO A CA 1
ATOM 2480 C C . PRO A 1 321 ? -56.333 -1.763 -27.173 1.00 35.53 321 PRO A C 1
ATOM 2482 O O . PRO A 1 321 ? -56.896 -1.462 -28.219 1.00 35.53 321 PRO A O 1
ATOM 2485 N N . THR A 1 322 ? -56.003 -3.017 -26.843 1.00 27.48 322 THR A N 1
ATOM 2486 C CA . THR A 1 322 ? -56.281 -4.323 -27.484 1.00 27.48 322 THR A CA 1
ATOM 2487 C C . THR A 1 322 ? -57.692 -4.488 -28.084 1.00 27.48 322 THR A C 1
ATOM 2489 O O . THR A 1 322 ? -58.641 -3.922 -27.540 1.00 27.48 322 THR A O 1
ATOM 2492 N N . PRO A 1 323 ? -57.881 -5.345 -29.124 1.00 34.84 323 PRO A N 1
ATOM 2493 C CA . PRO A 1 323 ? -58.150 -6.766 -28.830 1.00 34.84 323 PRO A CA 1
ATOM 2494 C C . PRO A 1 323 ? -57.703 -7.821 -29.884 1.00 34.84 323 PRO A C 1
ATOM 2496 O O . PRO A 1 323 ? -57.735 -7.607 -31.087 1.00 34.84 323 PRO A O 1
ATOM 2499 N N . THR A 1 324 ? -57.370 -9.011 -29.361 1.00 27.64 324 THR A N 1
ATOM 2500 C CA . THR A 1 324 ? -57.534 -10.385 -29.908 1.00 27.64 324 THR A CA 1
ATOM 2501 C C . THR A 1 324 ? -57.076 -10.813 -31.322 1.00 27.64 324 THR A C 1
ATOM 2503 O O . THR A 1 324 ? -57.537 -10.313 -32.336 1.00 27.64 324 THR A O 1
ATOM 2506 N N . SER A 1 325 ? -56.438 -12.001 -31.317 1.00 25.77 325 SER A N 1
ATOM 2507 C CA . SER A 1 325 ? -56.691 -13.174 -32.189 1.00 25.77 325 SER A CA 1
ATOM 2508 C C . SER A 1 325 ? -55.784 -13.461 -33.419 1.00 25.77 325 SER A C 1
ATOM 2510 O O . SER A 1 325 ? -55.897 -12.833 -34.460 1.00 25.77 325 SER A O 1
ATOM 2512 N N . ILE A 1 326 ? -55.071 -14.603 -33.308 1.00 27.62 326 ILE A N 1
ATOM 2513 C CA . ILE A 1 326 ? -54.967 -15.724 -34.284 1.00 27.62 326 ILE A CA 1
ATOM 2514 C C . ILE A 1 326 ? -53.847 -15.737 -35.370 1.00 27.62 326 ILE A C 1
ATOM 2516 O O . ILE A 1 326 ? -53.803 -14.928 -36.280 1.00 27.62 326 ILE A O 1
ATOM 2520 N N . ARG A 1 327 ? -53.063 -16.841 -35.299 1.00 28.89 327 ARG A N 1
ATOM 2521 C CA . ARG A 1 327 ? -52.340 -17.659 -36.322 1.00 28.89 327 ARG A CA 1
ATOM 2522 C C . ARG A 1 327 ? -51.210 -17.072 -37.201 1.00 28.89 327 ARG A C 1
ATOM 2524 O O . ARG A 1 327 ? -51.469 -16.437 -38.205 1.00 28.89 327 ARG A O 1
ATOM 2531 N N . ARG A 1 328 ? -50.005 -17.612 -36.923 1.00 28.06 328 ARG A N 1
ATOM 2532 C CA . ARG A 1 328 ? -49.068 -18.395 -37.785 1.00 28.06 328 ARG A CA 1
ATOM 2533 C C . ARG A 1 328 ? -48.467 -17.779 -39.083 1.00 28.06 328 ARG A C 1
ATOM 2535 O O . ARG A 1 328 ? -49.030 -16.872 -39.670 1.00 28.06 328 ARG A O 1
ATOM 2542 N N . PRO A 1 329 ? -47.271 -18.270 -39.491 1.00 45.97 329 PRO A N 1
ATOM 2543 C CA . PRO A 1 329 ? -46.215 -17.507 -40.174 1.00 45.97 329 PRO A CA 1
ATOM 2544 C C . PRO A 1 329 ? -46.211 -17.728 -41.694 1.00 45.97 329 PRO A C 1
ATOM 2546 O O . PRO A 1 329 ? -46.912 -18.632 -42.132 1.00 45.97 329 PRO A O 1
ATOM 2549 N N . ILE A 1 330 ? -45.376 -16.991 -42.458 1.00 27.86 330 ILE A N 1
ATOM 2550 C CA . ILE A 1 330 ? -44.636 -17.474 -43.655 1.00 27.86 330 ILE A CA 1
ATOM 2551 C C . ILE A 1 330 ? -43.801 -16.357 -44.352 1.00 27.86 330 ILE A C 1
ATOM 2553 O O . ILE A 1 330 ? -44.273 -15.252 -44.584 1.00 27.86 330 ILE A O 1
ATOM 2557 N N . SER A 1 331 ? -42.554 -16.738 -44.675 1.00 26.39 331 SER A N 1
ATOM 2558 C CA . SER A 1 331 ? -41.670 -16.389 -45.814 1.00 26.39 331 SER A CA 1
ATOM 2559 C C . SER A 1 331 ? -41.196 -14.956 -46.137 1.00 26.39 331 SER A C 1
ATOM 2561 O O . SER A 1 331 ? -41.943 -14.109 -46.608 1.00 26.39 331 SER A O 1
ATOM 2563 N N . SER A 1 332 ? -39.866 -14.812 -46.053 1.00 26.86 332 SER A N 1
ATOM 2564 C CA . SER A 1 332 ? -38.912 -14.371 -47.093 1.00 26.86 332 SER A CA 1
ATOM 2565 C C . SER A 1 332 ? -39.316 -13.314 -48.131 1.00 26.86 332 SER A C 1
ATOM 2567 O O . SER A 1 332 ? -40.156 -13.575 -48.987 1.00 26.86 332 SER A O 1
ATOM 2569 N N . LEU A 1 333 ? -38.488 -12.269 -48.242 1.00 26.45 333 LEU A N 1
ATOM 2570 C CA . LEU A 1 333 ? -38.088 -11.714 -49.538 1.00 26.45 333 LEU A CA 1
ATOM 2571 C C . LEU A 1 333 ? -36.677 -11.102 -49.468 1.00 26.45 333 LEU A C 1
ATOM 2573 O O . LEU A 1 333 ? -36.385 -10.225 -48.662 1.00 26.45 333 LEU A O 1
ATOM 2577 N N . ARG A 1 334 ? -35.798 -11.641 -50.321 1.00 26.36 334 ARG A N 1
ATOM 2578 C CA . ARG A 1 334 ? -34.512 -11.080 -50.772 1.00 26.36 334 ARG A CA 1
ATOM 2579 C C . ARG A 1 334 ? -34.762 -10.141 -51.964 1.00 26.36 334 ARG A C 1
ATOM 2581 O O . ARG A 1 334 ? -35.841 -10.206 -52.538 1.00 26.36 334 ARG A O 1
ATOM 2588 N N . PHE A 1 335 ? -33.681 -9.469 -52.394 1.00 24.73 335 PHE A N 1
ATOM 2589 C CA . PHE A 1 335 ? -33.470 -8.598 -53.577 1.00 24.73 335 PHE A CA 1
ATOM 2590 C C . PHE A 1 335 ? -33.561 -7.094 -53.242 1.00 24.73 335 PHE A C 1
ATOM 2592 O O . PHE A 1 335 ? -34.473 -6.688 -52.546 1.00 24.73 335 PHE A O 1
ATOM 2599 N N . GLN A 1 336 ? -32.668 -6.194 -53.671 1.00 26.45 336 GLN A N 1
ATOM 2600 C CA . GLN A 1 336 ? -31.474 -6.275 -54.518 1.00 26.45 336 GLN A CA 1
ATOM 2601 C C . GLN A 1 336 ? -30.616 -5.007 -54.297 1.00 26.45 336 GLN A C 1
ATOM 2603 O O . GLN A 1 336 ? -31.083 -3.990 -53.799 1.00 26.45 336 GLN A O 1
ATOM 2608 N N . THR A 1 337 ? -29.357 -5.106 -54.704 1.00 28.78 337 THR A N 1
ATOM 2609 C CA . THR A 1 337 ? -28.269 -4.116 -54.742 1.00 28.78 337 THR A CA 1
ATOM 2610 C C . THR A 1 337 ? -28.539 -2.826 -55.530 1.00 28.78 337 THR A C 1
ATOM 2612 O O . THR A 1 337 ? -29.085 -2.907 -56.629 1.00 28.78 337 THR A O 1
ATOM 2615 N N . ALA A 1 338 ? -27.941 -1.699 -55.108 1.00 27.58 338 ALA A N 1
ATOM 2616 C CA . ALA A 1 338 ? -27.451 -0.659 -56.025 1.00 27.58 338 ALA A CA 1
ATOM 2617 C C . ALA A 1 338 ? -26.311 0.207 -55.428 1.00 27.58 338 ALA A C 1
ATOM 2619 O O . ALA A 1 338 ? -26.356 0.634 -54.282 1.00 27.58 338 ALA A O 1
ATOM 2620 N N . ARG A 1 339 ? -25.300 0.413 -56.286 1.00 29.08 339 ARG A N 1
ATOM 2621 C CA . ARG A 1 339 ? -24.143 1.344 -56.326 1.00 29.08 339 ARG A CA 1
ATOM 2622 C C . ARG A 1 339 ? -24.402 2.691 -55.613 1.00 29.08 339 ARG A C 1
ATOM 2624 O O . ARG A 1 339 ? -25.510 3.192 -55.680 1.00 29.08 339 ARG A O 1
ATOM 2631 N N . GLY A 1 340 ? -23.464 3.368 -54.947 1.00 25.22 340 GLY A N 1
ATOM 2632 C CA . GLY A 1 340 ? -22.059 3.630 -55.270 1.00 25.22 340 GLY A CA 1
ATOM 2633 C C . GLY A 1 340 ? -21.898 5.120 -55.619 1.00 25.22 340 GLY A C 1
ATOM 2634 O O . GLY A 1 340 ? -22.248 5.506 -56.727 1.00 25.22 340 GLY A O 1
ATOM 2635 N N . VAL A 1 341 ? -21.376 5.945 -54.699 1.00 28.12 341 VAL A N 1
ATOM 2636 C CA . VAL A 1 341 ? -20.992 7.353 -54.947 1.00 28.12 341 VAL A CA 1
ATOM 2637 C C . VAL A 1 341 ? -19.701 7.671 -54.179 1.00 28.12 341 VAL A C 1
ATOM 2639 O O . VAL A 1 341 ? -19.606 7.403 -52.984 1.00 28.12 341 VAL A O 1
ATOM 2642 N N . ARG A 1 342 ? -18.701 8.214 -54.889 1.00 28.86 342 ARG A N 1
ATOM 2643 C CA . ARG A 1 342 ? -17.442 8.778 -54.363 1.00 28.86 342 ARG A CA 1
ATOM 2644 C C . ARG A 1 342 ? -17.533 10.308 -54.325 1.00 28.86 342 ARG A C 1
ATOM 2646 O O . ARG A 1 342 ? -18.059 10.876 -55.274 1.00 28.86 342 ARG A O 1
ATOM 2653 N N . TYR A 1 343 ? -16.872 10.939 -53.353 1.00 28.14 343 TYR A N 1
ATOM 2654 C CA . TYR A 1 343 ? -16.292 12.296 -53.425 1.00 28.14 343 TYR A CA 1
ATOM 2655 C C . TYR A 1 343 ? -14.976 12.256 -52.616 1.00 28.14 343 TYR A C 1
ATOM 2657 O O . TYR A 1 343 ? -14.979 11.785 -51.487 1.00 28.14 343 TYR A O 1
ATOM 2665 N N . SER A 1 344 ? -13.801 12.332 -53.251 1.00 26.92 344 SER A N 1
ATOM 2666 C CA . SER A 1 344 ? -13.009 13.513 -53.657 1.00 26.92 344 SER A CA 1
ATOM 2667 C C . SER A 1 344 ? -12.337 14.259 -52.495 1.00 26.92 344 SER A C 1
ATOM 2669 O O . SER A 1 344 ? -12.972 14.993 -51.749 1.00 26.92 344 SER A O 1
ATOM 2671 N N . THR A 1 345 ? -11.020 14.075 -52.411 1.00 30.11 345 THR A N 1
ATOM 2672 C CA . THR A 1 345 ? -10.006 14.815 -51.640 1.00 30.11 345 THR A CA 1
ATOM 2673 C C . THR A 1 345 ? -9.646 16.161 -52.282 1.00 30.11 345 THR A C 1
ATOM 2675 O O . THR A 1 345 ? -9.718 16.246 -53.506 1.00 30.11 345 THR A O 1
ATOM 2678 N N . ILE A 1 346 ? -9.166 17.140 -51.489 1.00 28.41 346 ILE A N 1
ATOM 2679 C CA . ILE A 1 346 ? -7.980 18.024 -51.710 1.00 28.41 346 ILE A CA 1
ATOM 2680 C C . ILE A 1 346 ? -7.859 19.051 -50.538 1.00 28.41 346 ILE A C 1
ATOM 2682 O O . ILE A 1 346 ? -8.856 19.279 -49.856 1.00 28.41 346 ILE A O 1
ATOM 2686 N N . PRO A 1 347 ? -6.652 19.585 -50.227 1.00 36.16 347 PRO A N 1
ATOM 2687 C CA . PRO A 1 347 ? -6.164 19.821 -48.861 1.00 36.16 347 PRO A CA 1
ATOM 2688 C C . PRO A 1 347 ? -5.848 21.303 -48.514 1.00 36.16 347 PRO A C 1
ATOM 2690 O O . PRO A 1 347 ? -6.197 22.222 -49.249 1.00 36.16 347 PRO A O 1
ATOM 2693 N N . THR A 1 348 ? -5.071 21.457 -47.428 1.00 27.80 348 THR A N 1
ATOM 2694 C CA . THR A 1 348 ? -4.019 22.458 -47.117 1.00 27.80 348 THR A CA 1
ATOM 2695 C C . THR A 1 348 ? -4.307 23.708 -46.266 1.00 27.80 348 THR A C 1
ATOM 2697 O O . THR A 1 348 ? -5.203 24.494 -46.534 1.00 27.80 348 THR A O 1
ATOM 2700 N N . GLU A 1 349 ? -3.377 23.874 -45.312 1.00 28.22 349 GLU A N 1
ATOM 2701 C CA . GLU A 1 349 ? -2.758 25.103 -44.786 1.00 28.22 349 GLU A CA 1
ATOM 2702 C C . GLU A 1 349 ? -3.202 25.716 -43.442 1.00 28.22 349 GLU A C 1
ATOM 2704 O O . GLU A 1 349 ? -4.234 26.357 -43.278 1.00 28.22 349 GLU A O 1
ATOM 2709 N N . THR A 1 350 ? -2.281 25.564 -42.486 1.00 30.06 350 THR A N 1
ATOM 2710 C CA . THR A 1 350 ? -2.035 26.365 -41.283 1.00 30.06 350 THR A CA 1
ATOM 2711 C C . THR A 1 350 ? -1.475 27.747 -41.639 1.00 30.06 350 THR A C 1
ATOM 2713 O O . THR A 1 350 ? -0.654 27.856 -42.549 1.00 30.06 350 THR A O 1
ATOM 2716 N N . PRO A 1 351 ? -1.733 28.767 -40.800 1.00 32.31 351 PRO A N 1
ATOM 2717 C CA . PRO A 1 351 ? -0.625 29.631 -40.395 1.00 32.31 351 PRO A CA 1
ATOM 2718 C C . PRO A 1 351 ? -0.579 29.946 -38.890 1.00 32.31 351 PRO A C 1
ATOM 2720 O O . PRO A 1 351 ? -1.584 30.105 -38.202 1.00 32.31 351 PRO A O 1
ATOM 2723 N N . LEU A 1 352 ? 0.660 30.074 -38.415 1.00 28.38 352 LEU A N 1
ATOM 2724 C CA . LEU A 1 352 ? 1.094 30.600 -37.122 1.00 28.38 352 LEU A CA 1
ATOM 2725 C C . LEU A 1 352 ? 0.705 32.077 -36.944 1.00 28.38 352 LEU A C 1
ATOM 2727 O O . LEU A 1 352 ? 1.032 32.887 -37.808 1.00 28.38 352 LEU A O 1
ATOM 2731 N N . LEU A 1 353 ? 0.193 32.464 -35.767 1.00 30.02 353 LEU A N 1
ATOM 2732 C CA . LEU A 1 353 ? 0.334 33.833 -35.256 1.00 30.02 353 LEU A CA 1
ATOM 2733 C C . LEU A 1 353 ? 0.637 33.882 -33.750 1.00 30.02 353 LEU A C 1
ATOM 2735 O O . LEU A 1 353 ? 0.124 33.127 -32.932 1.00 30.02 353 LEU A O 1
ATOM 2739 N N . ARG A 1 354 ? 1.546 34.811 -33.451 1.00 27.48 354 ARG A N 1
ATOM 2740 C CA . ARG A 1 354 ? 2.259 35.119 -32.207 1.00 27.48 354 ARG A CA 1
ATOM 2741 C C . ARG A 1 354 ? 1.381 35.752 -31.120 1.00 27.48 354 ARG A C 1
ATOM 2743 O O . ARG A 1 354 ? 0.577 36.629 -31.406 1.00 27.48 354 ARG A O 1
ATOM 2750 N N . ASN A 1 355 ? 1.726 35.420 -29.874 1.00 28.58 355 ASN A N 1
ATOM 2751 C CA . ASN A 1 355 ? 1.776 36.258 -28.665 1.00 28.58 355 ASN A CA 1
ATOM 2752 C C . ASN A 1 355 ? 1.013 37.600 -28.663 1.00 28.58 355 ASN A C 1
ATOM 2754 O O . ASN A 1 355 ? 1.514 38.606 -29.171 1.00 28.58 355 ASN A O 1
ATOM 2758 N N . LYS A 1 356 ? -0.053 37.665 -27.856 1.00 28.62 356 LYS A N 1
ATOM 2759 C CA . LYS A 1 356 ? -0.372 38.842 -27.032 1.00 28.62 356 LYS A CA 1
ATOM 2760 C C . LYS A 1 356 ? -0.760 38.394 -25.619 1.00 28.62 356 LYS A C 1
ATOM 2762 O O . LYS A 1 356 ? -1.661 37.586 -25.444 1.00 28.62 356 LYS A O 1
ATOM 2767 N N . ARG A 1 357 ? -0.042 38.932 -24.627 1.00 27.81 357 ARG A N 1
ATOM 2768 C CA . ARG A 1 357 ? -0.377 38.884 -23.195 1.00 27.81 357 ARG A CA 1
ATOM 2769 C C . ARG A 1 357 ? -1.757 39.499 -22.961 1.00 27.81 357 ARG A C 1
ATOM 2771 O O . ARG A 1 357 ? -1.993 40.574 -23.502 1.00 27.81 357 ARG A O 1
ATOM 2778 N N . LEU A 1 358 ? -2.553 38.908 -22.072 1.00 27.19 358 LEU A N 1
ATOM 2779 C CA . LEU A 1 358 ? -3.582 39.581 -21.269 1.00 27.19 358 LEU A CA 1
ATOM 2780 C C . LEU A 1 358 ? -3.742 38.802 -19.948 1.00 27.19 358 LEU A C 1
ATOM 2782 O O . LEU A 1 358 ? -3.978 37.598 -19.955 1.00 27.19 358 LEU A O 1
ATOM 2786 N N . GLN A 1 359 ? -3.528 39.495 -18.830 1.00 31.05 359 GLN A N 1
ATOM 2787 C CA . GLN A 1 359 ? -3.836 39.070 -17.457 1.00 31.05 359 GLN A CA 1
ATOM 2788 C C . GLN A 1 359 ? -5.240 39.597 -17.050 1.00 31.05 359 GLN A C 1
ATOM 2790 O O . GLN A 1 359 ? -5.772 40.452 -17.761 1.00 31.05 359 GLN A O 1
ATOM 2795 N N . PRO A 1 360 ? -5.848 39.079 -15.957 1.00 37.31 360 PRO A N 1
ATOM 2796 C CA . PRO A 1 360 ? -7.304 38.960 -15.756 1.00 37.31 360 PRO A CA 1
ATOM 2797 C C . PRO A 1 360 ? -7.942 40.158 -15.021 1.00 37.31 360 PRO A C 1
ATOM 2799 O O . PRO A 1 360 ? -7.226 40.968 -14.431 1.00 37.31 360 PRO A O 1
ATOM 2802 N N . PRO A 1 361 ? -9.283 40.300 -15.059 1.00 39.62 361 PRO A N 1
ATOM 2803 C CA . PRO A 1 361 ? -10.149 39.936 -13.915 1.00 39.62 361 PRO A CA 1
ATOM 2804 C C . PRO A 1 361 ? -11.474 39.281 -14.399 1.00 39.62 361 PRO A C 1
ATOM 2806 O O . PRO A 1 361 ? -11.761 39.306 -15.586 1.00 39.62 361 PRO A O 1
ATOM 2809 N N . VAL A 1 362 ? -12.264 38.552 -13.603 1.00 29.94 362 VAL A N 1
ATOM 2810 C CA . VAL A 1 362 ? -13.317 39.072 -12.710 1.00 29.94 362 VAL A CA 1
ATOM 2811 C C . VAL A 1 362 ? -13.692 37.969 -11.713 1.00 29.94 362 VAL A C 1
ATOM 2813 O O . VAL A 1 362 ? -14.224 36.928 -12.081 1.00 29.94 362 VAL A O 1
ATOM 2816 N N . LEU A 1 363 ? -13.432 38.233 -10.437 1.00 29.86 363 LEU A N 1
ATOM 2817 C CA . LEU A 1 363 ? -13.843 37.434 -9.287 1.00 29.86 363 LEU A CA 1
ATOM 2818 C C . LEU A 1 363 ? -14.460 38.440 -8.313 1.00 29.86 363 LEU A C 1
ATOM 2820 O O . LEU A 1 363 ? -13.758 38.960 -7.457 1.00 29.86 363 LEU A O 1
ATOM 2824 N N . LEU A 1 364 ? -15.711 38.857 -8.564 1.00 30.30 364 LEU A N 1
ATOM 2825 C CA . LEU A 1 364 ? -16.437 39.846 -7.743 1.00 30.30 364 LEU A CA 1
ATOM 2826 C C . LEU A 1 364 ? -17.933 39.932 -8.118 1.00 30.30 364 LEU A C 1
ATOM 2828 O O . LEU A 1 364 ? -18.442 40.988 -8.489 1.00 30.30 364 LEU A O 1
ATOM 2832 N N . SER A 1 365 ? -18.669 38.814 -8.066 1.00 32.31 365 SER A N 1
ATOM 2833 C CA . SER A 1 365 ? -20.138 38.854 -8.265 1.00 32.31 365 SER A CA 1
ATOM 2834 C C . SER A 1 365 ? -20.969 37.856 -7.448 1.00 32.31 365 SER A C 1
ATOM 2836 O O . SER A 1 365 ? -22.180 37.831 -7.611 1.00 32.31 365 SER A O 1
ATOM 2838 N N . TYR A 1 366 ? -20.383 37.086 -6.524 1.00 30.80 366 TYR A N 1
ATOM 2839 C CA . TYR A 1 366 ? -21.134 36.106 -5.712 1.00 30.80 366 TYR A CA 1
ATOM 2840 C C . TYR A 1 366 ? -21.106 36.389 -4.206 1.00 30.80 366 TYR A C 1
ATOM 2842 O O . TYR A 1 366 ? -21.214 35.485 -3.387 1.00 30.80 366 TYR A O 1
ATOM 2850 N N . LEU A 1 367 ? -20.993 37.664 -3.832 1.00 31.48 367 LEU A N 1
ATOM 2851 C CA . LEU A 1 367 ? -21.033 38.105 -2.439 1.00 31.48 367 LEU A CA 1
ATOM 2852 C C . LEU A 1 367 ? -22.080 39.215 -2.268 1.00 31.48 367 LEU A C 1
ATOM 2854 O O . LEU A 1 367 ? -21.733 40.335 -1.930 1.00 31.48 367 LEU A O 1
ATOM 2858 N N . ASN A 1 368 ? -23.346 38.936 -2.609 1.00 31.70 368 ASN A N 1
ATOM 2859 C CA . ASN A 1 368 ? -24.471 39.849 -2.334 1.00 31.70 368 ASN A CA 1
ATOM 2860 C C . ASN A 1 368 ? -25.866 39.181 -2.285 1.00 31.70 368 ASN A C 1
ATOM 2862 O O . ASN A 1 368 ? -26.872 39.859 -2.438 1.00 31.70 368 ASN A O 1
ATOM 2866 N N . ILE A 1 369 ? -25.968 37.868 -2.032 1.00 34.72 369 ILE A N 1
ATOM 2867 C CA . ILE A 1 369 ? -27.274 37.191 -1.831 1.00 34.72 369 ILE A CA 1
ATOM 2868 C C . ILE A 1 369 ? -27.275 36.409 -0.507 1.00 34.72 369 ILE A C 1
ATOM 2870 O O . ILE A 1 369 ? -27.664 35.251 -0.447 1.00 34.72 369 ILE A O 1
ATOM 2874 N N . PHE A 1 370 ? -26.786 37.021 0.575 1.00 31.44 370 PHE A N 1
ATOM 2875 C CA . PHE A 1 370 ? -26.845 36.409 1.914 1.00 31.44 370 PHE A CA 1
ATOM 2876 C C . PHE A 1 370 ? -27.147 37.399 3.051 1.00 31.44 370 PHE A C 1
ATOM 2878 O O . PHE A 1 370 ? -26.837 37.128 4.206 1.00 31.44 370 PHE A O 1
ATOM 2885 N N . LEU A 1 371 ? -27.767 38.545 2.746 1.00 33.88 371 LEU A N 1
ATOM 2886 C CA . LEU A 1 371 ? -28.023 39.599 3.738 1.00 33.88 371 LEU A CA 1
ATOM 2887 C C . LEU A 1 371 ? -29.399 40.273 3.604 1.00 33.88 371 LEU A C 1
ATOM 2889 O O . LEU A 1 371 ? -29.521 41.472 3.816 1.00 33.88 371 LEU A O 1
ATOM 2893 N N . GLU A 1 372 ? -30.449 39.505 3.293 1.00 36.81 372 GLU A N 1
ATOM 2894 C CA . GLU A 1 372 ? -31.821 40.046 3.268 1.00 36.81 372 GLU A CA 1
ATOM 2895 C C . GLU A 1 372 ? -32.917 39.056 3.721 1.00 36.81 372 GLU A C 1
ATOM 2897 O O . GLU A 1 372 ? -34.039 39.089 3.231 1.00 36.81 372 GLU A O 1
ATOM 2902 N N . LEU A 1 373 ? -32.618 38.177 4.691 1.00 38.12 373 LEU A N 1
ATOM 2903 C CA . LEU A 1 373 ? -33.634 37.334 5.357 1.00 38.12 373 LEU A CA 1
ATOM 2904 C C . LEU A 1 373 ? -33.498 37.273 6.890 1.00 38.12 373 LEU A C 1
ATOM 2906 O O . LEU A 1 373 ? -33.821 36.269 7.518 1.00 38.12 373 LEU A O 1
ATOM 2910 N N . THR A 1 374 ? -33.076 38.373 7.512 1.00 43.16 374 THR A N 1
ATOM 2911 C CA . THR A 1 374 ? -33.299 38.597 8.950 1.00 43.16 374 THR A CA 1
ATOM 2912 C C . THR A 1 374 ? -33.757 40.033 9.196 1.00 43.16 374 THR A C 1
ATOM 2914 O O . THR A 1 374 ? -32.956 40.882 9.593 1.00 43.16 374 THR A O 1
ATOM 2917 N N . GLN A 1 375 ? -35.043 40.284 8.944 1.00 38.31 375 GLN A N 1
ATOM 2918 C CA . GLN A 1 375 ? -35.881 41.241 9.673 1.00 38.31 375 GLN A CA 1
ATOM 2919 C C . GLN A 1 375 ? -37.259 40.624 9.883 1.00 38.31 375 GLN A C 1
ATOM 2921 O O . GLN A 1 375 ? -37.780 40.035 8.909 1.00 38.31 375 GLN A O 1
#

InterPro domains:
  IPR009272 Protein of unknown function DUF929 [PF06053] (73-235)
  IPR036249 Thioredoxin-like superfamily [SSF52833] (72-148)

Organism: NCBI:txid1670455

Foldseek 3Di:
DDPPPVVVVVVVVVVVVVVVVVVVVLVVPDPQFDPFPAFGDVVVLVLLLVLLLDLLVQADCVLLPFKDFPDDDQQAADPRAWEKEWEAALQDLQQQLQQSLVSSLLSVFWGKGRWGWGFHACPDPQGTQTHTDPLPIDTDGPHYHYHYHHQAYNVRHGDGDDDPVRVVVCCVPAVVAPGWIQTRVRMIGGTHLADSNVRRPHYPVVLSCCSVPPCPPPRNSSSSNSSLLSNLSSCVRSVNPPVSRCVRPSNVVNVVSVVVSVVVVVVVVVVVVVCVVVVVPDDPVCVVVVVVVVVVVVVVVVVVDPPPPDDDDDDDDDDDDDDDDDDDDDDDDDDDDDDDDDDDDDDDDDDDDDDDDDDDDDDPDPPDPPPPPDD

Nearest PDB structures (foldseek):
  3hz8-assembly1_A  TM=3.073E-01  e=3.482E-01  Neisseria meningitidis MC58
  3dvw-assembly1_A  TM=2.641E-01  e=2.446E-01  Neisseria meningitidis MC58

Radius of gyration: 30.59 Å; Cα contacts (8 Å, |Δi|>4): 487; chains: 1; bounding box: 106×60×94 Å

pLDDT: mean 73.37, std 27.76, range [24.73, 98.81]